Protein AF-0000000072552959 (afdb_homodimer)

InterPro domains:
  IPR057684 Domain of unknown function DUF7924 [PF25545] (68-286)

pLDDT: mean 89.74, std 16.27, range [22.61, 98.94]

Solvent-accessible surface area (backbone atoms only — not comparable to full-atom values): 33013 Å² total; per-residue (Å²): 124,70,84,84,68,53,79,70,56,70,84,54,56,69,65,72,44,71,68,45,56,56,56,35,44,77,65,32,38,43,83,49,60,53,93,81,50,62,38,70,67,41,52,52,47,54,53,47,35,58,66,46,85,59,92,72,83,74,94,44,64,76,35,85,91,37,23,59,60,48,32,61,70,40,56,86,52,56,61,66,50,42,52,61,71,45,39,51,59,34,50,56,56,60,68,64,49,21,75,83,36,61,88,44,59,41,48,26,68,46,52,58,44,62,31,76,29,33,46,68,86,55,98,62,72,50,50,46,49,30,33,35,23,29,25,68,80,57,44,51,73,66,45,48,51,41,46,50,52,53,47,48,70,72,35,89,55,96,40,29,50,43,35,28,38,100,56,29,29,49,40,36,35,33,31,25,68,40,62,47,73,55,16,46,53,54,36,48,53,49,38,46,44,18,38,49,26,52,47,51,51,25,47,74,58,73,46,41,72,78,44,46,29,28,74,56,22,38,34,37,18,23,51,58,46,37,42,33,37,33,40,27,28,38,44,64,59,88,93,44,63,32,34,26,24,42,81,77,47,74,50,43,50,60,40,86,88,42,73,51,51,46,49,26,27,26,43,51,35,37,63,72,50,49,48,56,53,52,50,51,52,52,49,54,44,38,69,60,46,66,90,72,67,80,69,76,67,75,74,70,72,72,72,83,116,124,70,83,82,66,53,79,68,58,72,82,53,57,71,65,70,44,70,67,45,56,56,58,36,44,76,64,31,38,42,85,47,61,53,94,81,52,62,38,71,68,43,53,52,46,54,53,48,34,58,65,46,86,61,91,71,84,74,93,44,64,75,35,85,91,39,23,60,59,48,32,61,70,42,58,85,52,56,61,64,48,42,51,61,71,45,39,51,60,34,50,57,56,59,68,65,50,21,74,82,35,61,87,44,59,44,49,26,70,44,54,59,44,63,33,78,29,33,48,69,85,55,97,63,72,50,50,45,50,30,32,36,22,29,24,67,81,56,44,52,70,67,46,46,50,41,47,50,52,54,47,48,70,72,35,88,56,95,43,28,53,44,35,27,39,100,54,28,29,48,40,36,36,32,30,28,66,40,62,46,73,54,17,46,54,54,36,48,53,49,37,46,45,17,39,49,26,52,48,53,49,24,46,73,59,72,46,42,73,76,43,47,30,28,75,57,23,38,33,38,19,24,50,60,46,37,42,35,37,32,42,26,28,36,43,64,58,89,93,44,62,33,36,26,24,42,80,77,46,73,50,44,50,61,38,86,87,42,72,50,51,44,48,26,29,26,42,49,36,37,62,72,51,50,48,56,54,50,50,52,53,53,48,55,44,41,69,63,44,66,91,73,67,79,70,76,68,74,73,71,71,75,73,83,118

Sequence (610 aa):
MPRSMCPKEHKSVPFRDPSWLYEFNRCGTYVSEHPRGLRSEATALYKELLGKEQPLPQKSLFDDDVIGETCERVRFKNETTLFRDITPLLAPSVALLATDHPHLGFLCESTDEVWSTAHPVVHIQPQPTYAVGFSSEAFSEEQFGKATDFFDDLYAAETSPMKVTPDMFFPCFSLEIGPISLGECQNVHSMTIGMRGVVELFRGVKREAELHRQILGWSIAHNHRRAEISVHYPVIYGDVTNFHRKKIHSFDFSDPECDRWAAYRFTRNLYDTWMPAHFANICSAIEQLPNEWPRYVDSVVEFQGMPRSMCPKEHKSVPFRDPSWLYEFNRCGTYVSEHPRGLRSEATALYKELLGKEQPLPQKSLFDDDVIGETCERVRFKNETTLFRDITPLLAPSVALLATDHPHLGFLCESTDEVWSTAHPVVHIQPQPTYAVGFSSEAFSEEQFGKATDFFDDLYAAETSPMKVTPDMFFPCFSLEIGPISLGECQNVHSMTIGMRGVVELFRGVKREAELHRQILGWSIAHNHRRAEISVHYPVIYGDVTNFHRKKIHSFDFSDPECDRWAAYRFTRNLYDTWMPAHFANICSAIEQLPNEWPRYVDSVVEFQG

Organism: Hypocrea jecorina (strain QM6a) (NCBI:txid431241)

Secondary structure (DSSP, 8-state):
--GGGS---TTTGGGTSTHHHHHHHHTTB-SSPPTT-S-HHHHHHHHHHHH---PPPSS-TTSTTTHHHHHHHHTT--HHHHHHHTGGGTS--HHHHHHH-GGGTTEEEEES---TTBPPSSSSPP--SEEEEEEGGGS-HHHHHHHHHHHHHH--SS-BSSBSSSSEEEEEEEEEESSHHHHHHHHHHHHHHHHHHHHHHHHHTT-GGGGTT---EEEEEE-SSEEEEEEEEEEEETTEEEEEEEEEEEEETT-TTS-TTHHHHHHHHIIIIIHHHHHHHHHHHHHHS-SS-------------/--TTSS---TTTGGGTSTHHHHHHHHTTB-SS--TT---HHHHHHHHHHHH---PPPSS-TTSTTTHHHHHHHHTT--HHHHHHHTGGGTS--HHHHHHH-GGGTTEEEEES---TTBPPSSSSPP--SEEEEEEGGGS-HHHHHHHHHHHHHH--SS-BSSBSSSSEEEEEEEEEESSHHHHHHHHHHHHHHHHHHHHHHHHHTT-GGGGTT---EEEEEE-SSEEEEEEEEEEEETTEEEEEEEEEEEEETT-TTS-TTHHHHHHHHIIIIIHHHHHHHHHHHHHTS-SS-------------

Structure (mmCIF, N/CA/C/O backbone):
data_AF-0000000072552959-model_v1
#
loop_
_entity.id
_entity.type
_entity.pdbx_description
1 polymer 'Predicted protein'
#
loop_
_atom_site.group_PDB
_atom_site.id
_atom_site.type_symbol
_atom_site.label_atom_id
_atom_site.label_alt_id
_atom_site.label_comp_id
_atom_site.label_asym_id
_atom_site.label_entity_id
_atom_site.label_seq_id
_atom_site.pdbx_PDB_ins_code
_atom_site.Cartn_x
_atom_site.Cartn_y
_atom_site.Cartn_z
_atom_site.occupancy
_atom_site.B_iso_or_equiv
_atom_site.auth_seq_id
_atom_site.auth_comp_id
_atom_site.auth_asym_id
_atom_site.auth_atom_id
_atom_site.pdbx_PDB_model_num
ATOM 1 N N . MET A 1 1 ? -24.172 6.996 -2.908 1 22.61 1 MET A N 1
ATOM 2 C CA . MET A 1 1 ? -22.875 7.668 -3.021 1 22.61 1 MET A CA 1
ATOM 3 C C . MET A 1 1 ? -22.516 7.906 -4.484 1 22.61 1 MET A C 1
ATOM 5 O O . MET A 1 1 ? -22.734 7.035 -5.332 1 22.61 1 MET A O 1
ATOM 9 N N . PRO A 1 2 ? -22.375 9.125 -4.824 1 27.39 2 PRO A N 1
ATOM 10 C CA . PRO A 1 2 ? -22.203 9.266 -6.273 1 27.39 2 PRO A CA 1
ATOM 11 C C . PRO A 1 2 ? -21.016 8.445 -6.797 1 27.39 2 PRO A C 1
ATOM 13 O O . PRO A 1 2 ? -20.062 8.195 -6.062 1 27.39 2 PRO A O 1
ATOM 16 N N . ARG A 1 3 ? -21.219 7.789 -7.918 1 33.09 3 ARG A N 1
ATOM 17 C CA . ARG A 1 3 ? -20.375 6.902 -8.719 1 33.09 3 ARG A CA 1
ATOM 18 C C . ARG A 1 3 ? -18.938 7.395 -8.758 1 33.09 3 ARG A C 1
ATOM 20 O O . ARG A 1 3 ? -18.016 6.625 -9.055 1 33.09 3 ARG A O 1
ATOM 27 N N . SER A 1 4 ? -18.719 8.672 -8.734 1 31.47 4 SER A N 1
ATOM 28 C CA . SER A 1 4 ? -17.438 9.359 -8.922 1 31.47 4 SER A CA 1
ATOM 29 C C . SER A 1 4 ? -16.516 9.133 -7.734 1 31.47 4 SER A C 1
ATOM 31 O O . SER A 1 4 ? -15.336 9.484 -7.785 1 31.47 4 SER A O 1
ATOM 33 N N . MET A 1 5 ? -17.016 8.82 -6.551 1 32.31 5 MET A N 1
ATOM 34 C CA . MET A 1 5 ? -16.281 8.883 -5.285 1 32.31 5 MET A CA 1
ATOM 35 C C . MET A 1 5 ? -15.445 7.625 -5.078 1 32.31 5 MET A C 1
ATOM 37 O O . MET A 1 5 ? -14.766 7.488 -4.062 1 32.31 5 MET A O 1
ATOM 41 N N . CYS A 1 6 ? -15.734 6.555 -5.672 1 35.22 6 CYS A N 1
ATOM 42 C CA . CYS A 1 6 ? -14.945 5.375 -5.328 1 35.22 6 CYS A CA 1
ATOM 43 C C . CYS A 1 6 ? -13.609 5.379 -6.066 1 35.22 6 CYS A C 1
ATOM 45 O O . CYS A 1 6 ? -13.578 5.473 -7.293 1 35.22 6 CYS A O 1
ATOM 47 N N . PRO A 1 7 ? -12.586 5.852 -5.352 1 43.38 7 PRO A N 1
ATOM 48 C CA . PRO A 1 7 ? -11.305 5.66 -6.047 1 43.38 7 PRO A CA 1
ATOM 49 C C . PRO A 1 7 ? -11.312 4.438 -6.961 1 43.38 7 PRO A C 1
ATOM 51 O O . PRO A 1 7 ? -11.586 3.322 -6.508 1 43.38 7 PRO A O 1
ATOM 54 N N . LYS A 1 8 ? -11.859 4.633 -8.102 1 44.75 8 LYS A N 1
ATOM 55 C CA . LYS A 1 8 ? -11.938 3.521 -9.047 1 44.75 8 LYS A CA 1
ATOM 56 C C . LYS A 1 8 ? -10.602 2.791 -9.156 1 44.75 8 LYS A C 1
ATOM 58 O O . LYS A 1 8 ? -9.602 3.379 -9.562 1 44.75 8 LYS A O 1
ATOM 63 N N . GLU A 1 9 ? -10.391 1.851 -8.203 1 59.22 9 GLU A N 1
ATOM 64 C CA . GLU A 1 9 ? -9.258 0.98 -8.477 1 59.22 9 GLU A CA 1
ATOM 65 C C . GLU A 1 9 ? -9.266 0.501 -9.93 1 59.22 9 GLU A C 1
ATOM 67 O O . GLU A 1 9 ? -10.031 -0.394 -10.289 1 59.22 9 GLU A O 1
ATOM 72 N N . HIS A 1 10 ? -8.656 1.295 -10.703 1 67.75 10 HIS A N 1
ATOM 73 C CA . HIS A 1 10 ? -8.625 1.146 -12.156 1 67.75 10 HIS A CA 1
ATOM 74 C C . HIS A 1 10 ? -8.414 -0.309 -12.555 1 67.75 10 HIS A C 1
ATOM 76 O O . HIS A 1 10 ? -8.953 -0.761 -13.57 1 67.75 10 HIS A O 1
ATOM 82 N N . LYS A 1 11 ? -7.945 -1.087 -11.633 1 73.31 11 LYS A N 1
ATOM 83 C CA . LYS A 1 11 ? -7.555 -2.424 -12.07 1 73.31 11 LYS A CA 1
ATOM 84 C C . LYS A 1 11 ? -8.727 -3.398 -11.977 1 73.31 11 LYS A C 1
ATOM 86 O O . LYS A 1 11 ? -8.688 -4.484 -12.562 1 73.31 11 LYS A O 1
ATOM 91 N N . SER A 1 12 ? -9.773 -2.988 -11.242 1 75.5 12 SER A N 1
ATOM 92 C CA . SER A 1 12 ? -10.891 -3.904 -11.078 1 75.5 12 SER A CA 1
ATOM 93 C C . SER A 1 12 ? -12.016 -3.594 -12.07 1 75.5 12 SER A C 1
ATOM 95 O O . SER A 1 12 ? -12.914 -4.406 -12.266 1 75.5 12 SER A O 1
ATOM 97 N N . VAL A 1 13 ? -11.93 -2.496 -12.734 1 70.75 13 VAL A N 1
ATOM 98 C CA . VAL A 1 13 ? -13.023 -1.965 -13.547 1 70.75 13 VAL A CA 1
ATOM 99 C C . VAL A 1 13 ? -13.367 -2.953 -14.656 1 70.75 13 VAL A C 1
ATOM 101 O O . VAL A 1 13 ? -14.539 -3.27 -14.875 1 70.75 13 VAL A O 1
ATOM 104 N N . PRO A 1 14 ? -12.422 -3.533 -15.273 1 72 14 PRO A N 1
ATOM 105 C CA . PRO A 1 14 ? -12.742 -4.438 -16.375 1 72 14 PRO A CA 1
ATOM 106 C C . PRO A 1 14 ? -13.516 -5.672 -15.914 1 72 14 PRO A C 1
ATOM 108 O O . PRO A 1 14 ? -14.234 -6.293 -16.719 1 72 14 PRO A O 1
ATOM 111 N N . PHE A 1 15 ? -13.461 -6.023 -14.703 1 80.31 15 PHE A N 1
ATOM 112 C CA . PHE A 1 15 ? -14.008 -7.281 -14.211 1 80.31 15 PHE A CA 1
ATOM 113 C C . PHE A 1 15 ? -15.398 -7.078 -13.625 1 80.31 15 PHE A C 1
ATOM 115 O O . PHE A 1 15 ? -16.047 -8.031 -13.18 1 80.31 15 PHE A O 1
ATOM 122 N N . ARG A 1 16 ? -15.828 -5.887 -13.641 1 75.19 16 ARG A N 1
ATOM 123 C CA . ARG A 1 16 ? -17.141 -5.59 -13.086 1 75.19 16 ARG A CA 1
ATOM 124 C C . ARG A 1 16 ? -18.25 -5.949 -14.078 1 75.19 16 ARG A C 1
ATOM 126 O O . ARG A 1 16 ? -19.391 -6.219 -13.68 1 75.19 16 ARG A O 1
ATOM 133 N N . ASP A 1 17 ? -17.828 -5.953 -15.328 1 76.69 17 ASP A N 1
ATOM 134 C CA . ASP A 1 17 ? -18.75 -6.363 -16.391 1 76.69 17 ASP A CA 1
ATOM 135 C C . ASP A 1 17 ? -18.719 -7.875 -16.578 1 76.69 17 ASP A C 1
ATOM 137 O O . ASP A 1 17 ? -17.656 -8.445 -16.875 1 76.69 17 ASP A O 1
ATOM 141 N N . PRO A 1 18 ? -19.828 -8.516 -16.484 1 78.12 18 PRO A N 1
ATOM 142 C CA . PRO A 1 18 ? -19.844 -9.977 -16.609 1 78.12 18 PRO A CA 1
ATOM 143 C C . PRO A 1 18 ? -19.422 -10.453 -18 1 78.12 18 PRO A C 1
ATOM 145 O O . PRO A 1 18 ? -19.109 -11.641 -18.188 1 78.12 18 PRO A O 1
ATOM 148 N N . SER A 1 19 ? -19.438 -9.586 -18.969 1 80.75 19 SER A N 1
ATOM 149 C CA . SER A 1 19 ? -19.016 -9.969 -20.297 1 80.75 19 SER A CA 1
ATOM 150 C C . SER A 1 19 ? -17.578 -10.5 -20.297 1 80.75 19 SER A C 1
ATOM 152 O O . SER A 1 19 ? -17.188 -11.242 -21.203 1 80.75 19 SER A O 1
ATOM 154 N N . TRP A 1 20 ? -16.938 -10.164 -19.234 1 79.31 20 TRP A N 1
ATOM 155 C CA . TRP A 1 20 ? -15.555 -10.625 -19.125 1 79.31 20 TRP A CA 1
ATOM 156 C C . TRP A 1 20 ? -15.5 -12.148 -19.047 1 79.31 20 TRP A C 1
ATOM 158 O O . TRP A 1 20 ? -14.578 -12.773 -19.578 1 79.31 20 TRP A O 1
ATOM 168 N N . LEU A 1 21 ? -16.422 -12.688 -18.469 1 81.31 21 LEU A N 1
ATOM 169 C CA . LEU A 1 21 ? -16.453 -14.133 -18.297 1 81.31 21 LEU A CA 1
ATOM 170 C C . LEU A 1 21 ? -16.531 -14.844 -19.641 1 81.31 21 LEU A C 1
ATOM 172 O O . LEU A 1 21 ? -15.891 -15.875 -19.844 1 81.31 21 LEU A O 1
ATOM 176 N N . TYR A 1 22 ? -17.25 -14.227 -20.484 1 84.25 22 TYR A N 1
ATOM 177 C CA . TYR A 1 22 ? -17.375 -14.805 -21.828 1 84.25 22 TYR A CA 1
ATOM 178 C C . TYR A 1 22 ? -16.047 -14.742 -22.578 1 84.25 22 TYR A C 1
ATOM 180 O O . TYR A 1 22 ? -15.656 -15.703 -23.234 1 84.25 22 TYR A O 1
ATOM 188 N N . GLU A 1 23 ? -15.43 -13.672 -22.422 1 86.06 23 GLU A N 1
ATOM 189 C CA . GLU A 1 23 ? -14.133 -13.516 -23.078 1 86.06 23 GLU A CA 1
ATOM 190 C C . GLU A 1 23 ? -13.109 -14.508 -22.516 1 86.06 23 GLU A C 1
ATOM 192 O O . GLU A 1 23 ? -12.336 -15.094 -23.281 1 86.06 23 GLU A O 1
ATOM 197 N N . PHE A 1 24 ? -13.156 -14.711 -21.266 1 89.12 24 PHE A N 1
ATOM 198 C CA . PHE A 1 24 ? -12.242 -15.656 -20.625 1 89.12 24 PHE A CA 1
ATOM 199 C C . PHE A 1 24 ? -12.523 -17.078 -21.078 1 89.12 24 PHE A C 1
ATOM 201 O O . PHE A 1 24 ? -11.594 -17.828 -21.391 1 89.12 24 PHE A O 1
ATOM 208 N N . ASN A 1 25 ? -13.734 -17.344 -21.156 1 91.06 25 ASN A N 1
ATOM 209 C CA . ASN A 1 25 ? -14.109 -18.703 -21.562 1 91.06 25 ASN A CA 1
ATOM 210 C C . ASN A 1 25 ? -13.688 -18.984 -23 1 91.06 25 ASN A C 1
ATOM 212 O O . ASN A 1 25 ? -13.273 -20.109 -23.312 1 91.06 25 ASN A O 1
ATOM 216 N N . ARG A 1 26 ? -13.773 -18.031 -23.812 1 91 26 ARG A N 1
ATOM 217 C CA . ARG A 1 26 ? -13.352 -18.188 -25.203 1 91 26 ARG A CA 1
ATOM 218 C C . ARG A 1 26 ? -11.859 -18.484 -25.281 1 91 26 ARG A C 1
ATOM 220 O O . ARG A 1 26 ? -11.414 -19.219 -26.172 1 91 26 ARG A O 1
ATOM 227 N N . CYS A 1 27 ? -11.203 -18.047 -24.234 1 91.69 27 CYS A N 1
ATOM 228 C CA . CYS A 1 27 ? -9.758 -18.25 -24.219 1 91.69 27 CYS A CA 1
ATOM 229 C C . CYS A 1 27 ? -9.391 -19.484 -23.406 1 91.69 27 CYS A C 1
ATOM 231 O O . CYS A 1 27 ? -8.211 -19.719 -23.141 1 91.69 27 CYS A O 1
ATOM 233 N N . GLY A 1 28 ? -10.398 -20.281 -22.969 1 94.69 28 GLY A N 1
ATOM 234 C CA . GLY A 1 28 ? -10.148 -21.531 -22.266 1 94.69 28 GLY A CA 1
ATOM 235 C C . GLY A 1 28 ? -9.883 -21.344 -20.781 1 94.69 28 GLY A C 1
ATOM 236 O O . GLY A 1 28 ? -9.234 -22.188 -20.156 1 94.69 28 GLY A O 1
ATOM 237 N N . THR A 1 29 ? -10.227 -20.281 -20.266 1 95.31 29 THR A N 1
ATOM 238 C CA . THR A 1 29 ? -10.047 -19.969 -18.859 1 95.31 29 THR A CA 1
ATOM 239 C C . THR A 1 29 ? -11.391 -19.922 -18.141 1 95.31 29 THR A C 1
ATOM 241 O O . THR A 1 29 ? -12.312 -19.219 -18.578 1 95.31 29 THR A O 1
ATOM 244 N N . TYR A 1 30 ? -11.516 -20.625 -17.031 1 94.81 30 TYR A N 1
ATOM 245 C CA . TYR A 1 30 ? -12.789 -20.781 -16.328 1 94.81 30 TYR A CA 1
ATOM 246 C C . TYR A 1 30 ? -12.641 -20.5 -14.844 1 94.81 30 TYR A C 1
ATOM 248 O O . TYR A 1 30 ? -11.648 -20.891 -14.234 1 94.81 30 TYR A O 1
ATOM 256 N N . VAL A 1 31 ? -13.617 -19.875 -14.281 1 92.69 31 VAL A N 1
ATOM 257 C CA . VAL A 1 31 ? -13.625 -19.594 -12.844 1 92.69 31 VAL A CA 1
ATOM 258 C C . VAL A 1 31 ? -14.156 -20.812 -12.086 1 92.69 31 VAL A C 1
ATOM 260 O O . VAL A 1 31 ? -13.977 -20.922 -10.875 1 92.69 31 VAL A O 1
ATOM 263 N N . SER A 1 32 ? -14.633 -21.75 -12.789 1 93 32 SER A N 1
ATOM 264 C CA . SER A 1 32 ? -15.258 -22.938 -12.195 1 93 32 SER A CA 1
ATOM 265 C C . SER A 1 32 ? -14.32 -24.141 -12.258 1 93 32 SER A C 1
ATOM 267 O O . SER A 1 32 ? -13.375 -24.156 -13.039 1 93 32 SER A O 1
ATOM 269 N N . GLU A 1 33 ? -14.695 -25.078 -11.492 1 96.25 33 GLU A N 1
ATOM 270 C CA . GLU A 1 33 ? -13.969 -26.344 -11.484 1 96.25 33 GLU A CA 1
ATOM 271 C C . GLU A 1 33 ? -14.344 -27.203 -12.68 1 96.25 33 GLU A C 1
ATOM 273 O O . GLU A 1 33 ? -15.492 -27.188 -13.125 1 96.25 33 GLU A O 1
ATOM 278 N N . HIS A 1 34 ? -13.367 -27.891 -13.141 1 96.81 34 HIS A N 1
ATOM 279 C CA . HIS A 1 34 ? -13.656 -28.891 -14.156 1 96.81 34 HIS A CA 1
ATOM 280 C C . HIS A 1 34 ? -14.445 -30.047 -13.57 1 96.81 34 HIS A C 1
ATOM 282 O O . HIS A 1 34 ? -14.234 -30.438 -12.422 1 96.81 34 HIS A O 1
ATOM 288 N N . PRO A 1 35 ? -15.289 -30.641 -14.375 1 95.94 35 PRO A N 1
ATOM 289 C CA . PRO A 1 35 ? -16.109 -31.734 -13.859 1 95.94 35 PRO A CA 1
ATOM 290 C C . PRO A 1 35 ? -15.281 -32.875 -13.305 1 95.94 35 PRO A C 1
ATOM 292 O O . PRO A 1 35 ? -15.688 -33.531 -12.336 1 95.94 35 PRO A O 1
ATOM 295 N N . ARG A 1 36 ? -14.156 -33.219 -13.875 1 95.94 36 ARG A N 1
ATOM 296 C CA . ARG A 1 36 ? -13.305 -34.312 -13.406 1 95.94 36 ARG A CA 1
ATOM 297 C C . ARG A 1 36 ? -12.461 -33.875 -12.219 1 95.94 36 ARG A C 1
ATOM 299 O O . ARG A 1 36 ? -11.844 -34.688 -11.555 1 95.94 36 ARG A O 1
ATOM 306 N N . GLY A 1 37 ? -12.344 -32.625 -11.961 1 95.81 37 GLY A N 1
ATOM 307 C CA . GLY A 1 37 ? -11.633 -32.094 -10.82 1 95.81 37 GLY A CA 1
ATOM 308 C C . GLY A 1 37 ? -10.133 -32.344 -10.867 1 95.81 37 GLY A C 1
ATOM 309 O O . GLY A 1 37 ? -9.586 -32.625 -11.93 1 95.81 37 GLY A O 1
ATOM 310 N N . LEU A 1 38 ? -9.492 -32.156 -9.75 1 97.31 38 LEU A N 1
ATOM 311 C CA . LEU A 1 38 ? -8.062 -32.375 -9.57 1 97.31 38 LEU A CA 1
ATOM 312 C C . LEU A 1 38 ? -7.738 -33.844 -9.469 1 97.31 38 LEU A C 1
ATOM 314 O O . LEU A 1 38 ? -8.602 -34.656 -9.102 1 97.31 38 LEU A O 1
ATOM 318 N N . ARG A 1 39 ? -6.531 -34.156 -9.828 1 96.38 39 ARG A N 1
ATOM 319 C CA . ARG A 1 39 ? -6.047 -35.5 -9.539 1 96.38 39 ARG A CA 1
ATOM 320 C C . ARG A 1 39 ? -5.91 -35.719 -8.031 1 96.38 39 ARG A C 1
ATOM 322 O O . ARG A 1 39 ? -5.797 -34.75 -7.27 1 96.38 39 ARG A O 1
ATOM 329 N N . SER A 1 40 ? -5.906 -36.969 -7.641 1 95.5 40 SER A N 1
ATOM 330 C CA . SER A 1 40 ? -5.859 -37.344 -6.23 1 95.5 40 SER A CA 1
ATOM 331 C C . SER A 1 40 ? -4.594 -36.812 -5.562 1 95.5 40 SER A C 1
ATOM 333 O O . SER A 1 40 ? -4.633 -36.344 -4.414 1 95.5 40 SER A O 1
ATOM 335 N N . GLU A 1 41 ? -3.523 -36.875 -6.23 1 95.88 41 GLU A N 1
ATOM 336 C CA . GLU A 1 41 ? -2.258 -36.406 -5.684 1 95.88 41 GLU A CA 1
ATOM 337 C C . GLU A 1 41 ? -2.303 -34.906 -5.426 1 95.88 41 GLU A C 1
ATOM 339 O O . GLU A 1 41 ? -1.746 -34.406 -4.438 1 95.88 41 GLU A O 1
ATOM 344 N N . ALA A 1 42 ? -2.93 -34.219 -6.316 1 96.25 42 ALA A N 1
ATOM 345 C CA . ALA A 1 42 ? -3.076 -32.75 -6.164 1 96.25 42 ALA A CA 1
ATOM 346 C C . ALA A 1 42 ? -3.971 -32.438 -4.977 1 96.25 42 ALA A C 1
ATOM 348 O O . ALA A 1 42 ? -3.703 -31.469 -4.242 1 96.25 42 ALA A O 1
ATOM 349 N N . THR A 1 43 ? -4.996 -33.188 -4.836 1 96.5 43 THR A N 1
ATOM 350 C CA . THR A 1 43 ? -5.891 -33 -3.699 1 96.5 43 THR A CA 1
ATOM 351 C C . THR A 1 43 ? -5.152 -33.219 -2.385 1 96.5 43 THR A C 1
ATOM 353 O O . THR A 1 43 ? -5.312 -32.469 -1.434 1 96.5 43 THR A O 1
ATOM 356 N N . ALA A 1 44 ? -4.418 -34.25 -2.332 1 97.25 44 ALA A N 1
ATOM 357 C CA . ALA A 1 44 ? -3.627 -34.531 -1.141 1 97.25 44 ALA A CA 1
ATOM 358 C C . ALA A 1 44 ? -2.639 -33.406 -0.846 1 97.25 44 ALA A C 1
ATOM 360 O O . ALA A 1 44 ? -2.412 -33.062 0.316 1 97.25 44 ALA A O 1
ATOM 361 N N . LEU A 1 45 ? -2.127 -32.906 -1.846 1 97.56 45 LEU A N 1
ATOM 362 C CA . LEU A 1 45 ? -1.125 -31.859 -1.728 1 97.56 45 LEU A CA 1
ATOM 363 C C . LEU A 1 45 ? -1.706 -30.625 -1.035 1 97.56 45 LEU A C 1
ATOM 365 O O . LEU A 1 45 ? -1.12 -30.109 -0.081 1 97.56 45 LEU A O 1
ATOM 369 N N . TYR A 1 46 ? -2.846 -30.125 -1.554 1 97.06 46 TYR A N 1
ATOM 370 C CA . TYR A 1 46 ? -3.311 -28.875 -0.95 1 97.06 46 TYR A CA 1
ATOM 371 C C . TYR A 1 46 ? -3.826 -29.109 0.464 1 97.06 46 TYR A C 1
ATOM 373 O O . TYR A 1 46 ? -3.775 -28.219 1.31 1 97.06 46 TYR A O 1
ATOM 381 N N . LYS A 1 47 ? -4.309 -30.297 0.718 1 97.5 47 LYS A N 1
ATOM 382 C CA . LYS A 1 47 ? -4.719 -30.609 2.084 1 97.5 47 LYS A CA 1
ATOM 383 C C . LYS A 1 47 ? -3.52 -30.594 3.031 1 97.5 47 LYS A C 1
ATOM 385 O O . LYS A 1 47 ? -3.619 -30.125 4.164 1 97.5 47 LYS A O 1
ATOM 390 N N . GLU A 1 48 ? -2.471 -31.125 2.562 1 97.69 48 GLU A N 1
ATOM 391 C CA . GLU A 1 48 ? -1.24 -31.109 3.35 1 97.69 48 GLU A CA 1
ATOM 392 C C . GLU A 1 48 ? -0.768 -29.688 3.605 1 97.69 48 GLU A C 1
ATOM 394 O O . GLU A 1 48 ? -0.402 -29.344 4.73 1 97.69 48 GLU A O 1
ATOM 399 N N . LEU A 1 49 ? -0.772 -28.891 2.582 1 98.19 49 LEU A N 1
ATOM 400 C CA . LEU A 1 49 ? -0.32 -27.516 2.695 1 98.19 49 LEU A CA 1
ATOM 401 C C . LEU A 1 49 ? -1.222 -26.719 3.637 1 98.19 49 LEU A C 1
ATOM 403 O O . LEU A 1 49 ? -0.747 -25.859 4.375 1 98.19 49 LEU A O 1
ATOM 407 N N . LEU A 1 50 ? -2.504 -27.016 3.648 1 97.38 50 LEU A N 1
ATOM 408 C CA . LEU A 1 50 ? -3.465 -26.344 4.516 1 97.38 50 LEU A CA 1
ATOM 409 C C . LEU A 1 50 ? -3.273 -26.766 5.969 1 97.38 50 LEU A C 1
ATOM 411 O O . LEU A 1 50 ? -3.553 -25.984 6.887 1 97.38 50 LEU A O 1
ATOM 415 N N . GLY A 1 51 ? -2.762 -27.922 6.215 1 95.06 51 GLY A N 1
ATOM 416 C CA . GLY A 1 51 ? -2.736 -28.484 7.555 1 95.06 51 GLY A CA 1
ATOM 417 C C . GLY A 1 51 ? -1.389 -28.344 8.234 1 95.06 51 GLY A C 1
ATOM 418 O O . GLY A 1 51 ? -1.302 -28.391 9.469 1 95.06 51 GLY A O 1
ATOM 419 N N . LYS A 1 52 ? -0.354 -28.125 7.504 1 97.06 52 LYS A N 1
ATOM 420 C CA . LYS A 1 52 ? 0.996 -28.078 8.062 1 97.06 52 LYS A CA 1
ATOM 421 C C . LYS A 1 52 ? 1.204 -26.812 8.891 1 97.06 52 LYS A C 1
ATOM 423 O O . LYS A 1 52 ? 0.849 -25.719 8.461 1 97.06 52 LYS A O 1
ATOM 428 N N . GLU A 1 53 ? 1.867 -26.953 10.016 1 97.31 53 GLU A N 1
ATOM 429 C CA . GLU A 1 53 ? 2.029 -25.844 10.953 1 97.31 53 GLU A CA 1
ATOM 430 C C . GLU A 1 53 ? 3.207 -24.953 10.562 1 97.31 53 GLU A C 1
ATOM 432 O O . GLU A 1 53 ? 4.16 -25.422 9.938 1 97.31 53 GLU A O 1
ATOM 437 N N . GLN A 1 54 ? 3.141 -23.672 10.875 1 97.31 54 GLN A N 1
ATOM 438 C CA . GLN A 1 54 ? 4.168 -22.641 10.703 1 97.31 54 GLN A CA 1
ATOM 439 C C . GLN A 1 54 ? 4.223 -21.719 11.914 1 97.31 54 GLN A C 1
ATOM 441 O O . GLN A 1 54 ? 3.213 -21.5 12.586 1 97.31 54 GLN A O 1
ATOM 446 N N . PRO A 1 55 ? 5.453 -21.234 12.219 1 95.5 55 PRO A N 1
ATOM 447 C CA . PRO A 1 55 ? 5.488 -20.188 13.234 1 95.5 55 PRO A CA 1
ATOM 448 C C . PRO A 1 55 ? 4.641 -18.969 12.867 1 95.5 55 PRO A C 1
ATOM 450 O O . PRO A 1 55 ? 4.613 -18.578 11.703 1 95.5 55 PRO A O 1
ATOM 453 N N . LEU A 1 56 ? 3.99 -18.469 13.82 1 96.06 56 LEU A N 1
ATOM 454 C CA . LEU A 1 56 ? 3.084 -17.344 13.602 1 96.06 56 LEU A CA 1
ATOM 455 C C . LEU A 1 56 ? 3.738 -16.031 14.008 1 96.06 56 LEU A C 1
ATOM 457 O O . LEU A 1 56 ? 4.656 -16.016 14.828 1 96.06 56 LEU A O 1
ATOM 461 N N . PRO A 1 57 ? 3.258 -14.922 13.375 1 92.31 57 PRO A N 1
ATOM 462 C CA . PRO A 1 57 ? 3.77 -13.617 13.805 1 92.31 57 PRO A CA 1
ATOM 463 C C . PRO A 1 57 ? 3.438 -13.305 15.258 1 92.31 57 PRO A C 1
ATOM 465 O O . PRO A 1 57 ? 2.354 -13.648 15.734 1 92.31 57 PRO A O 1
ATOM 468 N N . GLN A 1 58 ? 4.422 -12.555 15.789 1 88.31 58 GLN A N 1
ATOM 469 C CA . GLN A 1 58 ? 4.199 -12.117 17.156 1 88.31 58 GLN A CA 1
ATOM 470 C C . GLN A 1 58 ? 3.643 -10.695 17.203 1 88.31 58 GLN A C 1
ATOM 472 O O . GLN A 1 58 ? 4.008 -9.859 16.375 1 88.31 58 GLN A O 1
ATOM 477 N N . LYS A 1 59 ? 2.783 -10.422 18.219 1 86.94 59 LYS A N 1
ATOM 478 C CA . LYS A 1 59 ? 2.195 -9.094 18.406 1 86.94 59 LYS A CA 1
ATOM 479 C C . LYS A 1 59 ? 1.642 -8.547 17.094 1 86.94 59 LYS A C 1
ATOM 481 O O . LYS A 1 59 ? 2.062 -7.484 16.625 1 86.94 59 LYS A O 1
ATOM 486 N N . SER A 1 60 ? 0.67 -9.219 16.672 1 92.62 60 SER A N 1
ATOM 487 C CA . SER A 1 60 ? 0.126 -8.867 15.359 1 92.62 60 SER A CA 1
ATOM 488 C C . SER A 1 60 ? -1.302 -8.352 15.477 1 92.62 60 SER A C 1
ATOM 490 O O . SER A 1 60 ? -1.937 -8.492 16.531 1 92.62 60 SER A O 1
ATOM 492 N N . LEU A 1 61 ? -1.756 -7.785 14.43 1 95.44 61 LEU A N 1
ATOM 493 C CA . LEU A 1 61 ? -3.115 -7.262 14.352 1 95.44 61 LEU A CA 1
ATOM 494 C C . LEU A 1 61 ? -4.133 -8.398 14.344 1 95.44 61 LEU A C 1
ATOM 496 O O . LEU A 1 61 ? -5.34 -8.156 14.453 1 95.44 61 LEU A O 1
ATOM 500 N N . PHE A 1 62 ? -3.693 -9.656 14.242 1 95.94 62 PHE A N 1
ATOM 501 C CA . PHE A 1 62 ? -4.566 -10.828 14.242 1 95.94 62 PHE A CA 1
ATOM 502 C C . PHE A 1 62 ? -4.652 -11.438 15.633 1 95.94 62 PHE A C 1
ATOM 504 O O . PHE A 1 62 ? -5.309 -12.469 15.82 1 95.94 62 PHE A O 1
ATOM 511 N N . ASP A 1 63 ? -3.994 -10.789 16.625 1 94.38 63 ASP A N 1
ATOM 512 C CA . ASP A 1 63 ? -4.102 -11.297 17.984 1 94.38 63 ASP A CA 1
ATOM 513 C C . ASP A 1 63 ? -5.547 -11.242 18.484 1 94.38 63 ASP A C 1
ATOM 515 O O . ASP A 1 63 ? -6.312 -10.367 18.062 1 94.38 63 ASP A O 1
ATOM 519 N N . ASP A 1 64 ? -5.887 -12.086 19.359 1 91.38 64 ASP A N 1
ATOM 520 C CA . ASP A 1 64 ? -7.258 -12.297 19.828 1 91.38 64 ASP A CA 1
ATOM 521 C C . ASP A 1 64 ? -7.863 -11 20.344 1 91.38 64 ASP A C 1
ATOM 523 O O . ASP A 1 64 ? -9.047 -10.727 20.141 1 91.38 64 ASP A O 1
ATOM 527 N N . ASP A 1 65 ? -7.109 -10.258 20.984 1 90.56 65 ASP A N 1
ATOM 528 C CA . ASP A 1 65 ? -7.652 -9.094 21.672 1 90.56 65 ASP A CA 1
ATOM 529 C C . ASP A 1 65 ? -7.746 -7.895 20.734 1 90.56 65 ASP A C 1
ATOM 531 O O . ASP A 1 65 ? -8.383 -6.891 21.062 1 90.56 65 ASP A O 1
ATOM 535 N N . VAL A 1 66 ? -7.188 -8.039 19.531 1 93.62 66 VAL A N 1
ATOM 536 C CA . VAL A 1 66 ? -7.098 -6.84 18.703 1 93.62 66 VAL A CA 1
ATOM 537 C C . VAL A 1 66 ? -7.797 -7.082 17.359 1 93.62 66 VAL A C 1
ATOM 539 O O . VAL A 1 66 ? -8.219 -6.133 16.703 1 93.62 66 VAL A O 1
ATOM 542 N N . ILE A 1 67 ? -8.008 -8.266 16.922 1 95.38 67 ILE A N 1
ATOM 543 C CA . ILE A 1 67 ? -8.445 -8.609 15.57 1 95.38 67 ILE A CA 1
ATOM 544 C C . ILE A 1 67 ? -9.828 -8.031 15.312 1 95.38 67 ILE A C 1
ATOM 546 O O . ILE A 1 67 ? -10.117 -7.562 14.203 1 95.38 67 ILE A O 1
ATOM 550 N N . GLY A 1 68 ? -10.719 -8.109 16.266 1 93.75 68 GLY A N 1
ATOM 551 C CA . GLY A 1 68 ? -12.039 -7.535 16.094 1 93.75 68 GLY A CA 1
ATOM 552 C C . GLY A 1 68 ? -12.008 -6.055 15.773 1 93.75 68 GLY A C 1
ATOM 553 O O . GLY A 1 68 ? -12.648 -5.605 14.828 1 93.75 68 GLY A O 1
ATOM 554 N N . GLU A 1 69 ? -11.266 -5.348 16.516 1 92.44 69 GLU A N 1
ATOM 555 C CA . GLU A 1 69 ? -11.125 -3.91 16.312 1 92.44 69 GLU A CA 1
ATOM 556 C C . GLU A 1 69 ? -10.422 -3.605 14.992 1 92.44 69 GLU A C 1
ATOM 558 O O . GLU A 1 69 ? -10.758 -2.633 14.312 1 92.44 69 GLU A O 1
ATOM 563 N N . THR A 1 70 ? -9.469 -4.395 14.695 1 95.19 70 THR A N 1
ATOM 564 C CA . THR A 1 70 ? -8.75 -4.227 13.438 1 95.19 70 THR A CA 1
ATOM 565 C C . THR A 1 70 ? -9.703 -4.34 12.25 1 95.19 70 THR A C 1
ATOM 567 O O . THR A 1 70 ? -9.711 -3.477 11.367 1 95.19 70 THR A O 1
ATOM 570 N N . CYS A 1 71 ? -10.508 -5.34 12.234 1 96.12 71 CYS A N 1
ATOM 571 C CA . CYS A 1 71 ? -11.43 -5.578 11.133 1 96.12 71 CYS A CA 1
ATOM 572 C C . CYS A 1 71 ? -12.453 -4.457 11.023 1 96.12 71 CYS A C 1
ATOM 574 O O . CYS A 1 71 ? -12.812 -4.047 9.914 1 96.12 71 CYS A O 1
ATOM 576 N N . GLU A 1 72 ? -12.859 -3.967 12.133 1 93.88 72 GLU A N 1
ATOM 577 C CA . GLU A 1 72 ? -13.812 -2.859 12.133 1 93.88 72 GLU A CA 1
ATOM 578 C C . GLU A 1 72 ? -13.172 -1.582 11.594 1 93.88 72 GLU A C 1
ATOM 580 O O . GLU A 1 72 ? -13.797 -0.839 10.836 1 93.88 72 GLU A O 1
ATOM 585 N N . ARG A 1 73 ? -12.016 -1.369 11.961 1 92.62 73 ARG A N 1
ATOM 586 C CA . ARG A 1 73 ? -11.297 -0.159 11.57 1 92.62 73 ARG A CA 1
ATOM 587 C C . ARG A 1 73 ? -11.094 -0.101 10.062 1 92.62 73 ARG A C 1
ATOM 589 O O . ARG A 1 73 ? -11.188 0.971 9.461 1 92.62 73 ARG A O 1
ATOM 596 N N . VAL A 1 74 ? -10.875 -1.247 9.422 1 94.88 74 VAL A N 1
ATOM 597 C CA . VAL A 1 74 ? -10.508 -1.231 8.016 1 94.88 74 VAL A CA 1
ATOM 598 C C . VAL A 1 74 ? -11.727 -1.562 7.152 1 94.88 74 VAL A C 1
ATOM 600 O O . VAL A 1 74 ? -11.617 -1.657 5.926 1 94.88 74 VAL A O 1
ATOM 603 N N . ARG A 1 75 ? -12.852 -1.735 7.691 1 93.19 75 ARG A N 1
ATOM 604 C CA . ARG A 1 75 ? -14.055 -2.207 7.023 1 93.19 75 ARG A CA 1
ATOM 605 C C . ARG A 1 75 ? -14.383 -1.347 5.809 1 93.19 75 ARG A C 1
ATOM 607 O O . ARG A 1 75 ? -14.781 -1.865 4.762 1 93.19 75 ARG A O 1
ATOM 614 N N . PHE A 1 76 ? -14.172 -0.082 5.898 1 90.12 76 PHE A N 1
ATOM 615 C CA . PHE A 1 76 ? -14.555 0.808 4.809 1 90.12 76 PHE A CA 1
ATOM 616 C C . PHE A 1 76 ? -13.328 1.459 4.188 1 90.12 76 PHE A C 1
ATOM 618 O O . PHE A 1 76 ? -13.445 2.475 3.496 1 90.12 76 PHE A O 1
ATOM 625 N N . LYS A 1 77 ? -12.227 0.92 4.465 1 93.06 77 LYS A N 1
ATOM 626 C CA . LYS A 1 77 ? -10.992 1.483 3.934 1 93.06 77 LYS A CA 1
ATOM 627 C C . LYS A 1 77 ? -10.648 0.864 2.582 1 93.06 77 LYS A C 1
ATOM 629 O O . LYS A 1 77 ? -11.227 -0.148 2.189 1 93.06 77 LYS A O 1
ATOM 634 N N . ASN A 1 78 ? -9.797 1.488 1.903 1 91.94 78 ASN A N 1
ATOM 635 C CA . ASN A 1 78 ? -9.477 1.089 0.538 1 91.94 78 ASN A CA 1
ATOM 636 C C . ASN A 1 78 ? -8.43 -0.022 0.512 1 91.94 78 ASN A C 1
ATOM 638 O O . ASN A 1 78 ? -8 -0.499 1.563 1 91.94 78 ASN A O 1
ATOM 642 N N . GLU A 1 79 ? -8.008 -0.421 -0.68 1 94.25 79 GLU A N 1
ATOM 643 C CA . GLU A 1 79 ? -7.098 -1.537 -0.912 1 94.25 79 GLU A CA 1
ATOM 644 C C . GLU A 1 79 ? -5.73 -1.271 -0.286 1 94.25 79 GLU A C 1
ATOM 646 O O . GLU A 1 79 ? -5.117 -2.178 0.28 1 94.25 79 GLU A O 1
ATOM 651 N N . THR A 1 80 ? -5.285 -0.086 -0.398 1 93.69 80 THR A N 1
ATOM 652 C CA . THR A 1 80 ? -3.963 0.264 0.111 1 93.69 80 THR A CA 1
ATOM 653 C C . THR A 1 80 ? -3.883 0.028 1.616 1 93.69 80 THR A C 1
ATOM 655 O O . THR A 1 80 ? -2.896 -0.519 2.113 1 93.69 80 THR A O 1
ATOM 658 N N . THR A 1 81 ? -4.887 0.441 2.338 1 95.06 81 THR A N 1
ATOM 659 C CA . THR A 1 81 ? -4.938 0.241 3.783 1 95.06 81 THR A CA 1
ATOM 660 C C . THR A 1 81 ? -4.973 -1.246 4.121 1 95.06 81 THR A C 1
ATOM 662 O O . THR A 1 81 ? -4.254 -1.702 5.012 1 95.06 81 THR A O 1
ATOM 665 N N . LEU A 1 82 ? -5.797 -1.972 3.42 1 97 82 LEU A N 1
ATOM 666 C CA . LEU A 1 82 ? -5.91 -3.408 3.654 1 97 82 LEU A CA 1
ATOM 667 C C . LEU A 1 82 ? -4.598 -4.113 3.336 1 97 82 LEU A C 1
ATOM 669 O O . LEU A 1 82 ? -4.207 -5.051 4.031 1 97 82 LEU A O 1
ATOM 673 N N . PHE A 1 83 ? -3.973 -3.672 2.279 1 97.69 83 PHE A N 1
ATOM 674 C CA . PHE A 1 83 ? -2.695 -4.258 1.892 1 97.69 83 PHE A CA 1
ATOM 675 C C . PHE A 1 83 ? -1.66 -4.074 2.994 1 97.69 83 PHE A C 1
ATOM 677 O O . PHE A 1 83 ? -0.85 -4.969 3.246 1 97.69 83 PHE A O 1
ATOM 684 N N . ARG A 1 84 ? -1.711 -2.992 3.635 1 95.12 84 ARG A N 1
ATOM 685 C CA . ARG A 1 84 ? -0.767 -2.723 4.715 1 95.12 84 ARG A CA 1
ATOM 686 C C . ARG A 1 84 ? -1.136 -3.5 5.973 1 95.12 84 ARG A C 1
ATOM 688 O O . ARG A 1 84 ? -0.269 -4.086 6.625 1 95.12 84 ARG A O 1
ATOM 695 N N . ASP A 1 85 ? -2.402 -3.523 6.34 1 96.19 85 ASP A N 1
ATOM 696 C CA . ASP A 1 85 ? -2.803 -3.922 7.688 1 96.19 85 ASP A CA 1
ATOM 697 C C . ASP A 1 85 ? -3.17 -5.402 7.734 1 96.19 85 ASP A C 1
ATOM 699 O O . ASP A 1 85 ? -3.008 -6.055 8.766 1 96.19 85 ASP A O 1
ATOM 703 N N . ILE A 1 86 ? -3.695 -5.961 6.609 1 97.88 86 ILE A N 1
ATOM 704 C CA . ILE A 1 86 ? -4.305 -7.285 6.66 1 97.88 86 ILE A CA 1
ATOM 705 C C . ILE A 1 86 ? -3.477 -8.266 5.832 1 97.88 86 ILE A C 1
ATOM 707 O O . ILE A 1 86 ? -3.127 -9.352 6.309 1 97.88 86 ILE A O 1
ATOM 711 N N . THR A 1 87 ? -3.096 -7.922 4.656 1 98.44 87 THR A N 1
ATOM 712 C CA . THR A 1 87 ? -2.537 -8.82 3.652 1 98.44 87 THR A CA 1
ATOM 713 C C . THR A 1 87 ? -1.309 -9.547 4.199 1 98.44 87 THR A C 1
ATOM 715 O O . THR A 1 87 ? -1.169 -10.758 4.027 1 98.44 87 THR A O 1
ATOM 718 N N . PRO A 1 88 ? -0.416 -8.844 4.957 1 97.69 88 PRO A N 1
ATOM 719 C CA . PRO A 1 88 ? 0.782 -9.539 5.426 1 97.69 88 PRO A CA 1
ATOM 720 C C . PRO A 1 88 ? 0.461 -10.672 6.398 1 97.69 88 PRO A C 1
ATOM 722 O O . PRO A 1 88 ? 1.299 -11.547 6.629 1 97.69 88 PRO A O 1
ATOM 725 N N . LEU A 1 89 ? -0.708 -10.625 6.961 1 98.06 89 LEU A N 1
ATOM 726 C CA . LEU A 1 89 ? -1.098 -11.625 7.945 1 98.06 89 LEU A CA 1
ATOM 727 C C . LEU A 1 89 ? -1.841 -12.781 7.277 1 98.06 89 LEU A C 1
ATOM 729 O O . LEU A 1 89 ? -2.197 -13.758 7.934 1 98.06 89 LEU A O 1
ATOM 733 N N . LEU A 1 90 ? -2.092 -12.664 5.996 1 98.62 90 LEU A N 1
ATOM 734 C CA . LEU A 1 90 ? -2.643 -13.734 5.168 1 98.62 90 LEU A CA 1
ATOM 735 C C . LEU A 1 90 ? -1.577 -14.305 4.234 1 98.62 90 LEU A C 1
ATOM 737 O O . LEU A 1 90 ? -1.452 -15.523 4.102 1 98.62 90 LEU A O 1
ATOM 741 N N . ALA A 1 91 ? -0.915 -13.422 3.637 1 98.75 91 ALA A N 1
ATOM 742 C CA . ALA A 1 91 ? 0.183 -13.734 2.727 1 98.75 91 ALA A CA 1
ATOM 743 C C . ALA A 1 91 ? 1.412 -12.883 3.035 1 98.75 91 ALA A C 1
ATOM 745 O O . ALA A 1 91 ? 1.588 -11.805 2.463 1 98.75 91 ALA A O 1
ATOM 746 N N . PRO A 1 92 ? 2.277 -13.453 3.852 1 98.12 92 PRO A N 1
ATOM 747 C CA . PRO A 1 92 ? 3.477 -12.688 4.195 1 98.12 92 PRO A CA 1
ATOM 748 C C . PRO A 1 92 ? 4.375 -12.43 2.986 1 98.12 92 PRO A C 1
ATOM 750 O O . PRO A 1 92 ? 4.457 -13.266 2.082 1 98.12 92 PRO A O 1
ATOM 753 N N . SER A 1 93 ? 5.027 -11.273 2.973 1 97.81 93 SER A N 1
ATOM 754 C CA . SER A 1 93 ? 5.957 -10.906 1.907 1 97.81 93 SER A CA 1
ATOM 755 C C . SER A 1 93 ? 7.125 -11.883 1.829 1 97.81 93 SER A C 1
ATOM 757 O O . SER A 1 93 ? 7.859 -12.062 2.805 1 97.81 93 SER A O 1
ATOM 759 N N . VAL A 1 94 ? 7.258 -12.422 0.695 1 98.06 94 VAL A N 1
ATOM 760 C CA . VAL A 1 94 ? 8.352 -13.375 0.555 1 98.06 94 VAL A CA 1
ATOM 761 C C . VAL A 1 94 ? 9.688 -12.641 0.585 1 98.06 94 VAL A C 1
ATOM 763 O O . VAL A 1 94 ? 10.68 -13.164 1.097 1 98.06 94 VAL A O 1
ATOM 766 N N . ALA A 1 95 ? 9.695 -11.43 0.069 1 95.75 95 ALA A N 1
ATOM 767 C CA . ALA A 1 95 ? 10.914 -10.625 0.072 1 95.75 95 ALA A CA 1
ATOM 768 C C . ALA A 1 95 ? 11.367 -10.32 1.498 1 95.75 95 ALA A C 1
ATOM 770 O O . ALA A 1 95 ? 12.562 -10.359 1.801 1 95.75 95 ALA A O 1
ATOM 771 N N . LEU A 1 96 ? 10.445 -10 2.334 1 95.44 96 LEU A N 1
ATOM 772 C CA . LEU A 1 96 ? 10.781 -9.703 3.723 1 95.44 96 LEU A CA 1
ATOM 773 C C . LEU A 1 96 ? 11.195 -10.969 4.465 1 95.44 96 LEU A C 1
ATOM 775 O O . LEU A 1 96 ? 12.133 -10.945 5.266 1 95.44 96 LEU A O 1
ATOM 779 N N . LEU A 1 97 ? 10.523 -12.047 4.219 1 96.12 97 LEU A N 1
ATOM 780 C CA . LEU A 1 97 ? 10.867 -13.32 4.852 1 96.12 97 LEU A CA 1
ATOM 781 C C . LEU A 1 97 ? 12.273 -13.758 4.453 1 96.12 97 LEU A C 1
ATOM 783 O O . LEU A 1 97 ? 12.992 -14.359 5.254 1 96.12 97 LEU A O 1
ATOM 787 N N . ALA A 1 98 ? 12.656 -13.469 3.244 1 94.69 98 ALA A N 1
ATOM 788 C CA . ALA A 1 98 ? 13.938 -13.914 2.705 1 94.69 98 ALA A CA 1
ATOM 789 C C . ALA A 1 98 ? 15.102 -13.273 3.459 1 94.69 98 ALA A C 1
ATOM 791 O O . ALA A 1 98 ? 16.219 -13.773 3.414 1 94.69 98 ALA A O 1
ATOM 792 N N . THR A 1 99 ? 14.844 -12.164 4.109 1 89.62 99 THR A N 1
ATOM 793 C CA . THR A 1 99 ? 15.891 -11.523 4.906 1 89.62 99 THR A CA 1
ATOM 794 C C . THR A 1 99 ? 16.375 -12.461 6.016 1 89.62 99 THR A C 1
ATOM 796 O O . THR A 1 99 ? 17.562 -12.562 6.27 1 89.62 99 THR A O 1
ATOM 799 N N . ASP A 1 100 ? 15.484 -13.188 6.602 1 89.62 100 ASP A N 1
ATOM 800 C CA . ASP A 1 100 ? 15.812 -14.117 7.676 1 89.62 100 ASP A CA 1
ATOM 801 C C . ASP A 1 100 ? 15.906 -15.555 7.152 1 89.62 100 ASP A C 1
ATOM 803 O O . ASP A 1 100 ? 16.469 -16.422 7.82 1 89.62 100 ASP A O 1
ATOM 807 N N . HIS A 1 101 ? 15.375 -15.773 5.996 1 94.38 101 HIS A N 1
ATOM 808 C CA . HIS A 1 101 ? 15.344 -17.094 5.383 1 94.38 101 HIS A CA 1
ATOM 809 C C . HIS A 1 101 ? 15.914 -17.062 3.967 1 94.38 101 HIS A C 1
ATOM 811 O O . HIS A 1 101 ? 15.164 -17.141 2.99 1 94.38 101 HIS A O 1
ATOM 817 N N . PRO A 1 102 ? 17.188 -17.094 3.889 1 92.69 102 PRO A N 1
ATOM 818 C CA . PRO A 1 102 ? 17.828 -16.891 2.592 1 92.69 102 PRO A CA 1
ATOM 819 C C . PRO A 1 102 ? 17.453 -17.953 1.568 1 92.69 102 PRO A C 1
ATOM 821 O O . PRO A 1 102 ? 17.578 -17.734 0.362 1 92.69 102 PRO A O 1
ATOM 824 N N . HIS A 1 103 ? 16.984 -19.109 2.025 1 95.19 103 HIS A N 1
ATOM 825 C CA . HIS A 1 103 ? 16.609 -20.172 1.098 1 95.19 103 HIS A CA 1
ATOM 826 C C . HIS A 1 103 ? 15.406 -19.766 0.248 1 95.19 103 HIS A C 1
ATOM 828 O O . HIS A 1 103 ? 15.109 -20.406 -0.762 1 95.19 103 HIS A O 1
ATOM 834 N N . LEU A 1 104 ? 14.734 -18.688 0.567 1 97.31 104 LEU A N 1
ATOM 835 C CA . LEU A 1 104 ? 13.594 -18.172 -0.187 1 97.31 104 LEU A CA 1
ATOM 836 C C . LEU A 1 104 ? 14.047 -17.172 -1.247 1 97.31 104 LEU A C 1
ATOM 838 O O . LEU A 1 104 ? 13.219 -16.625 -1.974 1 97.31 104 LEU A O 1
ATOM 842 N N . GLY A 1 105 ? 15.305 -16.984 -1.401 1 95.56 105 GLY A N 1
ATOM 843 C CA . GLY A 1 105 ? 15.867 -15.938 -2.234 1 95.56 105 GLY A CA 1
ATOM 844 C C . GLY A 1 105 ? 15.617 -16.156 -3.715 1 95.56 105 GLY A C 1
ATOM 845 O O . GLY A 1 105 ? 15.75 -15.227 -4.512 1 95.56 105 GLY A O 1
ATOM 846 N N . PHE A 1 106 ? 15.219 -17.375 -4.102 1 97.25 106 PHE A N 1
ATOM 847 C CA . PHE A 1 106 ? 14.961 -17.656 -5.508 1 97.25 106 PHE A CA 1
ATOM 848 C C . PHE A 1 106 ? 13.586 -17.141 -5.918 1 97.25 106 PHE A C 1
ATOM 850 O O . PHE A 1 106 ? 13.273 -17.078 -7.109 1 97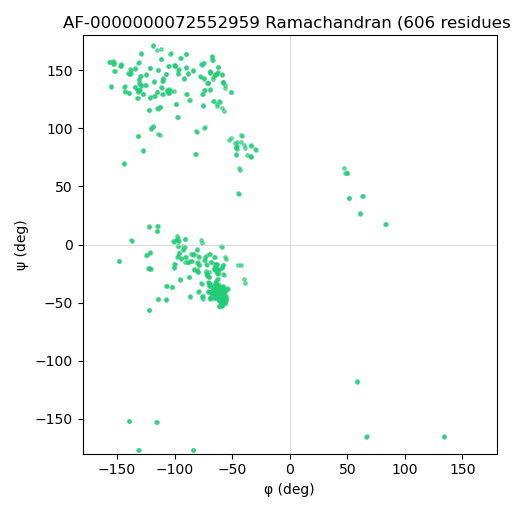.25 106 PHE A O 1
ATOM 857 N N . LEU A 1 107 ? 12.781 -16.734 -4.973 1 98.38 107 LEU A N 1
ATOM 858 C CA . LEU A 1 107 ? 11.445 -16.203 -5.23 1 98.38 107 LEU A CA 1
ATOM 859 C C . LEU A 1 107 ? 11.484 -14.688 -5.422 1 98.38 107 LEU A C 1
ATOM 861 O O . LEU A 1 107 ? 12.391 -14.016 -4.918 1 98.38 107 LEU A O 1
ATOM 865 N N . CYS A 1 108 ? 10.539 -14.227 -6.168 1 97.31 108 CYS A N 1
ATOM 866 C CA . CYS A 1 108 ? 10.352 -12.812 -6.445 1 97.31 108 CYS A CA 1
ATOM 867 C C . CYS A 1 108 ? 8.898 -12.406 -6.234 1 97.31 108 CYS A C 1
ATOM 869 O O . CYS A 1 108 ? 7.98 -13.086 -6.703 1 97.31 108 CYS A O 1
ATOM 871 N N . GLU A 1 109 ? 8.703 -11.312 -5.488 1 97.75 109 GLU A N 1
ATOM 872 C CA . GLU A 1 109 ? 7.34 -10.812 -5.328 1 97.75 109 GLU A CA 1
ATOM 873 C C . GLU A 1 109 ? 7.109 -9.555 -6.172 1 97.75 109 GLU A C 1
ATOM 875 O O . GLU A 1 109 ? 8.062 -8.875 -6.551 1 97.75 109 GLU A O 1
ATOM 880 N N . SER A 1 110 ? 5.934 -9.344 -6.523 1 96.25 110 SER A N 1
ATOM 881 C CA . SER A 1 110 ? 5.449 -8.102 -7.113 1 96.25 110 SER A CA 1
ATOM 882 C C . SER A 1 110 ? 4.207 -7.59 -6.391 1 96.25 110 SER A C 1
ATOM 884 O O . SER A 1 110 ? 3.348 -8.383 -5.992 1 96.25 110 SER A O 1
ATOM 886 N N . THR A 1 111 ? 4.172 -6.289 -6.164 1 96.19 111 THR A N 1
ATOM 887 C CA . THR A 1 111 ? 3.053 -5.668 -5.465 1 96.19 111 THR A CA 1
ATOM 888 C C . THR A 1 111 ? 2.414 -4.582 -6.324 1 96.19 111 THR A C 1
ATOM 890 O O . THR A 1 111 ? 3.043 -3.559 -6.605 1 96.19 111 THR A O 1
ATOM 893 N N . ASP A 1 112 ? 1.203 -4.836 -6.664 1 95.12 112 ASP A N 1
ATOM 894 C CA . ASP A 1 112 ? 0.423 -3.869 -7.434 1 95.12 112 ASP A CA 1
ATOM 895 C C . ASP A 1 112 ? 1.184 -3.414 -8.68 1 95.12 112 ASP A C 1
ATOM 897 O O . ASP A 1 112 ? 1.191 -2.227 -9.008 1 95.12 112 ASP A O 1
ATOM 901 N N . GLU A 1 113 ? 1.824 -4.285 -9.297 1 94.25 113 GLU A N 1
ATOM 902 C CA . GLU A 1 113 ? 2.596 -4.023 -10.508 1 94.25 113 GLU A CA 1
ATOM 903 C C . GLU A 1 113 ? 1.878 -4.555 -11.742 1 94.25 113 GLU A C 1
ATOM 905 O O . GLU A 1 113 ? 1.387 -5.688 -11.75 1 94.25 113 GLU A O 1
ATOM 910 N N . VAL A 1 114 ? 1.838 -3.746 -12.688 1 93.12 114 VAL A N 1
ATOM 911 C CA . VAL A 1 114 ? 1.229 -4.184 -13.945 1 93.12 114 VAL A CA 1
ATOM 912 C C . VAL A 1 114 ? 2.109 -5.238 -14.609 1 93.12 114 VAL A C 1
ATOM 914 O O . VAL A 1 114 ? 3.33 -5.082 -14.68 1 93.12 114 VAL A O 1
ATOM 917 N N . TRP A 1 115 ? 1.466 -6.262 -15.023 1 94.81 115 TRP A N 1
ATOM 918 C CA . TRP A 1 115 ? 2.176 -7.293 -15.773 1 94.81 115 TRP A CA 1
ATOM 919 C C . TRP A 1 115 ? 2.314 -6.898 -17.234 1 94.81 115 TRP A C 1
ATOM 921 O O . TRP A 1 115 ? 1.735 -7.539 -18.125 1 94.81 115 TRP A O 1
ATOM 931 N N . SER A 1 116 ? 3.248 -6.02 -17.531 1 89.25 116 SER A N 1
ATOM 932 C CA . SER A 1 116 ? 3.365 -5.359 -18.828 1 89.25 116 SER A CA 1
ATOM 933 C C . SER A 1 116 ? 4.059 -6.258 -19.844 1 89.25 116 SER A C 1
ATOM 935 O O . SER A 1 116 ? 3.889 -6.082 -21.062 1 89.25 116 SER A O 1
ATOM 937 N N . THR A 1 117 ? 4.789 -7.195 -19.391 1 90.81 117 THR A N 1
ATOM 938 C CA . THR A 1 117 ? 5.555 -8.047 -20.297 1 90.81 117 THR A CA 1
ATOM 939 C C . THR A 1 117 ? 4.805 -9.336 -20.594 1 90.81 117 THR A C 1
ATOM 941 O O . THR A 1 117 ? 5.215 -10.117 -21.453 1 90.81 117 THR A O 1
ATOM 944 N N . ALA A 1 118 ? 3.729 -9.539 -19.922 1 92.56 118 ALA A N 1
ATOM 945 C CA . ALA A 1 118 ? 2.994 -10.797 -20.031 1 92.56 118 ALA A CA 1
ATOM 946 C C . ALA A 1 118 ? 2.303 -10.898 -21.391 1 92.56 118 ALA A C 1
ATOM 948 O O . ALA A 1 118 ? 1.763 -9.914 -21.891 1 92.56 118 ALA A O 1
ATOM 949 N N . HIS A 1 119 ? 2.34 -12.062 -21.969 1 91.44 119 HIS A N 1
ATOM 950 C CA . HIS A 1 119 ? 1.496 -12.32 -23.125 1 91.44 119 HIS A CA 1
ATOM 951 C C . HIS A 1 119 ? 0.02 -12.32 -22.75 1 91.44 119 HIS A C 1
ATOM 953 O O . HIS A 1 119 ? -0.406 -13.086 -21.891 1 91.44 119 HIS A O 1
ATOM 959 N N . PRO A 1 120 ? -0.7 -11.555 -23.344 1 89.12 120 PRO A N 1
ATOM 960 C CA . PRO A 1 120 ? -2.072 -11.336 -22.875 1 89.12 120 PRO A CA 1
ATOM 961 C C . PRO A 1 120 ? -2.994 -12.516 -23.203 1 89.12 120 PRO A C 1
ATOM 963 O O . PRO A 1 120 ? -2.846 -13.156 -24.234 1 89.12 120 PRO A O 1
ATOM 966 N N . VAL A 1 121 ? -3.857 -12.766 -22.297 1 88.06 121 VAL A N 1
ATOM 967 C CA . VAL A 1 121 ? -4.977 -13.672 -22.531 1 88.06 121 VAL A CA 1
ATOM 968 C C . VAL A 1 121 ? -6.148 -12.906 -23.141 1 88.06 121 VAL A C 1
ATOM 970 O O . VAL A 1 121 ? -6.789 -13.367 -24.078 1 88.06 121 VAL A O 1
ATOM 973 N N . VAL A 1 122 ? -6.379 -11.805 -22.562 1 86.31 122 VAL A N 1
ATOM 974 C CA . VAL A 1 122 ? -7.383 -10.859 -23.031 1 86.31 122 VAL A CA 1
ATOM 975 C C . VAL A 1 122 ? -6.777 -9.453 -23.109 1 86.31 122 VAL A C 1
ATOM 977 O O . VAL A 1 122 ? -5.59 -9.273 -22.812 1 86.31 122 VAL A O 1
ATOM 980 N N . HIS A 1 123 ? -7.539 -8.484 -23.453 1 82.31 123 HIS A N 1
ATOM 981 C CA . HIS A 1 123 ? -7.051 -7.137 -23.703 1 82.31 123 HIS A CA 1
ATOM 982 C C . HIS A 1 123 ? -6.762 -6.41 -22.391 1 82.31 123 HIS A C 1
ATOM 984 O O . HIS A 1 123 ? -6.32 -5.258 -22.391 1 82.31 123 HIS A O 1
ATOM 990 N N . ILE A 1 124 ? -6.895 -7.047 -21.328 1 83.38 124 ILE A N 1
ATOM 991 C CA . ILE A 1 124 ? -6.652 -6.457 -20.016 1 83.38 124 ILE A CA 1
ATOM 992 C C . ILE A 1 124 ? -5.309 -6.941 -19.484 1 83.38 124 ILE A C 1
ATOM 994 O O . ILE A 1 124 ? -5.008 -8.133 -19.516 1 83.38 124 ILE A O 1
ATOM 998 N N . GLN A 1 125 ? -4.512 -6.016 -19 1 87.56 125 GLN A N 1
ATOM 999 C CA . GLN A 1 125 ? -3.285 -6.41 -18.312 1 87.56 125 GLN A CA 1
ATOM 1000 C C . GLN A 1 125 ? -3.529 -6.625 -16.812 1 87.56 125 GLN A C 1
ATOM 1002 O O . GLN A 1 125 ? -4.121 -5.773 -16.156 1 87.56 125 GLN A O 1
ATOM 1007 N N . PRO A 1 126 ? -3.074 -7.734 -16.406 1 92.62 126 PRO A N 1
ATOM 1008 C CA . PRO A 1 126 ? -3.256 -7.98 -14.977 1 92.62 126 PRO A CA 1
ATOM 1009 C C . PRO A 1 126 ? -2.391 -7.074 -14.102 1 92.62 126 PRO A C 1
ATOM 1011 O O . PRO A 1 126 ? -1.306 -6.66 -14.523 1 92.62 126 PRO A O 1
ATOM 1014 N N . GLN A 1 127 ? -2.871 -6.77 -12.961 1 95.19 127 GLN A N 1
ATOM 1015 C CA . GLN A 1 127 ? -2.143 -6.031 -11.938 1 95.19 127 GLN A CA 1
ATOM 1016 C C . GLN A 1 127 ? -2.494 -6.539 -10.539 1 95.19 127 GLN A C 1
ATOM 1018 O O . GLN A 1 127 ? -3.105 -5.82 -9.75 1 95.19 127 GLN A O 1
ATOM 1023 N N . PRO A 1 128 ? -2.043 -7.742 -10.273 1 96.94 128 PRO A N 1
ATOM 1024 C CA . PRO A 1 128 ? -2.375 -8.289 -8.953 1 96.94 128 PRO A CA 1
ATOM 1025 C C . PRO A 1 128 ? -1.858 -7.426 -7.809 1 96.94 128 PRO A C 1
ATOM 1027 O O . PRO A 1 128 ? -0.778 -6.84 -7.91 1 96.94 128 PRO A O 1
ATOM 1030 N N . THR A 1 129 ? -2.629 -7.402 -6.723 1 97.44 129 THR A N 1
ATOM 1031 C CA . THR A 1 129 ? -2.182 -6.688 -5.535 1 97.44 129 THR A CA 1
ATOM 1032 C C . THR A 1 129 ? -0.854 -7.25 -5.031 1 97.44 129 THR A C 1
ATOM 1034 O O . THR A 1 129 ? 0.043 -6.496 -4.656 1 97.44 129 THR A O 1
ATOM 1037 N N . TYR A 1 130 ? -0.779 -8.492 -5.016 1 98.5 130 TYR A N 1
ATOM 1038 C CA . TYR A 1 130 ? 0.415 -9.227 -4.613 1 98.5 130 TYR A CA 1
ATOM 1039 C C . TYR A 1 130 ? 0.6 -10.477 -5.465 1 98.5 130 TYR A C 1
ATOM 1041 O O . TYR A 1 130 ? -0.37 -11.172 -5.781 1 98.5 130 TYR A O 1
ATOM 1049 N N . ALA A 1 131 ? 1.803 -10.711 -5.883 1 98.75 131 ALA A N 1
ATOM 1050 C CA . ALA A 1 131 ? 2.086 -11.922 -6.652 1 98.75 131 ALA A CA 1
ATOM 1051 C C . ALA A 1 131 ? 3.496 -12.43 -6.371 1 98.75 131 ALA A C 1
ATOM 1053 O O . ALA A 1 131 ? 4.363 -11.672 -5.934 1 98.75 131 ALA A O 1
ATOM 1054 N N . VAL A 1 132 ? 3.666 -13.719 -6.547 1 98.88 132 VAL A N 1
ATOM 1055 C CA . VAL A 1 132 ? 4.973 -14.336 -6.355 1 98.88 132 VAL A CA 1
ATOM 1056 C C . VAL A 1 132 ? 5.285 -15.25 -7.543 1 98.88 132 VAL A C 1
ATOM 1058 O O . VAL A 1 132 ? 4.406 -15.953 -8.039 1 98.88 132 VAL A O 1
ATOM 1061 N N . GLY A 1 133 ? 6.422 -15.148 -8.062 1 98.75 133 GLY A N 1
ATOM 1062 C CA . GLY A 1 133 ? 7.047 -16.031 -9.039 1 98.75 133 GLY A CA 1
ATOM 1063 C C . GLY A 1 133 ? 8.516 -16.266 -8.773 1 98.75 133 GLY A C 1
ATOM 1064 O O . GLY A 1 133 ? 8.938 -16.375 -7.617 1 98.75 133 GLY A O 1
ATOM 1065 N N . PHE A 1 134 ? 9.188 -16.516 -9.805 1 98.56 134 PHE A N 1
ATOM 1066 C CA . PHE A 1 134 ? 10.609 -16.812 -9.648 1 98.56 134 PHE A CA 1
ATOM 1067 C C . PHE A 1 134 ? 11.469 -15.688 -10.195 1 98.56 134 PHE A C 1
ATOM 1069 O O . PHE A 1 134 ? 11.133 -15.094 -11.219 1 98.56 134 PHE A O 1
ATOM 1076 N N . SER A 1 135 ? 12.531 -15.453 -9.516 1 96.06 135 SER A N 1
ATOM 1077 C CA . SER A 1 135 ? 13.477 -14.43 -9.945 1 96.06 135 SER A CA 1
ATOM 1078 C C . SER A 1 135 ? 14.305 -14.906 -11.133 1 96.06 135 SER A C 1
ATOM 1080 O O . SER A 1 135 ? 14.508 -16.109 -11.312 1 96.06 135 SER A O 1
ATOM 1082 N N . SER A 1 136 ? 14.805 -13.922 -11.875 1 91.25 136 SER A N 1
ATOM 1083 C CA . SER A 1 136 ? 15.695 -14.273 -12.969 1 91.25 136 SER A CA 1
ATOM 1084 C C . SER A 1 136 ? 16.969 -14.93 -12.453 1 91.25 136 SER A C 1
ATOM 1086 O O . SER A 1 136 ? 17.516 -15.82 -13.102 1 91.25 136 SER A O 1
ATOM 1088 N N . GLU A 1 137 ? 17.344 -14.508 -11.305 1 92.06 137 GLU A N 1
ATOM 1089 C CA . GLU A 1 137 ? 18.609 -14.977 -10.727 1 92.06 137 GLU A CA 1
ATOM 1090 C C . GLU A 1 137 ? 18.484 -16.422 -10.234 1 92.06 137 GLU A C 1
ATOM 1092 O O . GLU A 1 137 ? 19.484 -17.078 -9.969 1 92.06 137 GLU A O 1
ATOM 1097 N N . ALA A 1 138 ? 17.297 -16.844 -10.172 1 96.06 138 ALA A N 1
ATOM 1098 C CA . ALA A 1 138 ? 17.094 -18.219 -9.727 1 96.06 138 ALA A CA 1
ATOM 1099 C C . ALA A 1 138 ? 17.516 -19.219 -10.797 1 96.06 138 ALA A C 1
ATOM 1101 O O . ALA A 1 138 ? 17.844 -20.375 -10.492 1 96.06 138 ALA A O 1
ATOM 1102 N N . PHE A 1 139 ? 17.5 -18.781 -12.016 1 96.25 139 PHE A N 1
ATOM 1103 C CA . PHE A 1 139 ? 17.875 -19.625 -13.141 1 96.25 139 PHE A CA 1
ATOM 1104 C C . PHE A 1 139 ? 19.359 -19.484 -13.445 1 96.25 139 PHE A C 1
ATOM 1106 O O . PHE A 1 139 ? 19.922 -18.391 -13.344 1 96.25 139 PHE A O 1
ATOM 1113 N N . SER A 1 140 ? 19.938 -20.609 -13.82 1 95.19 140 SER A N 1
ATOM 1114 C CA . SER A 1 140 ? 21.297 -20.5 -14.352 1 95.19 140 SER A CA 1
ATOM 1115 C C . SER A 1 140 ? 21.312 -19.766 -15.688 1 95.19 140 SER A C 1
ATOM 1117 O O . SER A 1 140 ? 20.281 -19.641 -16.344 1 95.19 140 SER A O 1
ATOM 1119 N N . GLU A 1 141 ? 22.469 -19.328 -16.016 1 93 141 GLU A N 1
ATOM 1120 C CA . GLU A 1 141 ? 22.609 -18.641 -17.297 1 93 141 GLU A CA 1
ATOM 1121 C C . GLU A 1 141 ? 22.156 -19.531 -18.453 1 93 141 GLU A C 1
ATOM 1123 O O . GLU A 1 141 ? 21.516 -19.062 -19.391 1 93 141 GLU A O 1
ATOM 1128 N N . GLU A 1 142 ? 22.531 -20.75 -18.391 1 92.56 142 GLU A N 1
ATOM 1129 C CA . GLU A 1 142 ? 22.156 -21.703 -19.422 1 92.56 142 GLU A CA 1
ATOM 1130 C C . GLU A 1 142 ? 20.641 -21.922 -19.453 1 92.56 142 GLU A C 1
ATOM 1132 O O . GLU A 1 142 ? 20.031 -21.922 -20.531 1 92.56 142 GLU A O 1
ATOM 1137 N N . GLN A 1 143 ? 20.094 -22.078 -18.359 1 94.56 143 GLN A N 1
ATOM 1138 C CA . GLN A 1 143 ? 18.641 -22.25 -18.266 1 94.56 143 GLN A CA 1
ATOM 1139 C C . GLN A 1 143 ? 17.906 -21.047 -18.812 1 94.56 143 GLN A C 1
ATOM 1141 O O . GLN A 1 143 ? 16.969 -21.188 -19.594 1 94.56 143 GLN A O 1
ATOM 1146 N N . PHE A 1 144 ? 18.344 -19.938 -18.344 1 91.88 144 PHE A N 1
ATOM 1147 C CA . PHE A 1 144 ? 17.734 -18.688 -18.766 1 91.88 144 PHE A CA 1
ATOM 1148 C C . PHE A 1 144 ? 17.828 -18.531 -20.281 1 91.88 144 PHE A C 1
ATOM 1150 O O . PHE A 1 144 ? 16.859 -18.141 -20.938 1 91.88 144 PHE A O 1
ATOM 1157 N N . GLY A 1 145 ? 18.938 -18.781 -20.844 1 89.38 145 GLY A N 1
ATOM 1158 C CA . GLY A 1 145 ? 19.125 -18.719 -22.281 1 89.38 145 GLY A CA 1
ATOM 1159 C C . GLY A 1 145 ? 18.234 -19.656 -23.047 1 89.38 145 GLY A C 1
ATOM 1160 O O . GLY A 1 145 ? 17.594 -19.266 -24.031 1 89.38 145 GLY A O 1
ATOM 1161 N N . LYS A 1 146 ? 18.141 -20.859 -22.625 1 91.75 146 LYS A N 1
ATOM 1162 C CA . LYS A 1 146 ? 17.312 -21.859 -23.266 1 91.75 146 LYS A CA 1
ATOM 1163 C C . LYS A 1 146 ? 15.836 -21.453 -23.266 1 91.75 146 LYS A C 1
ATOM 1165 O O . LYS A 1 146 ? 15.148 -21.562 -24.281 1 91.75 146 LYS A O 1
ATOM 1170 N N . ALA A 1 147 ? 15.398 -21.047 -22.109 1 92.31 147 ALA A N 1
ATOM 1171 C CA . ALA A 1 147 ? 14 -20.656 -21.969 1 92.31 147 ALA A CA 1
ATOM 1172 C C . ALA A 1 147 ? 13.68 -19.453 -22.844 1 92.31 147 ALA A C 1
ATOM 1174 O O . ALA A 1 147 ? 12.633 -19.422 -23.5 1 92.31 147 ALA A O 1
ATOM 1175 N N . THR A 1 148 ? 14.531 -18.484 -22.812 1 88.44 148 THR A N 1
ATOM 1176 C CA . THR A 1 148 ? 14.336 -17.281 -23.609 1 88.44 148 THR A CA 1
ATOM 1177 C C . THR A 1 148 ? 14.289 -17.625 -25.109 1 88.44 148 THR A C 1
ATOM 1179 O O . THR A 1 148 ? 13.414 -17.141 -25.828 1 88.44 148 THR A O 1
ATOM 1182 N N . ASP A 1 149 ? 15.203 -18.438 -25.547 1 88.25 149 ASP A N 1
ATOM 1183 C CA . ASP A 1 149 ? 15.242 -18.844 -26.938 1 88.25 149 ASP A CA 1
ATOM 1184 C C . ASP A 1 149 ? 13.961 -19.578 -27.328 1 88.25 149 ASP A C 1
ATOM 1186 O O . ASP A 1 149 ? 13.414 -19.359 -28.406 1 88.25 149 ASP A O 1
ATOM 1190 N N . PHE A 1 150 ? 13.609 -20.391 -26.547 1 90.75 150 PHE A N 1
ATOM 1191 C CA . PHE A 1 150 ? 12.414 -21.188 -26.797 1 90.75 150 PHE A CA 1
ATOM 1192 C C . PHE A 1 150 ? 11.195 -20.281 -26.984 1 90.75 150 PHE A C 1
ATOM 1194 O O . PHE A 1 150 ? 10.453 -20.438 -27.953 1 90.75 150 PHE A O 1
ATOM 1201 N N . PHE A 1 151 ? 10.992 -19.344 -26.062 1 89.56 151 PHE A N 1
ATOM 1202 C CA . PHE A 1 151 ? 9.797 -18.531 -26.109 1 89.56 151 PHE A CA 1
ATOM 1203 C C . PHE A 1 151 ? 9.906 -17.453 -27.188 1 89.56 151 PHE A C 1
ATOM 1205 O O . PHE A 1 151 ? 8.898 -17.047 -27.766 1 89.56 151 PHE A O 1
ATOM 1212 N N . ASP A 1 152 ? 11.055 -16.953 -27.438 1 83.12 152 ASP A N 1
ATOM 1213 C CA . ASP A 1 152 ? 11.258 -16.016 -28.531 1 83.12 152 ASP A CA 1
ATOM 1214 C C . ASP A 1 152 ? 10.906 -16.656 -29.875 1 83.12 152 ASP A C 1
ATOM 1216 O O . ASP A 1 152 ? 10.43 -15.977 -30.781 1 83.12 152 ASP A O 1
ATOM 1220 N N . ASP A 1 153 ? 11.242 -17.859 -29.953 1 78.44 153 ASP A N 1
ATOM 1221 C CA . ASP A 1 153 ? 10.914 -18.594 -31.172 1 78.44 153 ASP A CA 1
ATOM 1222 C C . ASP A 1 153 ? 9.406 -18.766 -31.312 1 78.44 153 ASP A C 1
ATOM 1224 O O . ASP A 1 153 ? 8.883 -18.75 -32.438 1 78.44 153 ASP A O 1
ATOM 1228 N N . LEU A 1 154 ? 8.875 -18.938 -30.266 1 77.31 154 LEU A N 1
ATOM 1229 C CA . LEU A 1 154 ? 7.438 -19.203 -30.266 1 77.31 154 LEU A CA 1
ATOM 1230 C C . LEU A 1 154 ? 6.652 -17.906 -30.438 1 77.31 154 LEU A C 1
ATOM 1232 O O . LEU A 1 154 ? 5.594 -17.891 -31.062 1 77.31 154 LEU A O 1
ATOM 1236 N N . TYR A 1 155 ? 7.215 -16.938 -29.734 1 73.38 155 TYR A N 1
ATOM 1237 C CA . TYR A 1 155 ? 6.449 -15.703 -29.703 1 73.38 155 TYR A CA 1
ATOM 1238 C C . TYR A 1 155 ? 7.242 -14.555 -30.328 1 73.38 155 TYR A C 1
ATOM 1240 O O . TYR A 1 155 ? 8.43 -14.391 -30.031 1 73.38 155 TYR A O 1
ATOM 1248 N N . ALA A 1 156 ? 7.016 -14.109 -31.578 1 61.47 156 ALA A N 1
ATOM 1249 C CA . ALA A 1 156 ? 7.668 -12.984 -32.25 1 61.47 156 ALA A CA 1
ATOM 1250 C C . ALA A 1 156 ? 7.527 -11.703 -31.422 1 61.47 156 ALA A C 1
ATOM 1252 O O . ALA A 1 156 ? 8.234 -10.727 -31.656 1 61.47 156 ALA A O 1
ATOM 1253 N N . ALA A 1 157 ? 6.754 -11.664 -30.5 1 62.84 157 ALA A N 1
ATOM 1254 C CA . ALA A 1 157 ? 6.184 -10.422 -30 1 62.84 157 ALA A CA 1
ATOM 1255 C C . ALA A 1 157 ? 6.992 -9.883 -28.828 1 62.84 157 ALA A C 1
ATOM 1257 O O . ALA A 1 157 ? 7.887 -10.562 -28.312 1 62.84 157 ALA A O 1
ATOM 1258 N N . GLU A 1 158 ? 6.848 -8.625 -28.531 1 75.75 158 GLU A N 1
ATOM 1259 C CA . GLU A 1 158 ? 7.332 -7.844 -27.406 1 75.75 158 GLU A CA 1
ATOM 1260 C C . GLU A 1 158 ? 6.832 -8.414 -26.078 1 75.75 158 GLU A C 1
ATOM 1262 O O . GLU A 1 158 ? 7.305 -8.023 -25.016 1 75.75 158 GLU A O 1
ATOM 1267 N N . THR A 1 159 ? 6.02 -9.469 -26.109 1 84.12 159 THR A N 1
ATOM 1268 C CA . THR A 1 159 ? 5.484 -10.062 -24.875 1 84.12 159 THR A CA 1
ATOM 1269 C C . THR A 1 159 ? 6.07 -11.445 -24.656 1 84.12 159 THR A C 1
ATOM 1271 O O . THR A 1 159 ? 6.66 -12.039 -25.562 1 84.12 159 THR A O 1
ATOM 1274 N N . SER A 1 160 ? 5.988 -11.883 -23.344 1 87.75 160 SER A N 1
ATOM 1275 C CA . SER A 1 160 ? 6.594 -13.148 -22.953 1 87.75 160 SER A CA 1
ATOM 1276 C C . SER A 1 160 ? 5.613 -14.008 -22.156 1 87.75 160 SER A C 1
ATOM 1278 O O . SER A 1 160 ? 4.891 -13.5 -21.297 1 87.75 160 SER A O 1
ATOM 1280 N N . PRO A 1 161 ? 5.594 -15.273 -22.422 1 89.75 161 PRO A N 1
ATOM 1281 C CA . PRO A 1 161 ? 4.766 -16.172 -21.609 1 89.75 161 PRO A CA 1
ATOM 1282 C C . PRO A 1 161 ? 5.414 -16.516 -20.281 1 89.75 161 PRO A C 1
ATOM 1284 O O . PRO A 1 161 ? 4.75 -17.062 -19.391 1 89.75 161 PRO A O 1
ATOM 1287 N N . MET A 1 162 ? 6.664 -16.297 -20.188 1 93.5 162 MET A N 1
ATOM 1288 C CA . MET A 1 162 ? 7.324 -16.719 -18.953 1 93.5 162 MET A CA 1
ATOM 1289 C C . MET A 1 162 ? 7.578 -15.523 -18.047 1 93.5 162 MET A C 1
ATOM 1291 O O . MET A 1 162 ? 7.52 -15.641 -16.828 1 93.5 162 MET A O 1
ATOM 1295 N N . LYS A 1 163 ? 7.895 -14.461 -18.688 1 94 163 LYS A N 1
ATOM 1296 C CA . LYS A 1 163 ? 8.211 -13.234 -17.953 1 94 163 LYS A CA 1
ATOM 1297 C C . LYS A 1 163 ? 7.008 -12.297 -17.906 1 94 163 LYS A C 1
ATOM 1299 O O . LYS A 1 163 ? 6.516 -11.852 -18.953 1 94 163 LYS A O 1
ATOM 1304 N N . VAL A 1 164 ? 6.551 -11.961 -16.672 1 95.12 164 VAL A N 1
ATOM 1305 C CA . VAL A 1 164 ? 5.344 -11.141 -16.609 1 95.12 164 VAL A CA 1
ATOM 1306 C C . VAL A 1 164 ? 5.707 -9.711 -16.203 1 95.12 164 VAL A C 1
ATOM 1308 O O . VAL A 1 164 ? 4.992 -8.766 -16.547 1 95.12 164 VAL A O 1
ATOM 1311 N N . THR A 1 165 ? 6.645 -9.508 -15.367 1 93.69 165 THR A N 1
ATOM 1312 C CA . THR A 1 165 ? 7.332 -8.25 -15.078 1 93.69 165 THR A CA 1
ATOM 1313 C C . THR A 1 165 ? 8.82 -8.375 -15.398 1 93.69 165 THR A C 1
ATOM 1315 O O . THR A 1 165 ? 9.32 -9.469 -15.68 1 93.69 165 THR A O 1
ATOM 1318 N N . PRO A 1 166 ? 9.523 -7.285 -15.352 1 88.06 166 PRO A N 1
ATOM 1319 C CA . PRO A 1 166 ? 10.953 -7.391 -15.664 1 88.06 166 PRO A CA 1
ATOM 1320 C C . PRO A 1 166 ? 11.688 -8.352 -14.742 1 88.06 166 PRO A C 1
ATOM 1322 O O . PRO A 1 166 ? 12.719 -8.922 -15.125 1 88.06 166 PRO A O 1
ATOM 1325 N N . ASP A 1 167 ? 11.094 -8.617 -13.594 1 91 167 ASP A N 1
ATOM 1326 C CA . ASP A 1 167 ? 11.891 -9.359 -12.617 1 91 167 ASP A CA 1
ATOM 1327 C C . ASP A 1 167 ? 11.211 -10.672 -12.234 1 91 167 ASP A C 1
ATOM 1329 O O . ASP A 1 167 ? 11.789 -11.484 -11.508 1 91 167 ASP A O 1
ATOM 1333 N N . MET A 1 168 ? 10.016 -10.891 -12.688 1 96.31 168 MET A N 1
ATOM 1334 C CA . MET A 1 168 ? 9.281 -12.055 -12.188 1 96.31 168 MET A CA 1
ATOM 1335 C C . MET A 1 168 ? 8.969 -13.031 -13.32 1 96.31 168 MET A C 1
ATOM 1337 O O . MET A 1 168 ? 8.336 -12.656 -14.312 1 96.31 168 MET A O 1
ATOM 1341 N N . PHE A 1 169 ? 9.328 -14.266 -13.117 1 97.56 169 PHE A N 1
ATOM 1342 C CA . PHE A 1 169 ? 9.133 -15.328 -14.094 1 97.56 169 PHE A CA 1
ATOM 1343 C C . PHE A 1 169 ? 8.203 -16.406 -13.547 1 97.56 169 PHE A C 1
ATOM 1345 O O . PHE A 1 169 ? 8.273 -16.75 -12.367 1 97.56 169 PHE A O 1
ATOM 1352 N N . PHE A 1 170 ? 7.375 -16.875 -14.398 1 98.25 170 PHE A N 1
ATOM 1353 C CA . PHE A 1 170 ? 6.465 -17.969 -14.086 1 98.25 170 PHE A CA 1
ATOM 1354 C C . PHE A 1 170 ? 5.727 -17.703 -12.781 1 98.25 170 PHE A C 1
ATOM 1356 O O . PHE A 1 170 ? 5.809 -18.5 -11.836 1 98.25 170 PHE A O 1
ATOM 1363 N N . PRO A 1 171 ? 4.957 -16.625 -12.742 1 98.69 171 PRO A N 1
ATOM 1364 C CA . PRO A 1 171 ? 4.184 -16.375 -11.523 1 98.69 171 PRO A CA 1
ATOM 1365 C C . PRO A 1 171 ? 3.248 -17.531 -11.18 1 98.69 171 PRO A C 1
ATOM 1367 O O . PRO A 1 171 ? 2.635 -18.125 -12.078 1 98.69 171 PRO A O 1
ATOM 1370 N N . CYS A 1 172 ? 3.148 -17.875 -9.883 1 98.88 172 CYS A N 1
ATOM 1371 C CA . CYS A 1 172 ? 2.363 -19.047 -9.5 1 98.88 172 CYS A CA 1
ATOM 1372 C C . CYS A 1 172 ? 1.526 -18.75 -8.266 1 98.88 172 CYS A C 1
ATOM 1374 O O . CYS A 1 172 ? 0.914 -19.656 -7.699 1 98.88 172 CYS A O 1
ATOM 1376 N N . PHE A 1 173 ? 1.533 -17.562 -7.754 1 98.94 173 PHE A N 1
ATOM 1377 C CA . PHE A 1 173 ? 0.703 -17.125 -6.637 1 98.94 173 PHE A CA 1
ATOM 1378 C C . PHE A 1 173 ? 0.25 -15.68 -6.828 1 98.94 173 PHE A C 1
ATOM 1380 O O . PHE A 1 173 ? 1.044 -14.82 -7.219 1 98.94 173 PHE A O 1
ATOM 1387 N N . SER A 1 174 ? -1.008 -15.461 -6.648 1 98.81 174 SER A N 1
ATOM 1388 C CA . SER A 1 174 ? -1.525 -14.102 -6.703 1 98.81 174 SER A CA 1
ATOM 1389 C C . SER A 1 174 ? -2.547 -13.852 -5.598 1 98.81 174 SER A C 1
ATOM 1391 O O . SER A 1 174 ? -3.207 -14.789 -5.137 1 98.81 174 SER A O 1
ATOM 1393 N N . LEU A 1 175 ? -2.613 -12.641 -5.164 1 98.88 175 LEU A N 1
ATOM 1394 C CA . LEU A 1 175 ? -3.566 -12.219 -4.145 1 98.88 175 LEU A CA 1
ATOM 1395 C C . LEU A 1 175 ? -4.246 -10.906 -4.543 1 98.88 175 LEU A C 1
ATOM 1397 O O . LEU A 1 175 ? -3.584 -9.984 -5.02 1 98.88 175 LEU A O 1
ATOM 1401 N N . GLU A 1 176 ? -5.555 -10.883 -4.352 1 98.38 176 GLU A N 1
ATOM 1402 C CA . GLU A 1 176 ? -6.363 -9.703 -4.641 1 98.38 176 GLU A CA 1
ATOM 1403 C C . GLU A 1 176 ? -7.168 -9.266 -3.42 1 98.38 176 GLU A C 1
ATOM 1405 O O . GLU A 1 176 ? -7.625 -10.109 -2.643 1 98.38 176 GLU A O 1
ATOM 1410 N N . ILE A 1 177 ? -7.309 -7.961 -3.346 1 97.69 177 ILE A N 1
ATOM 1411 C CA . ILE A 1 177 ? -8.109 -7.363 -2.281 1 97.69 177 ILE A CA 1
ATOM 1412 C C . ILE A 1 177 ? -9.391 -6.781 -2.865 1 97.69 177 ILE A C 1
ATOM 1414 O O . ILE A 1 177 ? -9.367 -6.125 -3.91 1 97.69 177 ILE A O 1
ATOM 1418 N N . GLY A 1 178 ? -10.547 -6.902 -2.191 1 94.31 178 GLY A N 1
ATOM 1419 C CA . GLY A 1 178 ? -11.844 -6.383 -2.598 1 94.31 178 GLY A CA 1
ATOM 1420 C C . GLY A 1 178 ? -12.969 -7.387 -2.436 1 94.31 178 GLY A C 1
ATOM 1421 O O . GLY A 1 178 ? -12.836 -8.359 -1.696 1 94.31 178 GLY A O 1
ATOM 1422 N N . PRO A 1 179 ? -14.078 -7.039 -3.08 1 93.25 179 PRO A N 1
ATOM 1423 C CA . PRO A 1 179 ? -15.086 -8.102 -3.104 1 93.25 179 PRO A CA 1
ATOM 1424 C C . PRO A 1 179 ? -14.523 -9.438 -3.58 1 93.25 179 PRO A C 1
ATOM 1426 O O . PRO A 1 179 ? -13.852 -9.5 -4.613 1 93.25 179 PRO A O 1
ATOM 1429 N N . ILE A 1 180 ? -14.789 -10.414 -2.871 1 95 180 ILE A N 1
ATOM 1430 C CA . ILE A 1 180 ? -14.164 -11.711 -3.074 1 95 180 ILE A CA 1
ATOM 1431 C C . ILE A 1 180 ? -14.414 -12.195 -4.504 1 95 180 ILE A C 1
ATOM 1433 O O . ILE A 1 180 ? -13.5 -12.672 -5.176 1 95 180 ILE A O 1
ATOM 1437 N N . SER A 1 181 ? -15.609 -12.031 -4.953 1 91.5 181 SER A N 1
ATOM 1438 C CA . SER A 1 181 ? -15.961 -12.508 -6.285 1 91.5 181 SER A CA 1
ATOM 1439 C C . SER A 1 181 ? -15.125 -11.82 -7.359 1 91.5 181 SER A C 1
ATOM 1441 O O . SER A 1 181 ? -14.688 -12.453 -8.32 1 91.5 181 SER A O 1
ATOM 1443 N N . LEU A 1 182 ? -14.906 -10.586 -7.211 1 92.75 182 LEU A N 1
ATOM 1444 C CA . LEU A 1 182 ? -14.086 -9.828 -8.156 1 92.75 182 LEU A CA 1
ATOM 1445 C C . LEU A 1 182 ? -12.625 -10.25 -8.07 1 92.75 182 LEU A C 1
ATOM 1447 O O . LEU A 1 182 ? -11.953 -10.398 -9.094 1 92.75 182 LEU A O 1
ATOM 1451 N N . GLY A 1 183 ? -12.172 -10.352 -6.812 1 94.94 183 GLY A N 1
ATOM 1452 C CA . GLY A 1 183 ? -10.805 -10.805 -6.605 1 94.94 183 GLY A CA 1
ATOM 1453 C C . GLY A 1 183 ? -10.531 -12.172 -7.207 1 94.94 183 GLY A C 1
ATOM 1454 O O . GLY A 1 183 ? -9.438 -12.422 -7.715 1 94.94 183 GLY A O 1
ATOM 1455 N N . GLU A 1 184 ? -11.461 -13.008 -7.156 1 93.75 184 GLU A N 1
ATOM 1456 C CA . GLU A 1 184 ? -11.336 -14.344 -7.738 1 93.75 184 GLU A CA 1
ATOM 1457 C C . GLU A 1 184 ? -11.164 -14.273 -9.25 1 93.75 184 GLU A C 1
ATOM 1459 O O . GLU A 1 184 ? -10.344 -14.992 -9.828 1 93.75 184 GLU A O 1
ATOM 1464 N N . CYS A 1 185 ? -11.93 -13.445 -9.836 1 93.44 185 CYS A N 1
ATOM 1465 C CA . CYS A 1 185 ? -11.844 -13.281 -11.281 1 93.44 185 CYS A CA 1
ATOM 1466 C C . CYS A 1 185 ? -10.477 -12.734 -11.688 1 93.44 185 CYS A C 1
ATOM 1468 O O . CYS A 1 185 ? -9.867 -13.227 -12.641 1 93.44 185 CYS A O 1
ATOM 1470 N N . GLN A 1 186 ? -10.031 -11.766 -10.984 1 95.38 186 GLN A N 1
ATOM 1471 C CA . GLN A 1 186 ? -8.719 -11.188 -11.25 1 95.38 186 GLN A CA 1
ATOM 1472 C C . GLN A 1 186 ? -7.617 -12.227 -11.055 1 95.38 186 GLN A C 1
ATOM 1474 O O . GLN A 1 186 ? -6.684 -12.297 -11.859 1 95.38 186 GLN A O 1
ATOM 1479 N N . ASN A 1 187 ? -7.785 -12.992 -10.047 1 97.62 187 ASN A N 1
ATOM 1480 C CA . ASN A 1 187 ? -6.812 -14.039 -9.766 1 97.62 187 ASN A CA 1
ATOM 1481 C C . ASN A 1 187 ? -6.793 -15.102 -10.859 1 97.62 187 ASN A C 1
ATOM 1483 O O . ASN A 1 187 ? -5.73 -15.609 -11.219 1 97.62 187 ASN A O 1
ATOM 1487 N N . VAL A 1 188 ? -7.922 -15.469 -11.305 1 96.88 188 VAL A N 1
ATOM 1488 C CA . VAL A 1 188 ? -8.008 -16.453 -12.375 1 96.88 188 VAL A CA 1
ATOM 1489 C C . VAL A 1 188 ? -7.242 -15.961 -13.602 1 96.88 188 VAL A C 1
ATOM 1491 O O . VAL A 1 188 ? -6.504 -16.719 -14.234 1 96.88 188 VAL A O 1
ATOM 1494 N N . HIS A 1 189 ? -7.426 -14.758 -13.898 1 96.19 189 HIS A N 1
ATOM 1495 C CA . HIS A 1 189 ? -6.711 -14.164 -15.023 1 96.19 189 HIS A CA 1
ATOM 1496 C C . HIS A 1 189 ? -5.203 -14.258 -14.828 1 96.19 189 HIS A C 1
ATOM 1498 O O . HIS A 1 189 ? -4.492 -14.75 -15.711 1 96.19 189 HIS A O 1
ATOM 1504 N N . SER A 1 190 ? -4.75 -13.773 -13.68 1 97.5 190 SER A N 1
ATOM 1505 C CA . SER A 1 190 ? -3.322 -13.766 -13.383 1 97.5 190 SER A CA 1
ATOM 1506 C C . SER A 1 190 ? -2.748 -15.18 -13.406 1 97.5 190 SER A C 1
ATOM 1508 O O . SER A 1 190 ? -1.688 -15.422 -13.984 1 97.5 190 SER A O 1
ATOM 1510 N N . MET A 1 191 ? -3.449 -16.062 -12.812 1 98.12 191 MET A N 1
ATOM 1511 C CA . MET A 1 191 ? -2.945 -17.438 -12.719 1 98.12 191 MET A CA 1
ATOM 1512 C C . MET A 1 191 ? -2.975 -18.109 -14.086 1 98.12 191 MET A C 1
ATOM 1514 O O . MET A 1 191 ? -2.109 -18.938 -14.391 1 98.12 191 MET A O 1
ATOM 1518 N N . THR A 1 192 ? -3.941 -17.766 -14.883 1 97.5 192 THR A N 1
ATOM 1519 C CA . THR A 1 192 ? -3.951 -18.312 -16.234 1 97.5 192 THR A CA 1
ATOM 1520 C C . THR A 1 192 ? -2.689 -17.906 -16.984 1 97.5 192 THR A C 1
ATOM 1522 O O . THR A 1 192 ? -2.051 -18.734 -17.641 1 97.5 192 THR A O 1
ATOM 1525 N N . ILE A 1 193 ? -2.369 -16.688 -16.859 1 96.88 193 ILE A N 1
ATOM 1526 C CA . ILE A 1 193 ? -1.163 -16.188 -17.516 1 96.88 193 ILE A CA 1
ATOM 1527 C C . ILE A 1 193 ? 0.051 -16.969 -17.031 1 96.88 193 ILE A C 1
ATOM 1529 O O . ILE A 1 193 ? 0.874 -17.422 -17.828 1 96.88 193 ILE A O 1
ATOM 1533 N N . GLY A 1 194 ? 0.166 -17.156 -15.766 1 97.69 194 GLY A N 1
ATOM 1534 C CA . GLY A 1 194 ? 1.271 -17.922 -15.211 1 97.69 194 GLY A CA 1
ATOM 1535 C C . GLY A 1 194 ? 1.295 -19.359 -15.664 1 97.69 194 GLY A C 1
ATOM 1536 O O . GLY A 1 194 ? 2.344 -19.875 -16.047 1 97.69 194 GLY A O 1
ATOM 1537 N N . MET A 1 195 ? 0.161 -19.984 -15.672 1 98.31 195 MET A N 1
ATOM 1538 C CA . MET A 1 195 ? 0.068 -21.406 -16.016 1 98.31 195 MET A CA 1
ATOM 1539 C C . MET A 1 195 ? 0.357 -21.625 -17.5 1 98.31 195 MET A C 1
ATOM 1541 O O . MET A 1 195 ? 0.951 -22.641 -17.875 1 98.31 195 MET A O 1
ATOM 1545 N N . ARG A 1 196 ? -0.053 -20.734 -18.312 1 96.38 196 ARG A N 1
ATOM 1546 C CA . ARG A 1 196 ? 0.153 -20.859 -19.75 1 96.38 196 ARG A CA 1
ATOM 1547 C C . ARG A 1 196 ? 1.636 -20.984 -20.078 1 96.38 196 ARG A C 1
ATOM 1549 O O . ARG A 1 196 ? 2.021 -21.797 -20.938 1 96.38 196 ARG A O 1
ATOM 1556 N N . GLY A 1 197 ? 2.4 -20.125 -19.453 1 95.94 197 GLY A N 1
ATOM 1557 C CA . GLY A 1 197 ? 3.836 -20.219 -19.672 1 95.94 197 GLY A CA 1
ATOM 1558 C C . GLY A 1 197 ? 4.41 -21.578 -19.328 1 95.94 197 GLY A C 1
ATOM 1559 O O . GLY A 1 197 ? 5.227 -22.125 -20.078 1 95.94 197 GLY A O 1
ATOM 1560 N N . VAL A 1 198 ? 3.957 -22.125 -18.297 1 98.31 198 VAL A N 1
ATOM 1561 C CA . VAL A 1 198 ? 4.438 -23.438 -17.844 1 98.31 198 VAL A CA 1
ATOM 1562 C C . VAL A 1 198 ? 3.977 -24.516 -18.812 1 98.31 198 VAL A C 1
ATOM 1564 O O . VAL A 1 198 ? 4.766 -25.391 -19.203 1 98.31 198 VAL A O 1
ATOM 1567 N N . VAL A 1 199 ? 2.752 -24.5 -19.188 1 97.81 199 VAL A N 1
ATOM 1568 C CA . VAL A 1 199 ? 2.189 -25.5 -20.078 1 97.81 199 VAL A CA 1
ATOM 1569 C C . VAL A 1 199 ? 2.924 -25.469 -21.422 1 97.81 199 VAL A C 1
ATOM 1571 O O . VAL A 1 199 ? 3.283 -26.516 -21.969 1 97.81 199 VAL A O 1
ATOM 1574 N N . GLU A 1 200 ? 3.143 -24.266 -21.953 1 95.31 200 GLU A N 1
ATOM 1575 C CA . GLU A 1 200 ? 3.852 -24.141 -23.219 1 95.31 200 GLU A CA 1
ATOM 1576 C C . GLU A 1 200 ? 5.262 -24.719 -23.125 1 95.31 200 GLU A C 1
ATOM 1578 O O . GLU A 1 200 ? 5.727 -25.391 -24.047 1 95.31 200 GLU A O 1
ATOM 1583 N N . LEU A 1 201 ? 5.883 -24.422 -22.062 1 96.81 201 LEU A N 1
ATOM 1584 C CA . LEU A 1 201 ? 7.223 -24.953 -21.844 1 96.81 201 LEU A CA 1
ATOM 1585 C C . LEU A 1 201 ? 7.211 -26.484 -21.844 1 96.81 201 LEU A C 1
ATOM 1587 O O . LEU A 1 201 ? 8.031 -27.109 -22.516 1 96.81 201 LEU A O 1
ATOM 1591 N N . PHE A 1 202 ? 6.305 -27.047 -21.156 1 97.94 202 PHE A N 1
ATOM 1592 C CA . PHE A 1 202 ? 6.238 -28.5 -21.047 1 97.94 202 PHE A CA 1
ATOM 1593 C C . PHE A 1 202 ? 5.809 -29.125 -22.375 1 97.94 202 PHE A C 1
ATOM 1595 O O . PHE A 1 202 ? 6.219 -30.234 -22.703 1 97.94 202 PHE A O 1
ATOM 1602 N N . ARG A 1 203 ? 4.977 -28.484 -23.109 1 95.75 203 ARG A N 1
ATOM 1603 C CA . ARG A 1 203 ? 4.645 -28.953 -24.453 1 95.75 203 ARG A CA 1
ATOM 1604 C C . ARG A 1 203 ? 5.883 -28.984 -25.344 1 95.75 203 ARG A C 1
ATOM 1606 O O . ARG A 1 203 ? 6.031 -29.891 -26.172 1 95.75 203 ARG A O 1
ATOM 1613 N N . GLY A 1 204 ? 6.684 -27.984 -25.172 1 93.62 204 GLY A N 1
ATOM 1614 C CA . GLY A 1 204 ? 7.91 -27.906 -25.953 1 93.62 204 GLY A CA 1
ATOM 1615 C C . GLY A 1 204 ? 8.805 -29.125 -25.766 1 93.62 204 GLY A C 1
ATOM 1616 O O . GLY A 1 204 ? 9.602 -29.453 -26.641 1 93.62 204 GLY A O 1
ATOM 1617 N N . VAL A 1 205 ? 8.695 -29.781 -24.672 1 96.25 205 VAL A N 1
ATOM 1618 C CA . VAL A 1 205 ? 9.547 -30.938 -24.391 1 96.25 205 VAL A CA 1
ATOM 1619 C C . VAL A 1 205 ? 8.688 -32.188 -24.312 1 96.25 205 VAL A C 1
ATOM 1621 O O . VAL A 1 205 ? 9.125 -33.219 -23.797 1 96.25 205 VAL A O 1
ATOM 1624 N N . LYS A 1 206 ? 7.422 -32.156 -24.719 1 96.12 206 LYS A N 1
ATOM 1625 C CA . LYS A 1 206 ? 6.469 -33.25 -24.844 1 96.12 206 LYS A CA 1
ATOM 1626 C C . LYS A 1 206 ? 6.199 -33.875 -23.469 1 96.12 206 LYS A C 1
ATOM 1628 O O . LYS A 1 206 ? 6.172 -35.094 -23.359 1 96.12 206 LYS A O 1
ATOM 1633 N N . ARG A 1 207 ? 6.051 -33.031 -22.422 1 97.81 207 ARG A N 1
ATOM 1634 C CA . ARG A 1 207 ? 5.758 -33.469 -21.062 1 97.81 207 ARG A CA 1
ATOM 1635 C C . ARG A 1 207 ? 4.48 -32.844 -20.531 1 97.81 207 ARG A C 1
ATOM 1637 O O . ARG A 1 207 ? 4.246 -32.812 -19.312 1 97.81 207 ARG A O 1
ATOM 1644 N N . GLU A 1 208 ? 3.678 -32.281 -21.391 1 97.44 208 GLU A N 1
ATOM 1645 C CA . GLU A 1 208 ? 2.498 -31.547 -20.953 1 97.44 208 GLU A CA 1
ATOM 1646 C C . GLU A 1 208 ? 1.518 -32.438 -20.219 1 97.44 208 GLU A C 1
ATOM 1648 O O . GLU A 1 208 ? 0.74 -31.984 -19.375 1 97.44 208 GLU A O 1
ATOM 1653 N N . ALA A 1 209 ? 1.521 -33.719 -20.453 1 97.06 209 ALA A N 1
ATOM 1654 C CA . ALA A 1 209 ? 0.611 -34.656 -19.812 1 97.06 209 ALA A CA 1
ATOM 1655 C C . ALA A 1 209 ? 0.838 -34.688 -18.312 1 97.06 209 ALA A C 1
ATOM 1657 O O . ALA A 1 209 ? -0.091 -34.969 -17.547 1 97.06 209 ALA A O 1
ATOM 1658 N N . GLU A 1 210 ? 2.062 -34.438 -17.859 1 97.38 210 GLU A N 1
ATOM 1659 C CA . GLU A 1 210 ? 2.404 -34.438 -16.438 1 97.38 210 GLU A CA 1
ATOM 1660 C C . GLU A 1 210 ? 1.646 -33.344 -15.695 1 97.38 210 GLU A C 1
ATOM 1662 O O . GLU A 1 210 ? 1.455 -33.438 -14.484 1 97.38 210 GLU A O 1
ATOM 1667 N N . LEU A 1 211 ? 1.215 -32.344 -16.484 1 98.38 211 LEU A N 1
ATOM 1668 C CA . LEU A 1 211 ? 0.625 -31.172 -15.875 1 98.38 211 LEU A CA 1
ATOM 1669 C C . LEU A 1 211 ? -0.894 -31.281 -15.812 1 98.38 211 LEU A C 1
ATOM 1671 O O . LEU A 1 211 ? -1.554 -30.5 -15.117 1 98.38 211 LEU A O 1
ATOM 1675 N N . HIS A 1 212 ? -1.494 -32.312 -16.547 1 98.12 212 HIS A N 1
ATOM 1676 C CA . HIS A 1 212 ? -2.939 -32.469 -16.625 1 98.12 212 HIS A CA 1
ATOM 1677 C C . HIS A 1 212 ? -3.557 -32.656 -15.25 1 98.12 212 HIS A C 1
ATOM 1679 O O . HIS A 1 212 ? -3.213 -33.594 -14.523 1 98.12 212 HIS A O 1
ATOM 1685 N N . ARG A 1 213 ? -4.445 -31.656 -14.859 1 98.44 213 ARG A N 1
ATOM 1686 C CA . ARG A 1 213 ? -5.215 -31.641 -13.617 1 98.44 213 ARG A CA 1
ATOM 1687 C C . ARG A 1 213 ? -4.297 -31.641 -12.398 1 98.44 213 ARG A C 1
ATOM 1689 O O . ARG A 1 213 ? -4.66 -32.156 -11.344 1 98.44 213 ARG A O 1
ATOM 1696 N N . GLN A 1 214 ? -3.062 -31.125 -12.539 1 98.25 214 GLN A N 1
ATOM 1697 C CA . GLN A 1 214 ? -2.146 -30.828 -11.438 1 98.25 214 GLN A CA 1
ATOM 1698 C C . GLN A 1 214 ? -2.168 -29.344 -11.102 1 98.25 214 GLN A C 1
ATOM 1700 O O . GLN A 1 214 ? -2.453 -28.5 -11.961 1 98.25 214 GLN A O 1
ATOM 1705 N N . ILE A 1 215 ? -1.853 -29.062 -9.867 1 98.75 215 ILE A N 1
ATOM 1706 C CA . ILE A 1 215 ? -1.896 -27.672 -9.43 1 98.75 215 ILE A CA 1
ATOM 1707 C C . ILE A 1 215 ? -0.69 -26.922 -9.984 1 98.75 215 ILE A C 1
ATOM 1709 O O . ILE A 1 215 ? 0.452 -27.344 -9.812 1 98.75 215 ILE A O 1
ATOM 1713 N N . LEU A 1 216 ? -0.95 -25.781 -10.609 1 98.75 216 LEU A N 1
ATOM 1714 C CA . LEU A 1 216 ? 0.145 -24.969 -11.141 1 98.75 216 LEU A CA 1
ATOM 1715 C C . LEU A 1 216 ? 0.088 -23.547 -10.594 1 98.75 216 LEU A C 1
ATOM 1717 O O . LEU A 1 216 ? 1.008 -22.766 -10.812 1 98.75 216 LEU A O 1
ATOM 1721 N N . GLY A 1 217 ? -0.973 -23.234 -9.922 1 98.69 217 GLY A N 1
ATOM 1722 C CA . GLY A 1 217 ? -1.113 -21.906 -9.383 1 98.69 217 GLY A CA 1
ATOM 1723 C C . GLY A 1 217 ? -1.991 -21.844 -8.148 1 98.69 217 GLY A C 1
ATOM 1724 O O . GLY A 1 217 ? -2.834 -22.719 -7.938 1 98.69 217 GLY A O 1
ATOM 1725 N N . TRP A 1 218 ? -1.787 -20.828 -7.395 1 98.94 218 TRP A N 1
ATOM 1726 C CA . TRP A 1 218 ? -2.508 -20.578 -6.148 1 98.94 218 TRP A CA 1
ATOM 1727 C C . TRP A 1 218 ? -2.971 -19.125 -6.059 1 98.94 218 TRP A C 1
ATOM 1729 O O . TRP A 1 218 ? -2.338 -18.234 -6.625 1 98.94 218 TRP A O 1
ATOM 1739 N N . SER A 1 219 ? -4.078 -18.969 -5.336 1 98.88 219 SER A N 1
ATOM 1740 C CA . SER A 1 219 ? -4.484 -17.578 -5.164 1 98.88 219 SER A CA 1
ATOM 1741 C C . SER A 1 219 ? -5.273 -17.391 -3.871 1 98.88 219 SER A C 1
ATOM 1743 O O . SER A 1 219 ? -5.805 -18.344 -3.314 1 98.88 219 SER A O 1
ATOM 1745 N N . ILE A 1 220 ? -5.242 -16.172 -3.375 1 98.94 220 ILE A N 1
ATOM 1746 C CA . ILE A 1 220 ? -6.062 -15.734 -2.252 1 98.94 220 ILE A CA 1
ATOM 1747 C C . ILE A 1 220 ? -6.824 -14.461 -2.635 1 98.94 220 ILE A C 1
ATOM 1749 O O . ILE A 1 220 ? -6.266 -13.562 -3.271 1 98.94 220 ILE A O 1
ATOM 1753 N N . ALA A 1 221 ? -8.062 -14.453 -2.428 1 98.62 221 ALA A N 1
ATOM 1754 C CA . ALA A 1 221 ? -8.867 -13.227 -2.432 1 98.62 221 ALA A CA 1
ATOM 1755 C C . ALA A 1 221 ? -9.367 -12.891 -1.027 1 98.62 221 ALA A C 1
ATOM 1757 O O . ALA A 1 221 ? -9.773 -13.781 -0.278 1 98.62 221 ALA A O 1
ATOM 1758 N N . HIS A 1 222 ? -9.25 -11.594 -0.645 1 98.56 222 HIS A N 1
ATOM 1759 C CA . HIS A 1 222 ? -9.734 -11.266 0.693 1 98.56 222 HIS A CA 1
ATOM 1760 C C . HIS A 1 222 ? -10.312 -9.859 0.744 1 98.56 222 HIS A C 1
ATOM 1762 O O . HIS A 1 222 ? -10.086 -9.055 -0.162 1 98.56 222 HIS A O 1
ATOM 1768 N N . ASN A 1 223 ? -11.172 -9.633 1.624 1 97.44 223 ASN A N 1
ATOM 1769 C CA . ASN A 1 223 ? -11.617 -8.305 2.021 1 97.44 223 ASN A CA 1
ATOM 1770 C C . ASN A 1 223 ? -11.25 -7.996 3.469 1 97.44 223 ASN A C 1
ATOM 1772 O O . ASN A 1 223 ? -10.219 -8.461 3.963 1 97.44 223 ASN A O 1
ATOM 1776 N N . HIS A 1 224 ? -11.984 -7.156 4.141 1 96.75 224 HIS A N 1
ATOM 1777 C CA . HIS A 1 224 ? -11.57 -6.656 5.445 1 96.75 224 HIS A CA 1
ATOM 1778 C C . HIS A 1 224 ? -11.711 -7.73 6.516 1 96.75 224 HIS A C 1
ATOM 1780 O O . HIS A 1 224 ? -11.164 -7.594 7.613 1 96.75 224 HIS A O 1
ATOM 1786 N N . ARG A 1 225 ? -12.391 -8.914 6.211 1 97.25 225 ARG A N 1
ATOM 1787 C CA . ARG A 1 225 ? -12.594 -9.859 7.301 1 97.25 225 ARG A CA 1
ATOM 1788 C C . ARG A 1 225 ? -12.586 -11.297 6.785 1 97.25 225 ARG A C 1
ATOM 1790 O O . ARG A 1 225 ? -12.492 -12.242 7.566 1 97.25 225 ARG A O 1
ATOM 1797 N N . ARG A 1 226 ? -12.703 -11.461 5.469 1 97.94 226 ARG A N 1
ATOM 1798 C CA . ARG A 1 226 ? -12.805 -12.797 4.891 1 97.94 226 ARG A CA 1
ATOM 1799 C C . ARG A 1 226 ? -11.68 -13.055 3.9 1 97.94 226 ARG A C 1
ATOM 1801 O O . ARG A 1 226 ? -11.18 -12.125 3.262 1 97.94 226 ARG A O 1
ATOM 1808 N N . ALA A 1 227 ? -11.344 -14.344 3.779 1 98.62 227 ALA A N 1
ATOM 1809 C CA . ALA A 1 227 ? -10.359 -14.781 2.799 1 98.62 227 ALA A CA 1
ATOM 1810 C C . ALA A 1 227 ? -10.781 -16.094 2.145 1 98.62 227 ALA A C 1
ATOM 1812 O O . ALA A 1 227 ? -11.461 -16.906 2.766 1 98.62 227 ALA A O 1
ATOM 1813 N N . GLU A 1 228 ? -10.406 -16.203 0.93 1 98.62 228 GLU A N 1
ATOM 1814 C CA . GLU A 1 228 ? -10.625 -17.438 0.177 1 98.62 228 GLU A CA 1
ATOM 1815 C C . GLU A 1 228 ? -9.352 -17.891 -0.522 1 98.62 228 GLU A C 1
ATOM 1817 O O . GLU A 1 228 ? -8.648 -17.078 -1.139 1 98.62 228 GLU A O 1
ATOM 1822 N N . ILE A 1 229 ? -9.078 -19.156 -0.373 1 98.81 229 ILE A N 1
ATOM 1823 C CA . ILE A 1 229 ? -7.922 -19.766 -1.012 1 98.81 229 ILE A CA 1
ATOM 1824 C C . ILE A 1 229 ? -8.383 -20.641 -2.176 1 98.81 229 ILE A C 1
ATOM 1826 O O . ILE A 1 229 ? -9.312 -21.438 -2.033 1 98.81 229 ILE A O 1
ATOM 1830 N N . SER A 1 230 ? -7.715 -20.453 -3.307 1 98.75 230 SER A N 1
ATOM 1831 C CA . SER A 1 230 ? -8.055 -21.25 -4.48 1 98.75 230 SER A CA 1
ATOM 1832 C C . SER A 1 230 ? -6.812 -21.859 -5.117 1 98.75 230 SER A C 1
ATOM 1834 O O . SER A 1 230 ? -5.699 -21.375 -4.918 1 98.75 230 SER A O 1
ATOM 1836 N N . VAL A 1 231 ? -7.043 -22.906 -5.82 1 98.62 231 VAL A N 1
ATOM 1837 C CA . VAL A 1 231 ? -6.012 -23.547 -6.629 1 98.62 231 VAL A CA 1
ATOM 1838 C C . VAL A 1 231 ? -6.367 -23.438 -8.109 1 98.62 231 VAL A C 1
ATOM 1840 O O . VAL A 1 231 ? -7.543 -23.328 -8.469 1 98.62 231 VAL A O 1
ATOM 1843 N N . HIS A 1 232 ? -5.414 -23.391 -8.969 1 98.81 232 HIS A N 1
ATOM 1844 C CA . HIS A 1 232 ? -5.562 -23.266 -10.414 1 98.81 232 HIS A CA 1
ATOM 1845 C C . HIS A 1 232 ? -4.828 -24.391 -11.133 1 98.81 232 HIS A C 1
ATOM 1847 O 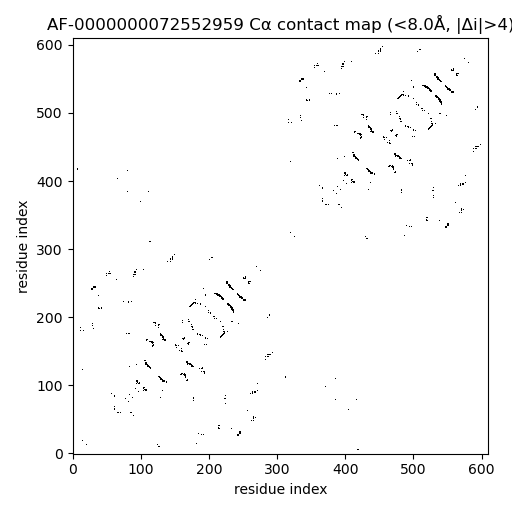O . HIS A 1 232 ? -3.707 -24.75 -10.766 1 98.81 232 HIS A O 1
ATOM 1853 N N . TYR A 1 233 ? -5.512 -24.906 -12.125 1 98.81 233 TYR A N 1
ATOM 1854 C CA . TYR A 1 233 ? -4.922 -26.078 -12.773 1 98.81 233 TYR A CA 1
ATOM 1855 C C . TYR A 1 233 ? -5.367 -26.172 -14.227 1 98.81 233 TYR A C 1
ATOM 1857 O O . TYR A 1 233 ? -6.461 -25.734 -14.578 1 98.81 233 TYR A O 1
ATOM 1865 N N . PRO A 1 234 ? -4.5 -26.719 -15.031 1 98.69 234 PRO A N 1
ATOM 1866 C CA . PRO A 1 234 ? -4.844 -26.938 -16.438 1 98.69 234 PRO A CA 1
ATOM 1867 C C . PRO A 1 234 ? -5.516 -28.281 -16.672 1 98.69 234 PRO A C 1
ATOM 1869 O O . PRO A 1 234 ? -5.254 -29.25 -15.953 1 98.69 234 PRO A O 1
ATOM 1872 N N . VAL A 1 235 ? -6.383 -28.297 -17.594 1 98.44 235 VAL A N 1
ATOM 1873 C CA . VAL A 1 235 ? -6.934 -29.516 -18.188 1 98.44 235 VAL A CA 1
ATOM 1874 C C . VAL A 1 235 ? -6.508 -29.609 -19.656 1 98.44 235 VAL A C 1
ATOM 1876 O O . VAL A 1 235 ? -6.891 -28.781 -20.484 1 98.44 235 VAL A O 1
ATOM 1879 N N . ILE A 1 236 ? -5.762 -30.625 -19.922 1 97.62 236 ILE A N 1
ATOM 1880 C CA . ILE A 1 236 ? -5.098 -30.703 -21.219 1 97.62 236 ILE A CA 1
ATOM 1881 C C . ILE A 1 236 ? -5.688 -31.844 -22.031 1 97.62 236 ILE A C 1
ATOM 1883 O O . ILE A 1 236 ? -5.641 -33 -21.609 1 97.62 236 ILE A O 1
ATOM 1887 N N . TYR A 1 237 ? -6.262 -31.516 -23.141 1 94.44 237 TYR A N 1
ATOM 1888 C CA . TYR A 1 237 ? -6.773 -32.469 -24.125 1 94.44 237 TYR A CA 1
ATOM 1889 C C . TYR A 1 237 ? -6.102 -32.281 -25.469 1 94.44 237 TYR A C 1
ATOM 1891 O O . TYR A 1 237 ? -6.551 -31.469 -26.281 1 94.44 237 TYR A O 1
ATOM 1899 N N . GLY A 1 238 ? -5.105 -33.125 -25.766 1 92.81 238 GLY A N 1
ATOM 1900 C CA . GLY A 1 238 ? -4.355 -32.938 -27 1 92.81 238 GLY A CA 1
ATOM 1901 C C . GLY A 1 238 ? -3.699 -31.562 -27.078 1 92.81 238 GLY A C 1
ATOM 1902 O O . GLY A 1 238 ? -2.949 -31.172 -26.188 1 92.81 238 GLY A O 1
ATOM 1903 N N . ASP A 1 239 ? -4.105 -30.781 -28.109 1 91.88 239 ASP A N 1
ATOM 1904 C CA . ASP A 1 239 ? -3.484 -29.469 -28.328 1 91.88 239 ASP A CA 1
ATOM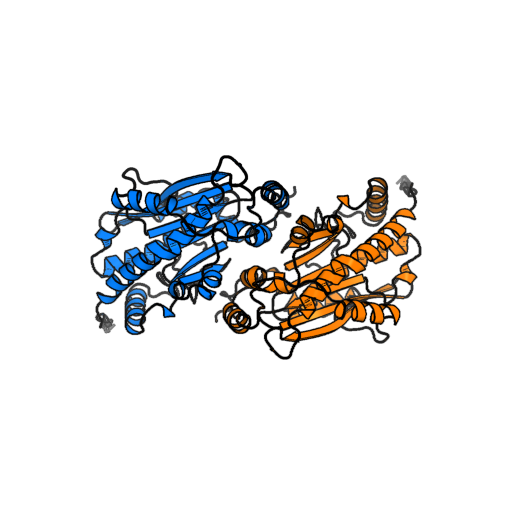 1905 C C . ASP A 1 239 ? -4.238 -28.375 -27.594 1 91.88 239 ASP A C 1
ATOM 1907 O O . ASP A 1 239 ? -3.775 -27.234 -27.547 1 91.88 239 ASP A O 1
ATOM 1911 N N . VAL A 1 240 ? -5.281 -28.75 -26.953 1 94.69 240 VAL A N 1
ATOM 1912 C CA . VAL A 1 240 ? -6.133 -27.766 -26.297 1 94.69 240 VAL A CA 1
ATOM 1913 C C . VAL A 1 240 ? -5.902 -27.812 -24.781 1 94.69 240 VAL A C 1
ATOM 1915 O O . VAL A 1 240 ? -5.848 -28.891 -24.188 1 94.69 240 VAL A O 1
ATOM 1918 N N . THR A 1 241 ? -5.699 -26.688 -24.266 1 97.19 241 THR A N 1
ATOM 1919 C CA . THR A 1 241 ? -5.57 -26.578 -22.812 1 97.19 241 THR A CA 1
ATOM 1920 C C . THR A 1 241 ? -6.629 -25.625 -22.25 1 97.19 241 THR A C 1
ATOM 1922 O O . THR A 1 241 ? -6.777 -24.5 -22.734 1 97.19 241 THR A O 1
ATOM 1925 N N . ASN A 1 242 ? -7.367 -26.109 -21.297 1 97.94 242 ASN A N 1
ATOM 1926 C CA . ASN A 1 242 ? -8.266 -25.281 -20.516 1 97.94 242 ASN A CA 1
ATOM 1927 C C . ASN A 1 242 ? -7.746 -25.062 -19.094 1 97.94 242 ASN A C 1
ATOM 1929 O O . ASN A 1 242 ? -7.102 -25.938 -18.516 1 97.94 242 ASN A O 1
ATOM 1933 N N . PHE A 1 243 ? -8.016 -23.938 -18.562 1 98.38 243 PHE A N 1
ATOM 1934 C CA . PHE A 1 243 ? -7.551 -23.594 -17.219 1 98.38 243 PHE A CA 1
ATOM 1935 C C . PHE A 1 243 ? -8.734 -23.422 -16.266 1 98.38 243 PHE A C 1
ATOM 1937 O O . PHE A 1 243 ? -9.688 -22.703 -16.578 1 98.38 243 PHE A O 1
ATOM 1944 N N . HIS A 1 244 ? -8.641 -24.047 -15.141 1 98.38 244 HIS A N 1
ATOM 1945 C CA . HIS A 1 244 ? -9.758 -24.078 -14.203 1 98.38 244 HIS A CA 1
ATOM 1946 C C . HIS A 1 244 ? -9.305 -23.672 -12.805 1 98.38 244 HIS A C 1
ATOM 1948 O O . HIS A 1 244 ? -8.109 -23.625 -12.523 1 98.38 244 HIS A O 1
ATOM 1954 N N . ARG A 1 245 ? -10.219 -23.375 -11.992 1 97.88 245 ARG A N 1
ATOM 1955 C CA . ARG A 1 245 ? -10.016 -22.969 -10.602 1 97.88 245 ARG A CA 1
ATOM 1956 C C . ARG A 1 245 ? -10.898 -23.766 -9.656 1 97.88 245 ARG A C 1
ATOM 1958 O O . ARG A 1 245 ? -12.031 -24.125 -9.992 1 97.88 245 ARG A O 1
ATOM 1965 N N . LYS A 1 246 ? -10.391 -24.031 -8.508 1 98.25 246 LYS A N 1
ATOM 1966 C CA . LYS A 1 246 ? -11.141 -24.641 -7.422 1 98.25 246 LYS A CA 1
ATOM 1967 C C . LYS A 1 246 ? -10.922 -23.891 -6.109 1 98.25 246 LYS A C 1
ATOM 1969 O O . LYS A 1 246 ? -9.781 -23.688 -5.695 1 98.25 246 LYS A O 1
ATOM 1974 N N . LYS A 1 247 ? -11.969 -23.516 -5.52 1 98 247 LYS A N 1
ATOM 1975 C CA . LYS A 1 247 ? -11.883 -22.984 -4.16 1 98 247 LYS A CA 1
ATOM 1976 C C . LYS A 1 247 ? -11.633 -24.094 -3.148 1 98 247 LYS A C 1
ATOM 1978 O O . LYS A 1 247 ? -12.367 -25.094 -3.119 1 98 247 LYS A O 1
ATOM 1983 N N . ILE A 1 248 ? -10.711 -23.922 -2.244 1 98.12 248 ILE A N 1
ATOM 1984 C CA . ILE A 1 248 ? -10.383 -25.047 -1.369 1 98.12 248 ILE A CA 1
ATOM 1985 C C . ILE A 1 248 ? -10.617 -24.641 0.087 1 98.12 248 ILE A C 1
ATOM 1987 O O . ILE A 1 248 ? -10.672 -25.5 0.971 1 98.12 248 ILE A O 1
ATOM 1991 N N . HIS A 1 249 ? -10.641 -23.391 0.356 1 97.88 249 HIS A N 1
ATOM 1992 C CA . HIS A 1 249 ? -10.867 -22.938 1.726 1 97.88 249 HIS A CA 1
ATOM 1993 C C . HIS A 1 249 ? -11.453 -21.531 1.753 1 97.88 249 HIS A C 1
ATOM 1995 O O . HIS A 1 249 ? -11.086 -20.672 0.937 1 97.88 249 HIS A O 1
ATOM 2001 N N . SER A 1 250 ? -12.438 -21.281 2.545 1 97.62 250 SER A N 1
ATOM 2002 C CA . SER A 1 250 ? -13.078 -19.984 2.766 1 97.62 250 SER A CA 1
ATOM 2003 C C . SER A 1 250 ? -13.398 -19.781 4.242 1 97.62 250 SER A C 1
ATOM 2005 O O . SER A 1 250 ? -13.938 -20.672 4.898 1 97.62 250 SER A O 1
ATOM 2007 N N . PHE A 1 251 ? -12.977 -18.578 4.766 1 97.56 251 PHE A N 1
ATOM 2008 C CA . PHE A 1 251 ? -13.18 -18.391 6.195 1 97.56 251 PHE A CA 1
ATOM 2009 C C . PHE A 1 251 ? -13.25 -16.906 6.543 1 97.56 251 PHE A C 1
ATOM 2011 O O . PHE A 1 251 ? -12.82 -16.062 5.758 1 97.56 251 PHE A O 1
ATOM 2018 N N . ASP A 1 252 ? -13.859 -16.688 7.625 1 96.94 252 ASP A N 1
ATOM 2019 C CA . ASP A 1 252 ? -13.875 -15.375 8.266 1 96.94 252 ASP A CA 1
ATOM 2020 C C . ASP A 1 252 ? -12.828 -15.297 9.375 1 96.94 252 ASP A C 1
ATOM 2022 O O . ASP A 1 252 ? -12.992 -15.898 10.438 1 96.94 252 ASP A O 1
ATOM 2026 N N . PHE A 1 253 ? -11.773 -14.508 9.133 1 96.12 253 PHE A N 1
ATOM 2027 C CA . PHE A 1 253 ? -10.672 -14.531 10.086 1 96.12 253 PHE A CA 1
ATOM 2028 C C . PHE A 1 253 ? -10.984 -13.656 11.297 1 96.12 253 PHE A C 1
ATOM 2030 O O . PHE A 1 253 ? -10.203 -13.609 12.25 1 96.12 253 PHE A O 1
ATOM 2037 N N . SER A 1 254 ? -12.078 -12.977 11.289 1 94.19 254 SER A N 1
ATOM 2038 C CA . SER A 1 254 ? -12.516 -12.242 12.477 1 94.19 254 SER A CA 1
ATOM 2039 C C . SER A 1 254 ? -13.352 -13.125 13.391 1 94.19 254 SER A C 1
ATOM 2041 O O . SER A 1 254 ? -13.625 -12.758 14.539 1 94.19 254 SER A O 1
ATOM 2043 N N . ASP A 1 255 ? -13.812 -14.25 12.875 1 94 255 ASP A N 1
ATOM 2044 C CA . ASP A 1 255 ? -14.578 -15.219 13.656 1 94 255 ASP A CA 1
ATOM 2045 C C . ASP A 1 255 ? -13.672 -16.016 14.594 1 94 255 ASP A C 1
ATOM 2047 O O . ASP A 1 255 ? -12.805 -16.75 14.148 1 94 255 ASP A O 1
ATOM 2051 N N . PRO A 1 256 ? -13.938 -15.898 15.875 1 91.81 256 PRO A N 1
ATOM 2052 C CA . PRO A 1 256 ? -13.086 -16.609 16.828 1 91.81 256 PRO A CA 1
ATOM 2053 C C . PRO A 1 256 ? -13.148 -18.125 16.672 1 91.81 256 PRO A C 1
ATOM 2055 O O . PRO A 1 256 ? -12.25 -18.828 17.125 1 91.81 256 PRO A O 1
ATOM 2058 N N . GLU A 1 257 ? -14.117 -18.578 16.016 1 92.12 257 GLU A N 1
ATOM 2059 C CA . GLU A 1 257 ? -14.273 -20.016 15.828 1 92.12 257 GLU A CA 1
ATOM 2060 C C . GLU A 1 257 ? -13.484 -20.516 14.617 1 92.12 257 GLU A C 1
ATOM 2062 O O . GLU A 1 257 ? -13.273 -21.719 14.453 1 92.12 257 GLU A O 1
ATOM 2067 N N . CYS A 1 258 ? -13.07 -19.594 13.828 1 93.62 258 CYS A N 1
ATOM 2068 C CA . CYS A 1 258 ? -12.305 -19.953 12.641 1 93.62 258 CYS A CA 1
ATOM 2069 C C . CYS A 1 258 ? -10.805 -19.844 12.898 1 93.62 258 CYS A C 1
ATOM 2071 O O . CYS A 1 258 ? -10.383 -19.109 13.781 1 93.62 258 CYS A O 1
ATOM 2073 N N . ASP A 1 259 ? -10.117 -20.641 12.203 1 95 259 ASP A N 1
ATOM 2074 C CA . ASP A 1 259 ? -8.664 -20.516 12.227 1 95 259 ASP A CA 1
ATOM 2075 C C . ASP A 1 259 ? -8.203 -19.297 11.422 1 95 259 ASP A C 1
ATOM 2077 O O . ASP A 1 259 ? -7.992 -19.391 10.211 1 95 259 ASP A O 1
ATOM 2081 N N . ARG A 1 260 ? -7.906 -18.25 12.078 1 95.5 260 ARG A N 1
ATOM 2082 C CA . ARG A 1 260 ? -7.59 -16.984 11.422 1 95.5 260 ARG A CA 1
ATOM 2083 C C . ARG A 1 260 ? -6.227 -17.047 10.742 1 95.5 260 ARG A C 1
ATOM 2085 O O . ARG A 1 260 ? -5.926 -16.234 9.867 1 95.5 260 ARG A O 1
ATOM 2092 N N . TRP A 1 261 ? -5.398 -17.984 11.086 1 97.06 261 TRP A N 1
ATOM 2093 C CA . TRP A 1 261 ? -4.031 -18.047 10.586 1 97.06 261 TRP A CA 1
ATOM 2094 C C . TRP A 1 261 ? -3.92 -19.031 9.422 1 97.06 261 TRP A C 1
ATOM 2096 O O . TRP A 1 261 ? -2.822 -19.297 8.922 1 97.06 261 TRP A O 1
ATOM 2106 N N . ALA A 1 262 ? -5.023 -19.578 9.008 1 97.62 262 ALA A N 1
ATOM 2107 C CA . ALA A 1 262 ? -5.02 -20.625 7.977 1 97.62 262 ALA A CA 1
ATOM 2108 C C . ALA A 1 262 ? -4.309 -20.141 6.715 1 97.62 262 ALA A C 1
ATOM 2110 O O . ALA A 1 262 ? -3.467 -20.844 6.16 1 97.62 262 ALA A O 1
ATOM 2111 N N . ALA A 1 263 ? -4.621 -18.938 6.277 1 98.5 263 ALA A N 1
ATOM 2112 C CA . ALA A 1 263 ? -4.035 -18.422 5.039 1 98.5 263 ALA A CA 1
ATOM 2113 C C . ALA A 1 263 ? -2.547 -18.141 5.215 1 98.5 263 ALA A C 1
ATOM 2115 O O . ALA A 1 263 ? -1.747 -18.406 4.316 1 98.5 263 ALA A O 1
ATOM 2116 N N . TYR A 1 264 ? -2.215 -17.594 6.344 1 98.62 264 TYR A N 1
ATOM 2117 C CA . TYR A 1 264 ? -0.813 -17.297 6.625 1 98.62 264 TYR A CA 1
ATOM 2118 C C . TYR A 1 264 ? 0.029 -18.562 6.578 1 98.62 264 TYR A C 1
ATOM 2120 O O . TYR A 1 264 ? 1.058 -18.609 5.898 1 98.62 264 TYR A O 1
ATOM 2128 N N . ARG A 1 265 ? -0.382 -19.562 7.289 1 98.25 265 ARG A N 1
ATOM 2129 C CA . ARG A 1 265 ? 0.33 -20.844 7.316 1 98.25 265 ARG A CA 1
ATOM 2130 C C . ARG A 1 265 ? 0.391 -21.469 5.93 1 98.25 265 ARG A C 1
ATOM 2132 O O . ARG A 1 265 ? 1.433 -21.984 5.52 1 98.25 265 ARG A O 1
ATOM 2139 N N . PHE A 1 266 ? -0.72 -21.422 5.332 1 98.69 266 PHE A N 1
ATOM 2140 C CA . PHE A 1 266 ? -0.799 -21.984 3.986 1 98.69 266 PHE A CA 1
ATOM 2141 C C . PHE A 1 266 ? 0.225 -21.328 3.07 1 98.69 266 PHE A C 1
ATOM 2143 O O . PHE A 1 266 ? 0.961 -22.016 2.359 1 98.69 266 PHE A O 1
ATOM 2150 N N . THR A 1 267 ? 0.274 -19.969 3.072 1 98.88 267 THR A N 1
ATOM 2151 C CA . THR A 1 267 ? 1.192 -19.219 2.217 1 98.88 267 THR A CA 1
ATOM 2152 C C . THR A 1 267 ? 2.641 -19.547 2.568 1 98.88 267 THR A C 1
ATOM 2154 O O . THR A 1 267 ? 3.477 -19.719 1.68 1 98.88 267 THR A O 1
ATOM 2157 N N . ARG A 1 268 ? 2.91 -19.656 3.795 1 98.62 268 ARG A N 1
ATOM 2158 C CA . ARG A 1 268 ? 4.25 -20.047 4.227 1 98.62 268 ARG A CA 1
ATOM 2159 C C . ARG A 1 268 ? 4.613 -21.438 3.713 1 98.62 268 ARG A C 1
ATOM 2161 O O . ARG A 1 268 ? 5.75 -21.672 3.301 1 98.62 268 ARG A O 1
ATOM 2168 N N . ASN A 1 269 ? 3.684 -22.297 3.826 1 98.62 269 ASN A N 1
ATOM 2169 C CA . ASN A 1 269 ? 3.902 -23.656 3.312 1 98.62 269 ASN A CA 1
ATOM 2170 C C . ASN A 1 269 ? 4.129 -23.641 1.804 1 98.62 269 ASN A C 1
ATOM 2172 O O . ASN A 1 269 ? 4.918 -24.438 1.288 1 98.62 269 ASN A O 1
ATOM 2176 N N . LEU A 1 270 ? 3.416 -22.812 1.089 1 98.81 270 LEU A N 1
ATOM 2177 C CA . LEU A 1 270 ? 3.668 -22.672 -0.341 1 98.81 270 LEU A CA 1
ATOM 2178 C C . LEU A 1 270 ? 5.125 -22.297 -0.601 1 98.81 270 LEU A C 1
ATOM 2180 O O . LEU A 1 270 ? 5.789 -22.922 -1.432 1 98.81 270 LEU A O 1
ATOM 2184 N N . TYR A 1 271 ? 5.57 -21.25 0.117 1 98.75 271 TYR A N 1
ATOM 2185 C CA . TYR A 1 271 ? 6.918 -20.734 -0.072 1 98.75 271 TYR A CA 1
ATOM 2186 C C . TYR A 1 271 ? 7.965 -21.797 0.242 1 98.75 271 TYR A C 1
ATOM 2188 O O . TYR A 1 271 ? 8.938 -21.953 -0.494 1 98.75 271 TYR A O 1
ATOM 2196 N N . ASP A 1 272 ? 7.754 -22.562 1.277 1 97.88 272 ASP A N 1
ATOM 2197 C CA . ASP A 1 272 ? 8.773 -23.438 1.841 1 97.88 272 ASP A CA 1
ATOM 2198 C C . ASP A 1 272 ? 8.773 -24.812 1.15 1 97.88 272 ASP A C 1
ATOM 2200 O O . ASP A 1 272 ? 9.805 -25.484 1.09 1 97.88 272 ASP A O 1
ATOM 2204 N N . THR A 1 273 ? 7.645 -25.188 0.663 1 97.31 273 THR A N 1
ATOM 2205 C CA . THR A 1 273 ? 7.535 -26.578 0.244 1 97.31 273 THR A CA 1
ATOM 2206 C C . THR A 1 273 ? 7.156 -26.672 -1.231 1 97.31 273 THR A C 1
ATOM 2208 O O . THR A 1 273 ? 7.891 -27.25 -2.031 1 97.31 273 THR A O 1
ATOM 2211 N N . TRP A 1 274 ? 6.117 -26.094 -1.606 1 98.56 274 TRP A N 1
ATOM 2212 C CA . TRP A 1 274 ? 5.578 -26.312 -2.943 1 98.56 274 TRP A CA 1
ATOM 2213 C C . TRP A 1 274 ? 6.387 -25.562 -3.992 1 98.56 274 TRP A C 1
ATOM 2215 O O . TRP A 1 274 ? 6.684 -26.109 -5.062 1 98.56 274 TRP A O 1
ATOM 2225 N N . MET A 1 275 ? 6.719 -24.297 -3.732 1 98.69 275 MET A N 1
ATOM 2226 C CA . MET A 1 275 ? 7.34 -23.453 -4.75 1 98.69 275 MET A CA 1
ATOM 2227 C C . MET A 1 275 ? 8.734 -23.969 -5.105 1 98.69 275 MET A C 1
ATOM 2229 O O . MET A 1 275 ? 9.117 -23.969 -6.277 1 98.69 275 MET A O 1
ATOM 2233 N N . PRO A 1 276 ? 9.5 -24.438 -4.121 1 98.38 276 PRO A N 1
ATOM 2234 C CA . PRO A 1 276 ? 10.781 -25.047 -4.504 1 98.38 276 PRO A CA 1
ATOM 2235 C C . PRO A 1 276 ? 10.617 -26.25 -5.41 1 98.38 276 PRO A C 1
ATOM 2237 O O . PRO A 1 276 ? 11.367 -26.422 -6.379 1 98.38 276 PRO A O 1
ATOM 2240 N N . ALA A 1 277 ? 9.695 -27.078 -5.109 1 98.12 277 ALA A N 1
ATOM 2241 C CA . ALA A 1 277 ? 9.445 -28.25 -5.934 1 98.12 277 ALA A CA 1
ATOM 2242 C C . ALA A 1 277 ? 8.961 -27.859 -7.324 1 98.12 277 ALA A C 1
ATOM 2244 O O . ALA A 1 277 ? 9.367 -28.453 -8.328 1 98.12 277 ALA A O 1
ATOM 2245 N N . HIS A 1 278 ? 8.086 -26.938 -7.387 1 98.56 278 HIS A N 1
ATOM 2246 C CA . HIS A 1 278 ? 7.578 -26.438 -8.656 1 98.56 278 HIS A CA 1
ATOM 2247 C C . HIS A 1 278 ? 8.695 -25.828 -9.5 1 98.56 278 HIS A C 1
ATOM 2249 O O . HIS A 1 278 ? 8.766 -26.062 -10.711 1 98.56 278 HIS A O 1
ATOM 2255 N N . PHE A 1 279 ? 9.539 -25.047 -8.891 1 98.62 279 PHE A N 1
ATOM 2256 C CA . PHE A 1 279 ? 10.68 -24.453 -9.578 1 98.62 279 PHE A CA 1
ATOM 2257 C C . PHE A 1 279 ? 11.586 -25.531 -10.156 1 98.62 279 PHE A C 1
ATOM 2259 O O . PHE A 1 279 ? 12.016 -25.422 -11.312 1 98.62 279 PHE A O 1
ATOM 2266 N N . ALA A 1 280 ? 11.844 -26.516 -9.336 1 98.31 280 ALA A N 1
ATOM 2267 C CA . ALA A 1 280 ? 12.68 -27.625 -9.797 1 98.31 280 ALA A CA 1
ATOM 2268 C C . ALA A 1 280 ? 12.062 -28.297 -11.008 1 98.31 280 ALA A C 1
ATOM 2270 O O . ALA A 1 280 ? 12.773 -28.703 -11.938 1 98.31 280 ALA A O 1
ATOM 2271 N N . ASN A 1 281 ? 10.828 -28.484 -10.977 1 98.44 281 ASN A N 1
ATOM 2272 C CA . ASN A 1 281 ? 10.125 -29.109 -12.094 1 98.44 281 ASN A CA 1
ATOM 2273 C C . ASN A 1 281 ? 10.242 -28.266 -13.359 1 98.44 281 ASN A C 1
ATOM 2275 O O . ASN A 1 281 ? 10.469 -28.797 -14.445 1 98.44 281 ASN A O 1
ATOM 2279 N N . ILE A 1 282 ? 10.047 -26.953 -13.258 1 98.38 282 ILE A N 1
ATOM 2280 C CA . ILE A 1 282 ? 10.188 -26.031 -14.383 1 98.38 282 ILE A CA 1
ATOM 2281 C C . ILE A 1 282 ? 11.609 -26.125 -14.938 1 98.38 282 ILE A C 1
ATOM 2283 O O . ILE A 1 282 ? 11.797 -26.234 -16.156 1 98.38 282 ILE A O 1
ATOM 2287 N N . CYS A 1 283 ? 12.531 -26.125 -14.047 1 98.06 283 CYS A N 1
ATOM 2288 C CA . CYS A 1 283 ? 13.93 -26.203 -14.461 1 98.06 283 CYS A CA 1
ATOM 2289 C C . CYS A 1 283 ? 14.195 -27.516 -15.195 1 98.06 283 CYS A C 1
ATOM 2291 O O . CYS A 1 283 ? 14.945 -27.547 -16.172 1 98.06 283 CYS A O 1
ATOM 2293 N N . SER A 1 284 ? 13.641 -28.562 -14.719 1 98.12 284 SER A N 1
ATOM 2294 C CA . SER A 1 284 ? 13.828 -29.859 -15.375 1 98.12 284 SER A CA 1
ATOM 2295 C C . SER A 1 284 ? 13.328 -29.828 -16.812 1 98.12 284 SER A C 1
ATOM 2297 O O . SER A 1 284 ? 13.938 -30.438 -17.703 1 98.12 284 SER A O 1
ATOM 2299 N N . ALA A 1 285 ? 12.242 -29.172 -17.062 1 98.06 285 ALA A N 1
ATOM 2300 C CA . ALA A 1 285 ? 11.727 -29.016 -18.422 1 98.06 285 ALA A CA 1
ATOM 2301 C C . ALA A 1 285 ? 12.656 -28.141 -19.266 1 98.06 285 ALA A C 1
ATOM 2303 O O . ALA A 1 285 ? 12.93 -28.453 -20.422 1 98.06 285 ALA A O 1
ATOM 2304 N N . ILE A 1 28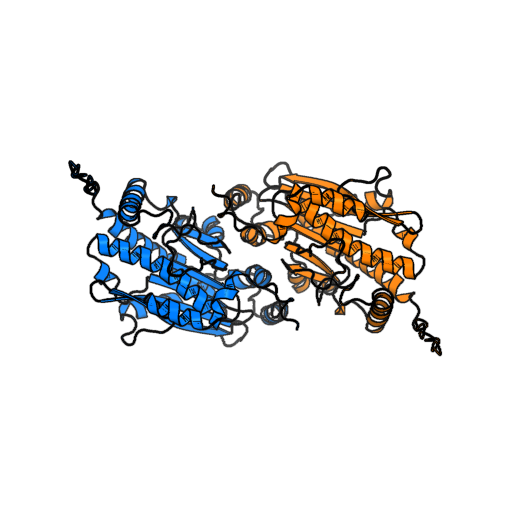6 ? 13.133 -27.062 -18.672 1 97.19 286 ILE A N 1
ATOM 2305 C CA . ILE A 1 286 ? 14.023 -26.156 -19.391 1 97.19 286 ILE A CA 1
ATOM 2306 C C . ILE A 1 286 ? 15.289 -26.891 -19.812 1 97.19 286 ILE A C 1
ATOM 2308 O O . ILE A 1 286 ? 15.773 -26.719 -20.938 1 97.19 286 ILE A O 1
ATOM 2312 N N . GLU A 1 287 ? 15.766 -27.719 -18.953 1 96.31 287 GLU A N 1
ATOM 2313 C CA . GLU A 1 287 ? 17 -28.453 -19.219 1 96.31 287 GLU A CA 1
ATOM 2314 C C . GLU A 1 287 ? 16.828 -29.422 -20.375 1 96.31 287 GLU A C 1
ATOM 2316 O O . GLU A 1 287 ? 17.812 -29.781 -21.047 1 96.31 287 GLU A O 1
ATOM 2321 N N . GLN A 1 288 ? 15.664 -29.766 -20.672 1 96.12 288 GLN A N 1
ATOM 2322 C CA . GLN A 1 288 ? 15.398 -30.734 -21.734 1 96.12 288 GLN A CA 1
ATOM 2323 C C . GLN A 1 288 ? 15.203 -30.031 -23.078 1 96.12 288 GLN A C 1
ATOM 2325 O O . GLN A 1 288 ? 15.125 -30.672 -24.125 1 96.12 288 GLN A O 1
ATOM 2330 N N . LEU A 1 289 ? 15.086 -28.75 -23.016 1 93.5 289 LEU A N 1
ATOM 2331 C CA . LEU A 1 289 ? 15 -28 -24.266 1 93.5 289 LEU A CA 1
ATOM 2332 C C . LEU A 1 289 ? 16.281 -28.141 -25.078 1 93.5 289 LEU A C 1
ATOM 2334 O O . LEU A 1 289 ? 17.375 -28.266 -24.5 1 93.5 289 LEU A O 1
ATOM 2338 N N . PRO A 1 290 ? 16.109 -28.125 -26.391 1 84.81 290 PRO A N 1
ATOM 2339 C CA . PRO A 1 290 ? 17.312 -28.234 -27.219 1 84.81 290 PRO A CA 1
ATOM 2340 C C . PRO A 1 290 ? 18.234 -27.031 -27.109 1 84.81 290 PRO A C 1
ATOM 2342 O O . PRO A 1 290 ? 17.766 -25.922 -26.797 1 84.81 290 PRO A O 1
ATOM 2345 N N . ASN A 1 291 ? 19.531 -27.219 -27.125 1 74.25 291 ASN A N 1
ATOM 2346 C CA . ASN A 1 291 ? 20.5 -26.125 -27.078 1 74.25 291 ASN A CA 1
ATOM 2347 C C . ASN A 1 291 ? 20.422 -25.25 -28.328 1 74.25 291 ASN A C 1
ATOM 2349 O O . ASN A 1 291 ? 20.641 -24.047 -28.266 1 74.25 291 ASN A O 1
ATOM 2353 N N . GLU A 1 292 ? 20.359 -25.797 -29.578 1 65 292 GLU A N 1
ATOM 2354 C CA . GLU A 1 292 ? 20.281 -25.078 -30.844 1 65 292 GLU A CA 1
ATOM 2355 C C . GLU A 1 292 ? 18.938 -25.297 -31.516 1 65 292 GLU A C 1
ATOM 2357 O O . GLU A 1 292 ? 18.469 -26.422 -31.656 1 65 292 GLU A O 1
ATOM 2362 N N . TRP A 1 293 ? 17.984 -24.359 -31.281 1 57.16 293 TRP A N 1
ATOM 2363 C CA . TRP A 1 293 ? 16.766 -24.5 -32.062 1 57.16 293 TRP A CA 1
ATOM 2364 C C . TRP A 1 293 ? 17.062 -24.328 -33.562 1 57.16 293 TRP A C 1
ATOM 2366 O O . TRP A 1 293 ? 17.812 -23.438 -33.938 1 57.16 293 TRP A O 1
ATOM 2376 N N . PRO A 1 294 ? 16.812 -25.266 -34.312 1 50.06 294 PRO A N 1
ATOM 2377 C CA . PRO A 1 294 ? 17.047 -25.031 -35.719 1 50.06 294 PRO A CA 1
ATOM 2378 C C . PRO A 1 294 ? 16.5 -23.688 -36.219 1 50.06 294 PRO A C 1
ATOM 2380 O O . PRO A 1 294 ? 15.344 -23.375 -35.969 1 50.06 294 PRO A O 1
ATOM 2383 N N . ARG A 1 295 ? 17.219 -22.656 -36.031 1 45.41 295 ARG A N 1
ATOM 2384 C CA . ARG A 1 295 ? 16.812 -21.422 -36.688 1 45.41 295 ARG A CA 1
ATOM 2385 C C . ARG A 1 295 ? 16.172 -21.703 -38.031 1 45.41 295 ARG A C 1
ATOM 2387 O O . ARG A 1 295 ? 16.797 -22.312 -38.906 1 45.41 295 ARG A O 1
ATOM 2394 N N . TYR A 1 296 ? 15.023 -21.969 -38.062 1 39.59 296 TYR A N 1
ATOM 2395 C CA . TYR A 1 296 ? 14.445 -22 -39.406 1 39.59 296 TYR A CA 1
ATOM 2396 C C . TYR A 1 296 ? 14.867 -20.766 -40.188 1 39.59 296 TYR A C 1
ATOM 2398 O O . TYR A 1 296 ? 14.555 -19.625 -39.812 1 39.59 296 TYR A O 1
ATOM 2406 N N . VAL A 1 297 ? 16.047 -20.719 -40.688 1 36.72 297 VAL A N 1
ATOM 2407 C CA . VAL A 1 297 ? 16.422 -19.797 -41.75 1 36.72 297 VAL A CA 1
ATOM 2408 C C . VAL A 1 297 ? 15.305 -19.719 -42.781 1 36.72 297 VAL A C 1
ATOM 2410 O O . VAL A 1 297 ? 14.867 -20.734 -43.312 1 36.72 297 VAL A O 1
ATOM 2413 N N . ASP A 1 298 ? 14.453 -18.766 -42.594 1 39 298 ASP A N 1
ATOM 2414 C CA . ASP A 1 298 ? 13.609 -18.406 -43.719 1 39 298 ASP A CA 1
ATOM 2415 C C . ASP A 1 298 ? 14.367 -18.578 -45.031 1 39 298 ASP A C 1
ATOM 2417 O O . ASP A 1 298 ? 15.367 -17.906 -45.281 1 39 298 ASP A O 1
ATOM 2421 N N . SER A 1 299 ? 14.539 -19.75 -45.469 1 34.56 299 SER A N 1
ATOM 2422 C CA . SER A 1 299 ? 14.812 -19.812 -46.906 1 34.56 299 SER A CA 1
ATOM 2423 C C . SER A 1 299 ? 13.875 -18.891 -47.688 1 34.56 299 SER A C 1
ATOM 2425 O O . SER A 1 299 ? 12.672 -19.141 -47.781 1 34.56 299 SER A O 1
ATOM 2427 N N . VAL A 1 300 ? 14.031 -17.594 -47.469 1 35.62 300 VAL A N 1
ATOM 2428 C CA . VAL A 1 300 ? 13.453 -16.688 -48.469 1 35.62 300 VAL A CA 1
ATOM 2429 C C . VAL A 1 300 ? 13.656 -17.25 -49.875 1 35.62 300 VAL A C 1
ATOM 2431 O O . VAL A 1 300 ? 14.789 -17.359 -50.344 1 35.62 300 VAL A O 1
ATOM 2434 N N . VAL A 1 301 ? 12.812 -18.109 -50.281 1 34.34 301 VAL A N 1
ATOM 2435 C CA . VAL A 1 301 ? 12.641 -18.297 -51.719 1 34.34 301 VAL A CA 1
ATOM 2436 C C . VAL A 1 301 ? 12.508 -16.922 -52.406 1 34.34 301 VAL A C 1
ATOM 2438 O O . VAL A 1 301 ? 11.609 -16.156 -52.094 1 34.34 301 VAL A O 1
ATOM 2441 N N . GLU A 1 302 ? 13.602 -16.328 -52.688 1 32.44 302 GLU A N 1
ATOM 2442 C CA . GLU A 1 302 ? 13.641 -15.25 -53.688 1 32.44 302 GLU A CA 1
ATOM 2443 C C . GLU A 1 302 ? 12.656 -15.516 -54.812 1 32.44 302 GLU A C 1
ATOM 2445 O O . GLU A 1 302 ? 12.82 -16.469 -55.562 1 32.44 302 GLU A O 1
ATOM 2450 N N . PHE A 1 303 ? 11.367 -15.273 -54.5 1 24.75 303 PHE A N 1
ATOM 2451 C CA . PHE A 1 303 ? 10.523 -15.211 -55.688 1 24.75 303 PHE A CA 1
ATOM 2452 C C . PHE A 1 303 ? 11.117 -14.242 -56.719 1 24.75 303 PHE A C 1
ATOM 2454 O O . PHE A 1 303 ? 11.383 -13.078 -56.406 1 24.75 303 PHE A O 1
ATOM 2461 N N . GLN A 1 304 ? 11.914 -14.742 -57.594 1 27.94 304 GLN A N 1
ATOM 2462 C CA . GLN A 1 304 ? 12.266 -14.188 -58.875 1 27.94 304 GLN A CA 1
ATOM 2463 C C . GLN A 1 304 ? 11.031 -13.664 -59.594 1 27.94 304 GLN A C 1
ATOM 2465 O O . GLN A 1 304 ? 10.977 -13.664 -60.844 1 27.94 304 GLN A O 1
ATOM 2470 N N . GLY A 1 305 ? 10.086 -12.922 -58.844 1 23.05 305 GLY A N 1
ATOM 2471 C CA . GLY A 1 305 ? 9.367 -12.047 -59.75 1 23.05 305 GLY A CA 1
ATOM 2472 C C . GLY A 1 305 ? 10.133 -10.781 -60.094 1 23.05 305 GLY A C 1
ATOM 2473 O O . GLY A 1 305 ? 11.078 -10.422 -59.406 1 23.05 305 GLY A O 1
ATOM 2474 N N . MET B 1 1 ? 13.328 2.629 -21.734 1 23 1 MET B N 1
ATOM 2475 C CA . MET B 1 1 ? 12.141 1.877 -21.344 1 23 1 MET B CA 1
ATOM 2476 C C . MET B 1 1 ? 10.875 2.559 -21.859 1 23 1 MET B C 1
ATOM 2478 O O . MET B 1 1 ? 10.758 3.783 -21.797 1 23 1 MET B O 1
ATOM 2482 N N . PRO B 1 2 ? 10.164 1.856 -22.656 1 27.52 2 PRO B N 1
ATOM 2483 C CA . PRO B 1 2 ? 9.047 2.611 -23.219 1 27.52 2 PRO B CA 1
ATOM 2484 C C . PRO B 1 2 ? 8.148 3.223 -22.156 1 27.52 2 PRO B C 1
ATOM 2486 O O . PRO B 1 2 ? 8.031 2.678 -21.047 1 27.52 2 PRO B O 1
ATOM 2489 N N . ARG B 1 3 ? 7.793 4.453 -22.344 1 31.88 3 ARG B N 1
ATOM 2490 C CA . ARG B 1 3 ? 6.969 5.379 -21.578 1 31.88 3 ARG B CA 1
ATOM 2491 C C . ARG B 1 3 ? 5.758 4.664 -20.984 1 31.88 3 ARG B C 1
ATOM 2493 O O . ARG B 1 3 ? 5.129 5.168 -20.047 1 31.88 3 ARG B O 1
ATOM 2500 N N . SER B 1 4 ? 5.273 3.623 -21.641 1 32.19 4 SER B N 1
ATOM 2501 C CA . SER B 1 4 ? 4.047 2.906 -21.312 1 32.19 4 SER B CA 1
ATOM 2502 C C . SER B 1 4 ? 4.215 2.057 -20.062 1 32.19 4 SER B C 1
ATOM 2504 O O . SER B 1 4 ? 3.238 1.522 -19.531 1 32.19 4 SER B O 1
ATOM 2506 N N . MET B 1 5 ? 5.402 1.682 -19.703 1 32.81 5 MET B N 1
ATOM 2507 C CA . MET B 1 5 ? 5.68 0.631 -18.719 1 32.81 5 MET B CA 1
ATOM 2508 C C . MET B 1 5 ? 5.609 1.177 -17.297 1 32.81 5 MET B C 1
ATOM 2510 O O . MET B 1 5 ? 5.801 0.435 -16.328 1 32.81 5 MET B O 1
ATOM 2514 N N . CYS B 1 6 ? 5.73 2.422 -17.078 1 34.94 6 CYS B N 1
ATOM 2515 C CA . CYS B 1 6 ? 5.715 2.873 -15.688 1 34.94 6 CYS B CA 1
ATOM 2516 C C . CYS B 1 6 ? 4.289 2.99 -15.172 1 34.94 6 CYS B C 1
ATOM 2518 O O . CYS B 1 6 ? 3.453 3.662 -15.781 1 34.94 6 CYS B O 1
ATOM 2520 N N . PRO B 1 7 ? 3.82 1.962 -14.453 1 41 7 PRO B N 1
ATOM 2521 C CA . PRO B 1 7 ? 2.537 2.262 -13.812 1 41 7 PRO B CA 1
ATOM 2522 C C . PRO B 1 7 ? 2.383 3.742 -13.469 1 41 7 PRO B C 1
ATOM 2524 O O . PRO B 1 7 ? 3.223 4.305 -12.766 1 41 7 PRO B O 1
ATOM 2527 N N . LYS B 1 8 ? 1.994 4.473 -14.445 1 45.09 8 LYS B N 1
ATOM 2528 C CA . LYS B 1 8 ? 1.789 5.898 -14.227 1 45.09 8 LYS B CA 1
ATOM 2529 C C . LYS B 1 8 ? 1.002 6.148 -12.945 1 45.09 8 LYS B C 1
ATOM 2531 O O . LYS B 1 8 ? -0.141 5.707 -12.812 1 45.09 8 LYS B O 1
ATOM 2536 N N . GLU B 1 9 ? 1.721 6.18 -11.812 1 57.19 9 GLU B N 1
ATOM 2537 C CA . GLU B 1 9 ? 1.02 6.715 -10.648 1 57.19 9 GLU B CA 1
ATOM 2538 C C . GLU B 1 9 ? 0.208 7.953 -11.016 1 57.19 9 GLU B C 1
ATOM 2540 O O . GLU B 1 9 ? 0.765 9.039 -11.172 1 57.19 9 GLU B O 1
ATOM 2545 N N . HIS B 1 10 ? -0.971 7.652 -11.414 1 67.19 10 HIS B N 1
ATOM 2546 C CA . HIS B 1 10 ? -1.892 8.641 -11.969 1 67.19 10 HIS B CA 1
ATOM 2547 C C . HIS B 1 10 ? -1.9 9.914 -11.125 1 67.19 10 HIS B C 1
ATOM 2549 O O . HIS B 1 10 ? -2.049 11.016 -11.664 1 67.19 10 HIS B O 1
ATOM 2555 N N . LYS B 1 11 ? -1.407 9.812 -9.922 1 73.31 11 LYS B N 1
ATOM 2556 C CA . LYS B 1 11 ? -1.604 10.961 -9.047 1 73.31 11 LYS B CA 1
ATOM 2557 C C . LYS B 1 11 ? -0.448 11.945 -9.156 1 73.31 11 LYS B C 1
ATOM 2559 O O . LYS B 1 11 ? -0.561 13.094 -8.734 1 73.31 11 LYS B O 1
ATOM 2564 N N . SER B 1 12 ? 0.661 11.5 -9.742 1 75.88 12 SER B N 1
ATOM 2565 C CA . SER B 1 12 ? 1.813 12.383 -9.836 1 75.88 12 SER B CA 1
ATOM 2566 C C . SER B 1 12 ? 1.884 13.062 -11.195 1 75.88 12 SER B C 1
ATOM 2568 O O . SER B 1 12 ? 2.621 14.039 -11.375 1 75.88 12 SER B O 1
ATOM 2570 N N . VAL B 1 13 ? 1.09 12.648 -12.109 1 71.5 13 VAL B N 1
ATOM 2571 C CA . VAL B 1 13 ? 1.191 13.047 -13.508 1 71.5 13 VAL B CA 1
ATOM 2572 C C . VAL B 1 13 ? 0.993 14.555 -13.633 1 71.5 13 VAL B C 1
ATOM 2574 O O . VAL B 1 13 ? 1.774 15.242 -14.297 1 71.5 13 VAL B O 1
ATOM 2577 N N . PRO B 1 14 ? 0.075 15.109 -12.945 1 72.12 14 PRO B N 1
ATOM 2578 C CA . PRO B 1 14 ? -0.155 16.547 -13.102 1 72.12 14 PRO B CA 1
ATOM 2579 C C . PRO B 1 14 ? 1.032 17.391 -12.633 1 72.12 14 PRO B C 1
ATOM 2581 O O . PRO B 1 14 ? 1.193 18.531 -13.07 1 72.12 14 PRO B O 1
ATOM 2584 N N . PHE B 1 15 ? 1.873 16.875 -11.828 1 81.38 15 PHE B N 1
ATOM 2585 C CA . PHE B 1 15 ? 2.932 17.656 -11.195 1 81.38 15 PHE B CA 1
ATOM 2586 C C . PHE B 1 15 ? 4.238 17.516 -11.969 1 81.38 15 PHE B C 1
ATOM 2588 O O . PHE B 1 15 ? 5.246 18.125 -11.602 1 81.38 15 PHE B O 1
ATOM 2595 N N . ARG B 1 16 ? 4.195 16.766 -12.977 1 76.25 16 ARG B N 1
ATOM 2596 C CA . ARG B 1 16 ? 5.402 16.578 -13.773 1 76.25 16 ARG B CA 1
ATOM 2597 C C . ARG B 1 16 ? 5.633 17.75 -14.719 1 76.25 16 ARG B C 1
ATOM 2599 O O . ARG B 1 16 ? 6.77 18.031 -15.109 1 76.25 16 ARG B O 1
ATOM 2606 N N . ASP B 1 17 ? 4.516 18.406 -14.992 1 77.38 17 ASP B N 1
ATOM 2607 C CA . ASP B 1 17 ? 4.594 19.609 -15.805 1 77.38 17 ASP B CA 1
ATOM 2608 C C . ASP B 1 17 ? 4.855 20.844 -14.938 1 77.38 17 ASP B C 1
ATOM 2610 O O . ASP B 1 17 ? 4.078 21.141 -14.023 1 77.38 17 ASP B O 1
ATOM 2614 N N . PRO B 1 18 ? 5.887 21.578 -15.219 1 78.69 18 PRO B N 1
ATOM 2615 C CA . PRO B 1 18 ? 6.215 22.734 -14.375 1 78.69 18 PRO B CA 1
ATOM 2616 C C . PRO B 1 18 ? 5.141 23.812 -14.422 1 78.69 18 PRO B C 1
ATOM 2618 O O . PRO B 1 18 ? 5.129 24.719 -13.578 1 78.69 18 PRO B O 1
ATOM 2621 N N . SER B 1 19 ? 4.297 23.75 -15.398 1 80.81 19 SER B N 1
ATOM 2622 C CA . SER B 1 19 ? 3.229 24.75 -15.492 1 80.81 19 SER B CA 1
ATOM 2623 C C . SER B 1 19 ? 2.363 24.75 -14.234 1 80.81 19 SER B C 1
ATOM 2625 O O . SER B 1 19 ? 1.705 25.75 -13.93 1 80.81 19 SER B O 1
ATOM 2627 N N . TRP B 1 20 ? 2.5 23.672 -13.547 1 79.06 20 TRP B N 1
ATOM 2628 C CA . TRP B 1 20 ? 1.716 23.578 -12.32 1 79.06 20 TRP B CA 1
ATOM 2629 C C . TRP B 1 20 ? 2.158 24.641 -11.312 1 79.06 20 TRP B C 1
ATOM 2631 O O . TRP B 1 20 ? 1.335 25.188 -10.57 1 79.06 20 TRP B O 1
ATOM 2641 N N . LEU B 1 21 ? 3.344 24.938 -11.328 1 81 21 LEU B N 1
ATOM 2642 C CA . LEU B 1 21 ? 3.881 25.906 -10.383 1 81 21 LEU B CA 1
ATOM 2643 C C . LEU B 1 21 ? 3.244 27.281 -10.594 1 81 21 LEU B C 1
ATOM 2645 O O . LEU B 1 21 ? 2.955 27.984 -9.633 1 81 21 LEU B O 1
ATOM 2649 N N . TYR B 1 22 ? 3.033 27.547 -11.812 1 84.12 22 TYR B N 1
ATOM 2650 C CA . TYR B 1 22 ? 2.406 28.828 -12.125 1 84.12 22 TYR B CA 1
ATOM 2651 C C . TYR B 1 22 ? 0.968 28.859 -11.625 1 84.12 22 TYR B C 1
ATOM 2653 O O . TYR B 1 22 ? 0.527 29.875 -11.07 1 84.12 22 TYR B O 1
ATOM 2661 N N . GLU B 1 23 ? 0.343 27.797 -11.805 1 86.06 23 GLU B N 1
ATOM 2662 C CA . GLU B 1 23 ? -1.04 27.719 -11.344 1 86.06 23 GLU B CA 1
ATOM 2663 C C . GLU B 1 23 ? -1.121 27.828 -9.828 1 86.06 23 GLU B C 1
ATOM 2665 O O . GLU B 1 23 ? -1.997 28.516 -9.297 1 86.06 23 GLU B O 1
ATOM 2670 N N . PHE B 1 24 ? -0.214 27.219 -9.172 1 89.25 24 PHE B N 1
ATOM 2671 C CA . PHE B 1 24 ? -0.18 27.266 -7.711 1 89.25 24 PHE B CA 1
ATOM 2672 C C . PHE B 1 24 ? 0.121 28.672 -7.215 1 89.25 24 PHE B C 1
ATOM 2674 O O . PHE B 1 24 ? -0.521 29.156 -6.281 1 89.25 24 PHE B O 1
ATOM 2681 N N . ASN B 1 25 ? 1.012 29.25 -7.875 1 91.06 25 ASN B N 1
ATOM 2682 C CA . ASN B 1 25 ? 1.393 30.609 -7.465 1 91.06 25 ASN B CA 1
ATOM 2683 C C . ASN B 1 25 ? 0.242 31.594 -7.645 1 91.06 25 ASN B C 1
ATOM 2685 O O . ASN B 1 25 ? 0.06 32.5 -6.828 1 91.06 25 ASN B O 1
ATOM 2689 N N . ARG B 1 26 ? -0.488 31.422 -8.648 1 91.12 26 ARG B N 1
ATOM 2690 C CA . ARG B 1 26 ? -1.644 32.281 -8.891 1 91.12 26 ARG B CA 1
ATOM 2691 C C . ARG B 1 26 ? -2.672 32.125 -7.773 1 91.12 26 ARG B C 1
ATOM 2693 O O . ARG B 1 26 ? -3.377 33.09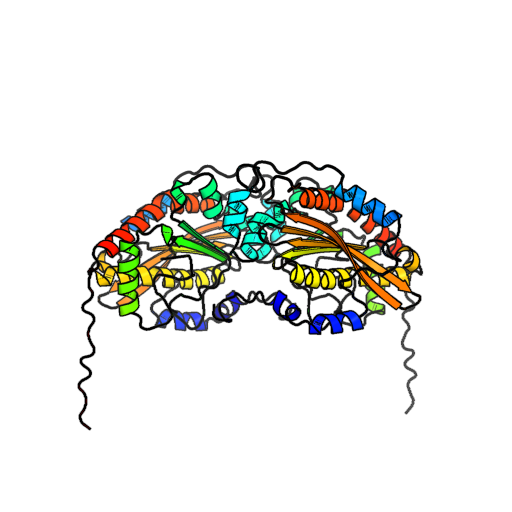4 -7.449 1 91.12 26 ARG B O 1
ATOM 2700 N N . CYS B 1 27 ? -2.59 30.984 -7.164 1 91.62 27 CYS B N 1
ATOM 2701 C CA . CYS B 1 27 ? -3.545 30.703 -6.098 1 91.62 27 CYS B CA 1
ATOM 2702 C C . CYS B 1 27 ? -2.939 31.016 -4.73 1 91.62 27 CYS B C 1
ATOM 2704 O O . CYS B 1 27 ? -3.529 30.688 -3.699 1 91.62 27 CYS B O 1
ATOM 2706 N N . GLY B 1 28 ? -1.701 31.609 -4.695 1 94.62 28 GLY B N 1
ATOM 2707 C CA . GLY B 1 28 ? -1.082 32.031 -3.449 1 94.62 28 GLY B CA 1
ATOM 2708 C C . GLY B 1 28 ? -0.356 30.891 -2.738 1 94.62 28 GLY B C 1
ATOM 2709 O O . GLY B 1 28 ? -0.167 30.938 -1.521 1 94.62 28 GLY B O 1
ATOM 2710 N N . THR B 1 29 ? -0.079 29.891 -3.4 1 95.38 29 THR B N 1
ATOM 2711 C CA . THR B 1 29 ? 0.629 28.734 -2.844 1 95.38 29 THR B CA 1
ATOM 2712 C C . THR B 1 29 ? 2.035 28.641 -3.428 1 95.38 29 THR B C 1
ATOM 2714 O O . THR B 1 29 ? 2.209 28.641 -4.648 1 95.38 29 THR B O 1
ATOM 2717 N N . TYR B 1 30 ? 3.037 28.516 -2.57 1 94.75 30 TYR B N 1
ATOM 2718 C CA . TYR B 1 30 ? 4.43 28.547 -3.006 1 94.75 30 TYR B CA 1
ATOM 2719 C C . TYR B 1 30 ? 5.211 27.375 -2.418 1 94.75 30 TYR B C 1
ATOM 2721 O O . TYR B 1 30 ? 5.016 27.016 -1.254 1 94.75 30 TYR B O 1
ATOM 2729 N N . VAL B 1 31 ? 6.098 26.828 -3.189 1 92.62 31 VAL B N 1
ATOM 2730 C CA . VAL B 1 31 ? 6.961 25.734 -2.74 1 92.62 31 VAL B CA 1
ATOM 2731 C C . VAL B 1 31 ? 8.164 26.312 -1.994 1 92.62 31 VAL B C 1
ATOM 2733 O O . VAL B 1 31 ? 8.859 25.578 -1.278 1 92.62 31 VAL B O 1
ATOM 2736 N N . SER B 1 32 ? 8.312 27.578 -2.027 1 93.06 32 SER B N 1
ATOM 2737 C CA . SER B 1 32 ? 9.461 28.25 -1.441 1 93.06 32 SER B CA 1
ATOM 2738 C C . SER B 1 32 ? 9.102 28.922 -0.119 1 93.06 32 SER B C 1
ATOM 2740 O O . SER B 1 32 ? 7.922 29.156 0.158 1 93.06 32 SER B O 1
ATOM 2742 N N . GLU B 1 33 ? 10.117 29.234 0.557 1 96.25 33 GLU B N 1
ATOM 2743 C CA . GLU B 1 33 ? 9.969 29.969 1.812 1 96.25 33 GLU B CA 1
ATOM 2744 C C . GLU B 1 33 ? 9.695 31.453 1.562 1 96.25 33 GLU B C 1
ATOM 2746 O O . GLU B 1 33 ? 10.211 32.031 0.601 1 96.25 33 GLU B O 1
ATOM 2751 N N . HIS B 1 34 ? 8.898 31.969 2.414 1 96.75 34 HIS B N 1
ATOM 2752 C CA . HIS B 1 34 ? 8.727 33.406 2.391 1 96.75 34 HIS B CA 1
ATOM 2753 C C . HIS B 1 34 ? 9.992 34.125 2.854 1 96.75 34 HIS B C 1
ATOM 2755 O O . HIS B 1 34 ? 10.695 33.656 3.742 1 96.75 34 HIS B O 1
ATOM 2761 N N . PRO B 1 35 ? 10.227 35.281 2.312 1 95.75 35 PRO B N 1
ATOM 2762 C CA . PRO B 1 35 ? 11.453 36 2.68 1 95.75 35 PRO B CA 1
ATOM 2763 C C . PRO B 1 35 ? 11.555 36.281 4.176 1 95.75 35 PRO B C 1
ATOM 2765 O O . PRO B 1 35 ? 12.648 36.281 4.742 1 95.75 35 PRO B O 1
ATOM 2768 N N . ARG B 1 36 ? 10.477 36.562 4.852 1 95.75 36 ARG B N 1
ATOM 2769 C CA . ARG B 1 36 ? 10.484 36.844 6.285 1 95.75 36 ARG B CA 1
ATOM 2770 C C . ARG B 1 36 ? 10.539 35.562 7.098 1 95.75 36 ARG B C 1
ATOM 2772 O O . ARG B 1 36 ? 10.766 35.594 8.305 1 95.75 36 ARG B O 1
ATOM 2779 N N . GLY B 1 37 ? 10.266 34.438 6.535 1 95.69 37 GLY B N 1
ATOM 2780 C CA . GLY B 1 37 ? 10.352 33.156 7.172 1 95.69 37 GLY B CA 1
ATOM 2781 C C . GLY B 1 37 ? 9.344 32.938 8.281 1 95.69 37 GLY B C 1
ATOM 2782 O O . GLY B 1 37 ? 8.344 33.656 8.359 1 95.69 37 GLY B O 1
ATOM 2783 N N . LEU B 1 38 ? 9.57 31.938 9.086 1 97.25 38 LEU B N 1
ATOM 2784 C CA . LEU B 1 38 ? 8.734 31.594 10.227 1 97.25 38 LEU B CA 1
ATOM 2785 C C . LEU B 1 38 ? 8.984 32.531 11.398 1 97.25 38 LEU B C 1
ATOM 2787 O O . LEU B 1 38 ? 10.055 33.125 11.5 1 97.25 38 LEU B O 1
ATOM 2791 N N . ARG B 1 39 ? 7.977 32.625 12.211 1 96.25 39 ARG B N 1
ATOM 2792 C CA . ARG B 1 39 ? 8.195 33.312 13.484 1 96.25 39 ARG B CA 1
ATOM 2793 C C . ARG B 1 39 ? 9.148 32.5 14.367 1 96.25 39 ARG B C 1
ATOM 2795 O O . ARG B 1 39 ? 9.312 31.312 14.18 1 96.25 39 ARG B O 1
ATOM 2802 N N . SER B 1 40 ? 9.742 33.188 15.312 1 95.5 40 SER B N 1
ATOM 2803 C CA . SER B 1 40 ? 10.734 32.562 16.188 1 95.5 40 SER B CA 1
ATOM 2804 C C . SER B 1 40 ? 10.125 31.422 16.984 1 95.5 40 SER B C 1
ATOM 2806 O O . SER B 1 40 ? 10.773 30.391 17.188 1 95.5 40 SER B O 1
ATOM 2808 N N . GLU B 1 41 ? 8.961 31.594 17.438 1 95.94 41 GLU B N 1
ATOM 2809 C CA . GLU B 1 41 ? 8.297 30.547 18.203 1 95.94 41 GLU B CA 1
ATOM 2810 C C . GLU B 1 41 ? 8.07 29.297 17.359 1 95.94 41 GLU B C 1
ATOM 2812 O O . GLU B 1 41 ? 8.18 28.172 17.859 1 95.94 41 GLU B O 1
ATOM 2817 N N . ALA B 1 42 ? 7.742 29.5 16.125 1 96.19 42 ALA B N 1
ATOM 2818 C CA . ALA B 1 42 ? 7.539 28.391 15.211 1 96.19 42 ALA B CA 1
ATOM 2819 C C . ALA B 1 42 ? 8.852 27.656 14.945 1 96.19 42 ALA B C 1
ATOM 2821 O O . ALA B 1 42 ? 8.867 26.422 14.852 1 96.19 42 ALA B O 1
ATOM 2822 N N . THR B 1 43 ? 9.867 28.422 14.805 1 96.44 43 THR B N 1
ATOM 2823 C CA . THR B 1 43 ? 11.188 27.828 14.625 1 96.44 43 THR B CA 1
ATOM 2824 C C . THR B 1 43 ? 11.578 26.984 15.828 1 96.44 43 THR B C 1
ATOM 2826 O O . THR B 1 43 ? 12.094 25.875 15.672 1 96.44 43 THR B O 1
ATOM 2829 N N . ALA B 1 44 ? 11.383 27.5 16.953 1 97.19 44 ALA B N 1
ATOM 2830 C CA . ALA B 1 44 ? 11.672 26.75 18.188 1 97.19 44 ALA B CA 1
ATOM 2831 C C . ALA B 1 44 ? 10.852 25.469 18.266 1 97.19 44 ALA B C 1
ATOM 2833 O O . ALA B 1 44 ? 11.344 24.438 18.719 1 97.19 44 ALA B O 1
ATOM 2834 N N . LEU B 1 45 ? 9.695 25.578 17.844 1 97.44 45 LEU B N 1
ATOM 2835 C CA . LEU B 1 45 ? 8.766 24.453 17.891 1 97.44 45 LEU B CA 1
ATOM 2836 C C . LEU B 1 45 ? 9.281 23.281 17.062 1 97.44 45 LEU B C 1
ATOM 2838 O O . LEU B 1 45 ? 9.344 22.156 17.562 1 97.44 45 LEU B O 1
ATOM 2842 N N . TYR B 1 46 ? 9.617 23.531 15.781 1 97 46 TYR B N 1
ATOM 2843 C CA . TYR B 1 46 ? 9.992 22.375 14.984 1 97 46 TYR B CA 1
ATOM 2844 C C . TYR B 1 46 ? 11.344 21.812 15.422 1 97 46 TYR B C 1
ATOM 2846 O O . TYR B 1 46 ? 11.602 20.625 15.281 1 97 46 TYR B O 1
ATOM 2854 N N . LYS B 1 47 ? 12.172 22.656 15.953 1 97.5 47 LYS B N 1
ATOM 2855 C CA . LYS B 1 47 ? 13.438 22.156 16.484 1 97.5 47 LYS B CA 1
ATOM 2856 C C . LYS B 1 47 ? 13.203 21.234 17.688 1 97.5 47 LYS B C 1
ATOM 2858 O O . LYS B 1 47 ? 13.875 20.219 17.828 1 97.5 47 LYS B O 1
ATOM 2863 N N . GLU B 1 48 ? 12.305 21.625 18.484 1 97.69 48 GLU B N 1
ATOM 2864 C CA . GLU B 1 48 ? 11.938 20.781 19.625 1 97.69 48 GLU B CA 1
ATOM 2865 C C . GLU B 1 48 ? 11.367 19.453 19.156 1 97.69 48 GLU B C 1
ATOM 2867 O O . GLU B 1 48 ? 11.742 18.391 19.688 1 97.69 48 GLU B O 1
ATOM 2872 N N . LEU B 1 49 ? 10.492 19.5 18.219 1 98.19 49 LEU B N 1
ATOM 2873 C CA . LEU B 1 49 ? 9.852 18.297 17.719 1 98.19 49 LEU B CA 1
ATOM 2874 C C . LEU B 1 49 ? 10.883 17.375 17.047 1 98.19 49 LEU B C 1
ATOM 2876 O O . LEU B 1 49 ? 10.781 16.156 17.156 1 98.19 49 LEU B O 1
ATOM 2880 N N . LEU B 1 50 ? 11.875 17.938 16.406 1 97.31 50 LEU B N 1
ATOM 2881 C CA . LEU B 1 50 ? 12.93 17.172 15.75 1 97.31 50 LEU B CA 1
ATOM 2882 C C . LEU B 1 50 ? 13.852 16.531 16.781 1 97.31 50 LEU B C 1
ATOM 2884 O O . LEU B 1 50 ? 14.43 15.469 16.531 1 97.31 50 LEU B O 1
ATOM 2888 N N . GLY B 1 51 ? 13.977 17.094 17.938 1 95.06 51 GLY B N 1
ATOM 2889 C CA . GLY B 1 51 ? 14.984 16.672 18.891 1 95.06 51 GLY B CA 1
ATOM 2890 C C . GLY B 1 51 ? 14.438 15.773 19.969 1 95.06 51 GLY B C 1
ATOM 2891 O O . GLY B 1 51 ? 15.188 15.023 20.609 1 95.06 51 GLY B O 1
ATOM 2892 N N . LYS B 1 52 ? 13.164 15.773 20.203 1 97 52 LYS B N 1
ATOM 2893 C CA . LYS B 1 52 ? 12.555 15.023 21.297 1 97 52 LYS B CA 1
ATOM 2894 C C . LYS B 1 52 ? 12.594 13.523 21.016 1 97 52 LYS B C 1
ATOM 2896 O O . LYS B 1 52 ? 12.266 13.078 19.906 1 97 52 LYS B O 1
ATOM 2901 N N . GLU B 1 53 ? 12.891 12.742 22.031 1 97.31 53 GLU B N 1
ATOM 2902 C CA . GLU B 1 53 ? 13.07 11.305 21.875 1 97.31 53 GLU B CA 1
ATOM 2903 C C . GLU B 1 53 ? 11.734 10.57 21.922 1 97.31 53 GLU B C 1
ATOM 2905 O O . GLU B 1 53 ? 10.789 11.031 22.547 1 97.31 53 GLU B O 1
ATOM 2910 N N . GLN B 1 54 ? 11.625 9.445 21.203 1 97.31 54 GLN B N 1
ATOM 2911 C CA . GLN B 1 54 ? 10.508 8.516 21.172 1 97.31 54 GLN B CA 1
ATOM 2912 C C . GLN B 1 54 ? 10.992 7.066 21.172 1 97.31 54 GLN B C 1
ATOM 2914 O O . GLN B 1 54 ? 12.086 6.777 20.672 1 97.31 54 GLN B O 1
ATOM 2919 N N . PRO B 1 55 ? 10.195 6.191 21.797 1 95.5 55 PRO B N 1
ATOM 2920 C CA . PRO B 1 55 ? 10.539 4.777 21.625 1 95.5 55 PRO B CA 1
ATOM 2921 C C . PRO B 1 55 ? 10.562 4.352 20.156 1 95.5 55 PRO B C 1
ATOM 2923 O O . PRO B 1 55 ? 9.719 4.781 19.375 1 95.5 55 PRO B O 1
ATOM 2926 N N . LEU B 1 56 ? 11.508 3.566 19.859 1 96.06 56 LEU B N 1
ATOM 2927 C CA . LEU B 1 56 ? 11.695 3.133 18.484 1 96.06 56 LEU B CA 1
ATOM 2928 C C . LEU B 1 56 ? 11.125 1.732 18.266 1 96.06 56 LEU B C 1
ATOM 2930 O O . LEU B 1 56 ? 11.016 0.954 19.219 1 96.06 56 LEU B O 1
ATOM 2934 N N . PRO B 1 57 ? 10.75 1.442 17 1 92.5 57 PRO B N 1
ATOM 2935 C CA . PRO B 1 57 ? 10.305 0.078 16.703 1 92.5 57 PRO B CA 1
ATOM 2936 C C . PRO B 1 57 ? 11.398 -0.96 16.922 1 92.5 57 PRO B C 1
ATOM 2938 O O . PRO B 1 57 ? 12.57 -0.699 16.641 1 92.5 57 PRO B O 1
ATOM 2941 N N . GLN B 1 58 ? 10.867 -2.121 17.344 1 88.38 58 GLN B N 1
ATOM 2942 C CA . GLN B 1 58 ? 11.797 -3.229 17.531 1 88.38 58 GLN B CA 1
ATOM 2943 C C . GLN B 1 58 ? 11.805 -4.152 16.312 1 88.38 58 GLN B C 1
ATOM 2945 O O . GLN B 1 58 ? 10.773 -4.344 15.664 1 88.38 58 GLN B O 1
ATOM 2950 N N . LYS B 1 59 ? 12.977 -4.75 16.031 1 87.19 59 LYS B N 1
ATOM 2951 C CA . LYS B 1 59 ? 13.133 -5.699 14.938 1 87.19 59 LYS B CA 1
ATOM 2952 C C . LYS B 1 59 ? 12.523 -5.148 13.648 1 87.19 59 LYS B C 1
ATOM 2954 O O . LYS B 1 59 ? 11.672 -5.797 13.031 1 87.19 59 LYS B O 1
ATOM 2959 N N . SER B 1 60 ? 13.109 -4.086 13.289 1 92.81 60 SER B N 1
ATOM 2960 C CA . SER B 1 60 ? 12.539 -3.391 12.141 1 92.81 60 SER B CA 1
ATOM 2961 C C . SER B 1 60 ? 13.477 -3.453 10.938 1 92.81 60 SER B C 1
ATOM 2963 O O . SER B 1 60 ? 14.648 -3.818 11.078 1 92.81 60 SER B O 1
ATOM 2965 N N . LEU B 1 61 ? 12.969 -3.084 9.82 1 95.62 61 LEU B N 1
ATOM 2966 C CA . LEU B 1 61 ? 13.734 -3.049 8.578 1 95.62 61 LEU B CA 1
ATOM 2967 C C . LEU B 1 61 ? 14.773 -1.929 8.609 1 95.62 61 LEU B C 1
ATOM 2969 O O . LEU B 1 61 ? 15.633 -1.85 7.73 1 95.62 61 LEU B O 1
ATOM 2973 N N . PHE B 1 62 ? 14.742 -1.049 9.625 1 96.06 62 PHE B N 1
ATOM 2974 C CA . PHE B 1 62 ? 15.68 0.054 9.773 1 96.06 62 PHE B CA 1
ATOM 2975 C C . PHE B 1 62 ? 16.828 -0.328 10.711 1 96.06 62 PHE B C 1
ATOM 2977 O O . PHE B 1 62 ? 17.703 0.49 11 1 96.06 62 PHE B O 1
ATOM 2984 N N . ASP B 1 63 ? 16.828 -1.591 11.18 1 94.44 63 ASP B N 1
ATOM 2985 C CA . ASP B 1 63 ? 17.922 -2.029 12.031 1 94.44 63 ASP B CA 1
ATOM 2986 C C . ASP B 1 63 ? 19.25 -1.979 11.273 1 94.44 63 ASP B C 1
ATOM 2988 O O . ASP B 1 63 ? 19.281 -2.164 10.055 1 94.44 63 ASP B O 1
ATOM 2992 N N . ASP B 1 64 ? 20.297 -1.817 11.961 1 91.38 64 ASP B N 1
ATOM 2993 C CA . ASP B 1 64 ? 21.625 -1.569 11.398 1 91.38 64 ASP B CA 1
ATOM 2994 C C . ASP B 1 64 ? 22.031 -2.686 10.445 1 91.38 64 ASP B C 1
ATOM 2996 O O . ASP B 1 64 ? 22.656 -2.426 9.406 1 91.38 64 ASP B O 1
ATOM 3000 N N . ASP B 1 65 ? 21.719 -3.826 10.766 1 90.69 65 ASP B N 1
ATOM 3001 C CA . ASP B 1 65 ? 22.219 -4.961 10 1 90.69 65 ASP B CA 1
ATOM 3002 C C . ASP B 1 65 ? 21.344 -5.234 8.781 1 90.69 65 ASP B C 1
ATOM 3004 O O . ASP B 1 65 ? 21.734 -5.992 7.891 1 90.69 65 ASP B O 1
ATOM 3008 N N . VAL B 1 66 ? 20.188 -4.539 8.703 1 93.81 66 VAL B N 1
ATOM 3009 C CA . VAL B 1 66 ? 19.25 -4.941 7.66 1 93.81 66 VAL B CA 1
ATOM 3010 C C . VAL B 1 66 ? 18.953 -3.75 6.754 1 93.81 66 VAL B C 1
ATOM 3012 O O . VAL B 1 66 ? 18.547 -3.924 5.602 1 93.81 66 VAL B O 1
ATOM 3015 N N . ILE B 1 67 ? 19.141 -2.537 7.145 1 95.44 67 ILE B N 1
ATOM 3016 C CA . ILE B 1 67 ? 18.656 -1.332 6.473 1 95.44 67 ILE B CA 1
ATOM 3017 C C . ILE B 1 67 ? 19.312 -1.211 5.102 1 95.44 67 ILE B C 1
ATOM 3019 O O . ILE B 1 67 ? 18.672 -0.796 4.133 1 95.44 67 ILE B O 1
ATOM 3023 N N . GLY B 1 68 ? 20.594 -1.494 5.012 1 93.88 68 GLY B N 1
ATOM 3024 C CA . GLY B 1 68 ? 21.266 -1.446 3.721 1 93.88 68 GLY B CA 1
ATOM 3025 C C . GLY B 1 68 ? 20.625 -2.35 2.686 1 93.88 68 GLY B C 1
ATOM 3026 O O . GLY B 1 68 ? 20.328 -1.916 1.567 1 93.88 68 GLY B O 1
ATOM 3027 N N . GLU B 1 69 ? 20.375 -3.531 3.061 1 92.88 69 GLU B N 1
ATOM 3028 C CA . GLU B 1 69 ? 19.75 -4.508 2.176 1 92.88 69 GLU B CA 1
ATOM 3029 C C . GLU B 1 69 ? 18.312 -4.109 1.856 1 92.88 69 GLU B C 1
ATOM 3031 O O . GLU B 1 69 ? 17.844 -4.309 0.735 1 92.88 69 GLU B O 1
ATOM 3036 N N . THR B 1 70 ? 17.656 -3.611 2.824 1 95.44 70 THR B N 1
ATOM 3037 C CA . THR B 1 70 ? 16.281 -3.158 2.633 1 95.44 70 THR B CA 1
ATOM 3038 C C . THR B 1 70 ? 16.203 -2.078 1.557 1 95.44 70 THR B C 1
ATOM 3040 O O . THR B 1 70 ? 15.398 -2.168 0.629 1 95.44 70 THR B O 1
ATOM 3043 N N . CYS B 1 71 ? 17.047 -1.108 1.642 1 96.31 71 CYS B N 1
ATOM 3044 C CA . CYS B 1 71 ? 17.047 0.006 0.7 1 96.31 71 CYS B CA 1
ATOM 3045 C C . CYS B 1 71 ? 17.391 -0.467 -0.707 1 96.31 71 CYS B C 1
ATOM 3047 O O . CYS B 1 71 ? 16.812 0.008 -1.686 1 96.31 71 CYS B O 1
ATOM 3049 N N . GLU B 1 72 ? 18.281 -1.397 -0.781 1 94.12 72 GLU B N 1
ATOM 3050 C CA . GLU B 1 72 ? 18.641 -1.943 -2.086 1 94.12 72 GLU B CA 1
ATOM 3051 C C . GLU B 1 72 ? 17.484 -2.736 -2.693 1 94.12 72 GLU B C 1
ATOM 3053 O O . GLU B 1 72 ? 17.234 -2.643 -3.895 1 94.12 72 GLU B O 1
ATOM 3058 N N . ARG B 1 73 ? 16.859 -3.436 -1.919 1 92.94 73 ARG B N 1
ATOM 3059 C CA . ARG B 1 73 ? 15.766 -4.289 -2.371 1 92.94 73 ARG B CA 1
ATOM 3060 C C . ARG B 1 73 ? 14.625 -3.459 -2.947 1 92.94 73 ARG B C 1
ATOM 3062 O O . ARG B 1 73 ? 14 -3.854 -3.936 1 92.94 73 ARG B O 1
ATOM 3069 N N . VAL B 1 74 ? 14.359 -2.283 -2.383 1 95.06 74 VAL B N 1
ATOM 3070 C CA . VAL B 1 74 ? 13.172 -1.528 -2.781 1 95.06 74 VAL B CA 1
ATOM 3071 C C . VAL B 1 74 ? 13.57 -0.417 -3.752 1 95.06 74 VAL B C 1
ATOM 3073 O O . VAL B 1 74 ? 12.727 0.379 -4.172 1 95.06 74 VAL B O 1
ATOM 3076 N N . ARG B 1 75 ? 14.766 -0.297 -4.117 1 93.5 75 ARG B N 1
ATOM 3077 C CA . ARG B 1 75 ? 15.32 0.799 -4.906 1 93.5 75 ARG B CA 1
ATOM 3078 C C . ARG B 1 75 ? 14.523 1.003 -6.195 1 93.5 75 ARG B C 1
ATOM 3080 O O . ARG B 1 75 ? 14.266 2.139 -6.594 1 93.5 75 ARG B O 1
ATOM 3087 N N . PHE B 1 76 ? 14.094 -0.041 -6.812 1 90.38 76 PHE B N 1
ATOM 3088 C CA . PHE B 1 76 ? 13.414 0.082 -8.094 1 90.38 76 PHE B CA 1
ATOM 3089 C C . PHE B 1 76 ? 11.953 -0.356 -7.98 1 90.38 76 PHE B C 1
ATOM 3091 O O . PHE B 1 76 ? 11.305 -0.646 -8.984 1 90.38 76 PHE B O 1
ATOM 3098 N N . LYS B 1 77 ? 11.508 -0.439 -6.801 1 93.25 77 LYS B N 1
ATOM 3099 C CA . LYS B 1 77 ? 10.133 -0.869 -6.582 1 93.25 77 LYS B CA 1
ATOM 3100 C C . LYS B 1 77 ? 9.18 0.324 -6.574 1 93.25 77 LYS B C 1
ATOM 3102 O O . LYS B 1 77 ? 9.617 1.475 -6.508 1 93.25 77 LYS B O 1
ATOM 3107 N N . ASN B 1 78 ? 7.961 0.05 -6.707 1 92.12 78 ASN B N 1
ATOM 3108 C CA . ASN B 1 78 ? 6.953 1.098 -6.855 1 92.12 78 ASN B CA 1
ATOM 3109 C C . ASN B 1 78 ? 6.508 1.641 -5.504 1 92.12 78 ASN B C 1
ATOM 3111 O O . ASN B 1 78 ? 7.02 1.228 -4.461 1 92.12 78 ASN B O 1
ATOM 3115 N N . GLU B 1 79 ? 5.551 2.551 -5.508 1 94.25 79 GLU B N 1
ATOM 3116 C CA . GLU B 1 79 ? 5.066 3.262 -4.332 1 94.25 79 GLU B CA 1
ATOM 3117 C C . GLU B 1 79 ? 4.43 2.303 -3.33 1 94.25 79 GLU B C 1
ATOM 3119 O O . GLU B 1 79 ? 4.609 2.451 -2.119 1 94.25 79 GLU B O 1
ATOM 3124 N N . THR B 1 80 ? 3.711 1.37 -3.832 1 93.81 80 THR B N 1
ATOM 3125 C CA . THR B 1 80 ? 3.01 0.43 -2.965 1 93.81 80 THR B CA 1
ATOM 3126 C C . THR B 1 80 ? 3.996 -0.345 -2.098 1 93.81 80 THR B C 1
ATOM 3128 O O . THR B 1 80 ? 3.771 -0.521 -0.898 1 93.81 80 THR B O 1
ATOM 3131 N N . THR B 1 81 ? 5.07 -0.813 -2.68 1 95.25 81 THR B N 1
ATOM 3132 C CA . THR B 1 81 ? 6.098 -1.541 -1.943 1 95.25 81 THR B CA 1
ATOM 3133 C C . THR B 1 81 ? 6.754 -0.642 -0.898 1 95.25 81 THR B C 1
ATOM 3135 O O . THR B 1 81 ? 6.945 -1.053 0.247 1 95.25 81 THR B O 1
ATOM 3138 N N . LEU B 1 82 ? 7.086 0.557 -1.292 1 97.06 82 LEU B N 1
ATOM 3139 C CA . LEU B 1 82 ? 7.715 1.503 -0.378 1 97.06 82 LEU B CA 1
ATOM 3140 C C . LEU B 1 82 ? 6.777 1.857 0.77 1 97.06 82 LEU B C 1
ATOM 3142 O O . LEU B 1 82 ? 7.215 2.014 1.911 1 97.06 82 LEU B O 1
ATOM 3146 N N . PHE B 1 83 ? 5.52 2.006 0.429 1 97.75 83 PHE B N 1
ATOM 3147 C CA . PHE B 1 83 ? 4.527 2.322 1.452 1 97.75 83 PHE B CA 1
ATOM 3148 C C . PHE B 1 83 ? 4.465 1.219 2.502 1 97.75 83 PHE B C 1
ATOM 3150 O O . PHE B 1 83 ? 4.305 1.495 3.691 1 97.75 83 PHE B O 1
ATOM 3157 N N . ARG B 1 84 ? 4.605 0.042 2.088 1 95.19 84 ARG B N 1
ATOM 3158 C CA . ARG B 1 84 ? 4.559 -1.087 3.012 1 95.19 84 ARG B CA 1
ATOM 3159 C C . ARG B 1 84 ? 5.855 -1.191 3.812 1 95.19 84 ARG B C 1
ATOM 3161 O O . ARG B 1 84 ? 5.824 -1.403 5.027 1 95.19 84 ARG B O 1
ATOM 3168 N N . ASP B 1 85 ? 7.004 -1.055 3.172 1 96.31 85 ASP B N 1
ATOM 3169 C CA . ASP B 1 85 ? 8.273 -1.482 3.756 1 96.31 85 ASP B CA 1
ATOM 3170 C C . ASP B 1 85 ? 8.977 -0.319 4.449 1 96.31 85 ASP B C 1
ATOM 3172 O O . ASP B 1 85 ? 9.711 -0.521 5.418 1 96.31 85 ASP B O 1
ATOM 3176 N N . ILE B 1 86 ? 8.766 0.939 3.957 1 97.94 86 ILE B N 1
ATOM 3177 C CA . ILE B 1 86 ? 9.602 2.053 4.398 1 97.94 86 ILE B CA 1
ATOM 3178 C C . ILE B 1 86 ? 8.75 3.059 5.172 1 97.94 86 ILE B C 1
ATOM 3180 O O . ILE B 1 86 ? 9.117 3.461 6.281 1 97.94 86 ILE B O 1
ATOM 3184 N N . THR B 1 87 ? 7.625 3.422 4.691 1 98.44 87 THR B N 1
ATOM 3185 C CA . THR B 1 87 ? 6.828 4.551 5.16 1 98.44 87 THR B CA 1
ATOM 3186 C C . THR B 1 87 ? 6.512 4.406 6.648 1 98.44 87 THR B C 1
ATOM 3188 O O . THR B 1 87 ? 6.641 5.367 7.41 1 98.44 87 THR B O 1
ATOM 3191 N N . PRO B 1 88 ? 6.176 3.178 7.133 1 97.69 88 PRO B N 1
ATOM 3192 C CA . PRO B 1 88 ? 5.824 3.068 8.547 1 97.69 88 PRO B CA 1
ATOM 3193 C C . PRO B 1 88 ? 6.996 3.391 9.477 1 97.69 88 PRO B C 1
ATOM 3195 O O . PRO B 1 88 ? 6.797 3.664 10.664 1 97.69 88 PRO B O 1
ATOM 3198 N N . LEU B 1 89 ? 8.18 3.33 8.93 1 98.12 89 LEU B N 1
ATOM 3199 C CA . LEU B 1 89 ? 9.375 3.574 9.734 1 98.12 89 LEU B CA 1
ATOM 3200 C C . LEU B 1 89 ? 9.789 5.043 9.664 1 98.12 89 LEU B C 1
ATOM 3202 O O . LEU B 1 89 ? 10.742 5.457 10.328 1 98.12 89 LEU B O 1
ATOM 3206 N N . LEU B 1 90 ? 9.094 5.812 8.867 1 98.62 90 LEU B N 1
ATOM 3207 C CA . LEU B 1 90 ? 9.242 7.262 8.789 1 98.62 90 LEU B CA 1
ATOM 3208 C C . LEU B 1 90 ? 8.047 7.965 9.422 1 98.62 90 LEU B C 1
ATOM 3210 O O . LEU B 1 90 ? 8.211 8.914 10.188 1 98.62 90 LEU B O 1
ATOM 3214 N N . ALA B 1 91 ? 6.945 7.5 9.039 1 98.75 91 ALA B N 1
ATOM 3215 C CA . ALA B 1 91 ? 5.664 7.988 9.539 1 98.75 91 ALA B CA 1
ATOM 3216 C C . ALA B 1 91 ? 4.758 6.828 9.953 1 98.75 91 ALA B C 1
ATOM 3218 O O . ALA B 1 91 ? 3.969 6.332 9.141 1 98.75 91 ALA B O 1
ATOM 3219 N N . PRO B 1 92 ? 4.832 6.5 11.234 1 98.19 92 PRO B N 1
ATOM 3220 C CA . PRO B 1 92 ? 3.992 5.391 11.695 1 98.19 92 PRO B CA 1
ATOM 3221 C C . PRO B 1 92 ? 2.498 5.695 11.586 1 98.19 92 PRO B C 1
ATOM 3223 O O . PRO B 1 92 ? 2.086 6.844 11.75 1 98.19 92 PRO B O 1
ATOM 3226 N N . SER B 1 93 ? 1.708 4.684 11.289 1 97.81 93 SER B N 1
ATOM 3227 C CA . SER B 1 93 ? 0.257 4.809 11.195 1 97.81 93 SER B CA 1
ATOM 3228 C C . SER B 1 93 ? -0.351 5.25 12.523 1 97.81 93 SER B C 1
ATOM 3230 O O . SER B 1 93 ? -0.195 4.57 13.539 1 97.81 93 SER B O 1
ATOM 3232 N N . VAL B 1 94 ? -1.025 6.312 12.43 1 98 94 VAL B N 1
ATOM 3233 C CA . VAL B 1 94 ? -1.625 6.801 13.664 1 98 94 VAL B CA 1
ATOM 3234 C C . VAL B 1 94 ? -2.758 5.871 14.094 1 98 94 VAL B C 1
ATOM 3236 O O . VAL B 1 94 ? -2.982 5.668 15.289 1 98 94 VAL B O 1
ATOM 3239 N N . ALA B 1 95 ? -3.443 5.289 13.133 1 95.62 95 ALA B N 1
ATOM 3240 C CA . ALA B 1 95 ? -4.527 4.359 13.43 1 95.62 95 ALA B CA 1
ATOM 3241 C C . ALA B 1 95 ? -4.008 3.127 14.172 1 95.62 95 ALA B C 1
ATOM 3243 O O . ALA B 1 95 ? -4.641 2.643 15.109 1 95.62 95 ALA B O 1
ATOM 3244 N N . LEU B 1 96 ? -2.895 2.631 13.758 1 95.31 96 LEU B N 1
ATOM 3245 C CA . LEU B 1 96 ? -2.312 1.463 14.406 1 95.31 96 LEU B CA 1
ATOM 3246 C C . LEU B 1 96 ? -1.773 1.822 15.789 1 95.31 96 LEU B C 1
ATOM 3248 O O . LEU B 1 96 ? -1.925 1.052 16.734 1 95.31 96 LEU B O 1
ATOM 3252 N N . LEU B 1 97 ? -1.149 2.949 15.891 1 96.12 97 LEU B N 1
ATOM 3253 C CA . LEU B 1 97 ? -0.631 3.4 17.188 1 96.12 97 LEU B CA 1
ATOM 3254 C C . LEU B 1 97 ? -1.761 3.582 18.188 1 96.12 97 LEU B C 1
ATOM 3256 O O . LEU B 1 97 ? -1.578 3.338 19.391 1 96.12 97 LEU B O 1
ATOM 3260 N N . ALA B 1 98 ? -2.902 4.016 17.719 1 94.56 98 ALA B N 1
ATOM 3261 C CA . ALA B 1 98 ? -4.035 4.324 18.594 1 94.56 98 ALA B CA 1
ATOM 3262 C C . ALA B 1 98 ? -4.543 3.068 19.297 1 94.56 98 ALA B C 1
ATOM 3264 O O . ALA B 1 98 ? -5.23 3.156 20.312 1 94.56 98 ALA B O 1
ATOM 3265 N N . THR B 1 99 ? -4.258 1.909 18.734 1 89.44 99 THR B N 1
ATOM 3266 C CA . THR B 1 99 ? -4.656 0.661 19.375 1 89.44 99 THR B CA 1
ATOM 3267 C C . THR B 1 99 ? -4.012 0.533 20.75 1 89.44 99 THR B C 1
ATOM 3269 O O . THR B 1 99 ? -4.664 0.116 21.703 1 89.44 99 THR B O 1
ATOM 3272 N N . ASP B 1 100 ? -2.805 0.96 20.875 1 89.44 100 ASP B N 1
ATOM 3273 C CA . ASP B 1 100 ? -2.076 0.892 22.141 1 89.44 100 ASP B CA 1
ATOM 3274 C C . ASP B 1 100 ? -2.082 2.242 22.859 1 89.44 100 ASP B C 1
ATOM 3276 O O . ASP B 1 100 ? -1.794 2.322 24.047 1 89.44 100 ASP B O 1
ATOM 3280 N N . HIS B 1 101 ? -2.398 3.268 22.141 1 94.25 101 HIS B N 1
ATOM 3281 C CA . HIS B 1 101 ? -2.402 4.629 22.656 1 94.25 101 HIS B CA 1
ATOM 3282 C C . HIS B 1 101 ? -3.73 5.324 22.375 1 94.25 101 HIS B C 1
ATOM 3284 O O . HIS B 1 101 ? -3.811 6.191 21.5 1 94.25 101 HIS B O 1
ATOM 3290 N N . PRO B 1 102 ? -4.672 5.035 23.188 1 92.44 102 PRO B N 1
ATOM 3291 C CA . PRO B 1 102 ? -6.031 5.508 22.906 1 92.44 102 PRO B CA 1
ATOM 3292 C C . PRO B 1 102 ? -6.125 7.031 22.859 1 92.44 102 PRO B C 1
ATOM 3294 O O . PRO B 1 102 ? -7.062 7.578 22.266 1 92.44 102 PRO B O 1
ATOM 3297 N N . HIS B 1 103 ? -5.18 7.742 23.484 1 95.12 103 HIS B N 1
ATOM 3298 C CA . HIS B 1 103 ? -5.219 9.195 23.469 1 95.12 103 HIS B CA 1
ATOM 3299 C C . HIS B 1 103 ? -5.035 9.75 22.062 1 95.12 103 HIS B C 1
ATOM 3301 O O . HIS B 1 103 ? -5.301 10.93 21.812 1 95.12 103 HIS B O 1
ATOM 3307 N N . LEU B 1 104 ? -4.652 8.938 21.094 1 97.25 104 LEU B N 1
ATOM 3308 C CA . LEU B 1 104 ? -4.477 9.344 19.703 1 97.25 104 LEU B CA 1
ATOM 3309 C C . LEU B 1 104 ? -5.766 9.141 18.922 1 97.25 104 LEU B C 1
ATOM 3311 O O . LEU B 1 104 ? -5.809 9.398 17.719 1 97.25 104 LEU B O 1
ATOM 3315 N N . GLY B 1 105 ? -6.809 8.75 19.562 1 95.56 105 GLY B N 1
ATOM 3316 C CA . GLY B 1 105 ? -8.047 8.336 18.906 1 95.56 105 GLY B CA 1
ATOM 3317 C C . GLY B 1 105 ? -8.766 9.477 18.219 1 95.56 105 GLY B C 1
ATOM 3318 O O . GLY B 1 105 ? -9.633 9.25 17.375 1 95.56 105 GLY B O 1
ATOM 3319 N N . PHE B 1 106 ? -8.391 10.734 18.547 1 97.25 106 PHE B N 1
ATOM 3320 C CA . PHE B 1 106 ? -9.039 11.891 17.922 1 97.25 106 PHE B CA 1
ATOM 3321 C C . PHE B 1 106 ? -8.477 12.133 16.531 1 97.25 106 PHE B C 1
ATOM 3323 O O . PHE B 1 106 ? -9.039 12.906 15.75 1 97.25 106 PHE B O 1
ATOM 3330 N N . LEU B 1 107 ? -7.41 11.469 16.172 1 98.31 107 LEU B N 1
ATOM 3331 C CA . LEU B 1 107 ? -6.777 11.602 14.859 1 98.31 107 LEU B CA 1
ATOM 3332 C C . LEU B 1 107 ? -7.355 10.602 13.867 1 98.31 107 LEU B C 1
ATOM 3334 O O . LEU B 1 107 ? -7.855 9.547 14.266 1 98.31 107 LEU B O 1
ATOM 3338 N N . CYS B 1 108 ? -7.301 10.984 12.648 1 97.31 108 CYS B N 1
ATOM 3339 C CA . CYS B 1 108 ? -7.738 10.164 11.523 1 97.31 108 CYS B CA 1
ATOM 3340 C C . CYS B 1 108 ? -6.688 10.133 10.422 1 97.31 108 CYS B C 1
ATOM 3342 O O . CYS B 1 108 ? -6.145 11.18 10.055 1 97.31 108 CYS B O 1
ATOM 3344 N N . GLU B 1 109 ? -6.383 8.922 9.938 1 97.69 109 GLU B N 1
ATOM 3345 C CA . GLU B 1 109 ? -5.457 8.836 8.812 1 97.69 109 GLU B CA 1
ATOM 3346 C C . GLU B 1 109 ? -6.191 8.5 7.52 1 97.69 109 GLU B C 1
ATOM 3348 O O . GLU B 1 109 ? -7.305 7.973 7.547 1 97.69 109 GLU B O 1
ATOM 3353 N N . SER B 1 110 ? -5.629 8.898 6.477 1 96.31 110 SER B N 1
ATOM 3354 C CA . SER B 1 110 ? -6.023 8.5 5.133 1 96.31 110 SER B CA 1
ATOM 3355 C C . SER B 1 110 ? -4.824 8.016 4.324 1 96.31 110 SER B C 1
ATOM 3357 O O . SER B 1 110 ? -3.734 8.586 4.418 1 96.31 110 SER B O 1
ATOM 3359 N N . THR B 1 111 ? -5.02 6.918 3.611 1 96.19 111 THR B N 1
ATOM 3360 C CA . THR B 1 111 ? -3.949 6.332 2.811 1 96.19 111 THR B CA 1
ATOM 3361 C C . THR B 1 111 ? -4.363 6.227 1.347 1 96.19 111 THR B C 1
ATOM 3363 O O . THR B 1 111 ? -5.281 5.48 1.007 1 96.19 111 THR B O 1
ATOM 3366 N N . ASP B 1 112 ? -3.648 6.957 0.551 1 95.12 112 ASP B N 1
ATOM 3367 C CA . ASP B 1 112 ? -3.865 6.93 -0.893 1 95.12 112 ASP B CA 1
ATOM 3368 C C . ASP B 1 112 ? -5.336 7.156 -1.231 1 95.12 112 ASP B C 1
ATOM 3370 O O . ASP B 1 112 ? -5.891 6.48 -2.1 1 95.12 112 ASP B O 1
ATOM 3374 N N . GLU B 1 113 ? -5.945 8.008 -0.558 1 94.31 113 GLU B N 1
ATOM 3375 C CA . GLU B 1 113 ? -7.352 8.352 -0.756 1 94.31 113 GLU B CA 1
ATOM 3376 C C . GLU B 1 113 ? -7.492 9.703 -1.451 1 94.31 113 GLU B C 1
ATOM 3378 O O . GLU B 1 113 ? -6.82 10.672 -1.081 1 94.31 113 GLU B O 1
ATOM 3383 N N . VAL B 1 114 ? -8.312 9.695 -2.389 1 93.12 114 VAL B N 1
ATOM 3384 C CA . VAL B 1 114 ? -8.57 10.961 -3.076 1 93.12 114 VAL B CA 1
ATOM 3385 C C . VAL B 1 114 ? -9.328 11.906 -2.146 1 93.12 114 VAL B C 1
ATOM 3387 O O . VAL B 1 114 ? -10.281 11.5 -1.479 1 93.12 114 VAL B O 1
ATOM 3390 N N . TRP B 1 115 ? -8.859 13.102 -2.123 1 94.75 115 TRP B N 1
ATOM 3391 C CA . TRP B 1 115 ? -9.562 14.125 -1.359 1 94.75 115 TRP B CA 1
ATOM 3392 C C . TRP B 1 115 ? -10.719 14.703 -2.162 1 94.75 115 TRP B C 1
ATOM 3394 O O . TRP B 1 115 ? -10.695 15.883 -2.539 1 94.75 115 TRP B O 1
ATOM 3404 N N . SER B 1 116 ? -11.812 13.992 -2.234 1 89.12 116 SER B N 1
ATOM 3405 C CA . SER B 1 116 ? -12.922 14.273 -3.141 1 89.12 116 SER B CA 1
ATOM 3406 C C . SER B 1 116 ? -13.82 15.375 -2.586 1 89.12 116 SER B C 1
ATOM 3408 O O . SER B 1 116 ? -14.531 16.047 -3.34 1 89.12 116 SER B O 1
ATOM 3410 N N . THR B 1 117 ? -13.789 15.578 -1.329 1 90.62 117 THR B N 1
ATOM 3411 C CA . THR B 1 117 ? -14.68 16.547 -0.705 1 90.62 117 THR B CA 1
ATOM 3412 C C . THR B 1 117 ? -13.977 17.891 -0.522 1 90.62 117 THR B C 1
ATOM 3414 O O . THR B 1 117 ? -14.609 18.891 -0.158 1 90.62 117 THR B O 1
ATOM 3417 N N . ALA B 1 118 ? -12.719 17.922 -0.798 1 92.38 118 ALA B N 1
ATOM 3418 C CA . ALA B 1 118 ? -11.922 19.125 -0.551 1 92.38 118 ALA B CA 1
ATOM 3419 C C . ALA B 1 118 ? -12.281 20.219 -1.537 1 92.38 118 ALA B C 1
ATOM 3421 O O . ALA B 1 118 ? -12.508 19.969 -2.721 1 92.38 118 ALA B O 1
ATOM 3422 N N . HIS B 1 119 ? -12.359 21.422 -1.048 1 91.31 119 HIS B N 1
ATOM 3423 C CA . HIS B 1 119 ? -12.438 22.578 -1.95 1 91.31 119 HIS B CA 1
ATOM 3424 C C . HIS B 1 119 ? -11.148 22.734 -2.748 1 91.31 119 HIS B C 1
ATOM 3426 O O . HIS B 1 119 ? -10.07 22.875 -2.17 1 91.31 119 HIS B O 1
ATOM 3432 N N . PRO B 1 120 ? -11.25 22.734 -3.957 1 89.06 120 PRO B N 1
ATOM 3433 C CA . PRO B 1 120 ? -10.039 22.672 -4.777 1 89.06 120 PRO B CA 1
ATOM 3434 C C . PRO B 1 120 ? -9.266 23.984 -4.797 1 89.06 120 PRO B C 1
ATOM 3436 O O . PRO B 1 120 ? -9.867 25.062 -4.773 1 89.06 120 PRO B O 1
ATOM 3439 N N . VAL B 1 121 ? -7.996 23.875 -4.797 1 87.88 121 VAL B N 1
ATOM 3440 C CA . VAL B 1 121 ? -7.102 24.984 -5.066 1 87.88 121 VAL B CA 1
ATOM 3441 C C . VAL B 1 121 ? -6.871 25.109 -6.57 1 87.88 121 VAL B C 1
ATOM 3443 O O . VAL B 1 121 ? -6.895 26.219 -7.117 1 87.88 121 VAL B O 1
ATOM 3446 N N . VAL B 1 122 ? -6.652 24 -7.141 1 86.19 122 VAL B N 1
ATOM 3447 C CA . VAL B 1 122 ? -6.512 23.875 -8.586 1 86.19 122 VAL B CA 1
ATOM 3448 C C . VAL B 1 122 ? -7.383 22.719 -9.086 1 86.19 122 VAL B C 1
ATOM 3450 O O . VAL B 1 122 ? -8.094 22.078 -8.305 1 86.19 122 VAL B O 1
ATOM 3453 N N . HIS B 1 123 ? -7.328 22.422 -10.336 1 82.31 123 HIS B N 1
ATOM 3454 C CA . HIS B 1 123 ? -8.211 21.438 -10.953 1 82.31 123 HIS B CA 1
ATOM 3455 C C . HIS B 1 123 ? -7.773 20.016 -10.617 1 82.31 123 HIS B C 1
ATOM 3457 O O . HIS B 1 123 ? -8.445 19.062 -11 1 82.31 123 HIS B O 1
ATOM 3463 N N . ILE B 1 124 ? -6.797 19.891 -9.875 1 83.44 124 ILE B N 1
ATOM 3464 C CA . ILE B 1 124 ? -6.277 18.578 -9.492 1 83.44 124 ILE B CA 1
ATOM 3465 C C . ILE B 1 124 ? -6.758 18.219 -8.086 1 83.44 124 ILE B C 1
ATOM 3467 O O . ILE B 1 124 ? -6.684 19.047 -7.172 1 83.44 124 ILE B O 1
ATOM 3471 N N . GLN B 1 125 ? -7.258 17.016 -7.926 1 87.56 125 GLN B N 1
ATOM 3472 C CA . GLN B 1 125 ? -7.582 16.547 -6.586 1 87.56 125 GLN B CA 1
ATOM 3473 C C . GLN B 1 125 ? -6.387 15.844 -5.945 1 87.56 125 GLN B C 1
ATOM 3475 O O . GLN B 1 125 ? -5.777 14.961 -6.551 1 87.56 125 GLN B O 1
ATOM 3480 N N . PRO B 1 126 ? -6.133 16.281 -4.793 1 92.56 126 PRO B N 1
ATOM 3481 C CA . PRO B 1 126 ? -5.008 15.641 -4.117 1 92.56 126 PRO B CA 1
ATOM 3482 C C . PRO B 1 126 ? -5.305 14.195 -3.725 1 92.56 126 PRO B C 1
ATOM 3484 O O . PRO B 1 126 ? -6.461 13.852 -3.453 1 92.56 126 PRO B O 1
ATOM 3487 N N . GLN B 1 127 ? -4.312 13.391 -3.715 1 95.19 127 GLN B N 1
ATOM 3488 C CA . GLN B 1 127 ? -4.363 12.008 -3.236 1 95.19 127 GLN B CA 1
ATOM 3489 C C . GLN B 1 127 ? -3.068 11.625 -2.531 1 95.19 127 GLN B C 1
ATOM 3491 O O . GLN B 1 127 ? -2.318 10.773 -3.02 1 95.19 127 GLN B O 1
ATOM 3496 N N . PRO B 1 128 ? -2.881 12.219 -1.375 1 97 128 PRO B N 1
ATOM 3497 C CA . PRO B 1 128 ? -1.637 11.898 -0.669 1 97 128 PRO B CA 1
ATOM 3498 C C . PRO B 1 128 ? -1.494 10.414 -0.358 1 97 128 PRO B C 1
ATOM 3500 O O . PRO B 1 128 ? -2.488 9.742 -0.065 1 97 128 PRO B O 1
ATOM 3503 N N . THR B 1 129 ? -0.246 9.938 -0.388 1 97.5 129 THR B N 1
ATOM 3504 C CA . THR B 1 129 ? 0.014 8.555 -0.008 1 97.5 129 THR B CA 1
ATOM 3505 C C . THR B 1 129 ? -0.448 8.289 1.422 1 97.5 129 THR B C 1
ATOM 3507 O O . THR B 1 129 ? -1.051 7.254 1.703 1 97.5 129 THR B O 1
ATOM 3510 N N . TYR B 1 130 ? -0.147 9.18 2.246 1 98.5 130 TYR B N 1
ATOM 3511 C CA . TYR B 1 130 ? -0.526 9.133 3.652 1 98.5 130 TYR B CA 1
ATOM 3512 C C . TYR B 1 130 ? -0.855 10.531 4.172 1 98.5 130 TYR B C 1
ATOM 3514 O O . TYR B 1 130 ? -0.172 11.5 3.836 1 98.5 130 TYR B O 1
ATOM 3522 N N . ALA B 1 131 ? -1.918 10.633 4.906 1 98.75 131 ALA B N 1
ATOM 3523 C CA . ALA B 1 131 ? -2.281 11.922 5.496 1 98.75 131 ALA B CA 1
ATOM 3524 C C . ALA B 1 131 ? -2.949 11.734 6.855 1 98.75 131 ALA B C 1
ATOM 3526 O O . ALA B 1 131 ? -3.488 10.664 7.148 1 98.75 131 ALA B O 1
ATOM 3527 N N . VAL B 1 132 ? -2.818 12.742 7.684 1 98.88 132 VAL B N 1
ATOM 3528 C CA . VAL B 1 132 ? -3.445 12.719 9 1 98.88 132 VAL B CA 1
ATOM 3529 C C . VAL B 1 132 ? -4.184 14.039 9.242 1 98.88 132 VAL B C 1
ATOM 3531 O O . VAL B 1 132 ? -3.689 15.109 8.883 1 98.88 132 VAL B O 1
ATOM 3534 N N . GLY B 1 133 ? -5.355 13.969 9.688 1 98.75 133 GLY B N 1
ATOM 3535 C CA . GLY B 1 133 ? -6.184 15.047 10.203 1 98.75 133 GLY B CA 1
ATOM 3536 C C . GLY B 1 133 ? -6.988 14.656 11.43 1 98.75 133 GLY B C 1
ATOM 3537 O O . GLY B 1 133 ? -6.504 13.906 12.281 1 98.75 133 GLY B O 1
ATOM 3538 N N . PHE B 1 134 ? -8.062 15.289 11.555 1 98.56 134 PHE B N 1
ATOM 3539 C CA . PHE B 1 134 ? -8.875 15.023 12.734 1 98.56 134 PHE B CA 1
ATOM 3540 C C . PHE B 1 134 ? -10.156 14.289 12.352 1 98.56 134 PHE B C 1
ATOM 3542 O O . PHE B 1 134 ? -10.758 14.578 11.312 1 98.56 134 PHE B O 1
ATOM 3549 N N . SER B 1 135 ? -10.539 13.398 13.203 1 96 135 SER B N 1
ATOM 3550 C CA . SER B 1 135 ? -11.773 12.648 13 1 96 135 SER B CA 1
ATOM 3551 C C . SER B 1 135 ? -13 13.508 13.297 1 96 135 SER B C 1
ATOM 3553 O O . SER B 1 135 ? -12.93 14.445 14.094 1 96 135 SER B O 1
ATOM 3555 N N . SER B 1 136 ? -14.109 13.102 12.68 1 91.06 136 SER B N 1
ATOM 3556 C CA . SER B 1 136 ? -15.359 13.789 12.984 1 91.06 136 SER B CA 1
ATOM 3557 C C . SER B 1 136 ? -15.75 13.602 14.445 1 91.06 136 SER B C 1
ATOM 3559 O O . SER B 1 136 ? -16.312 14.508 15.07 1 91.06 136 SER B O 1
ATOM 3561 N N . GLU B 1 137 ? -15.375 12.484 14.945 1 92.06 137 GLU B N 1
ATOM 3562 C CA . GLU B 1 137 ? -15.758 12.125 16.312 1 92.06 137 GLU B CA 1
ATOM 3563 C C . GLU B 1 137 ? -14.945 12.914 17.344 1 92.06 137 GLU B C 1
ATOM 3565 O O . GLU B 1 137 ? -15.305 12.953 18.516 1 92.06 137 GLU B O 1
ATOM 3570 N N . ALA B 1 138 ? -13.945 13.508 16.859 1 96.06 138 ALA B N 1
ATOM 3571 C CA . ALA B 1 138 ? -13.125 14.305 17.766 1 96.06 138 ALA B CA 1
ATOM 3572 C C . ALA B 1 138 ? -13.852 15.578 18.188 1 96.06 138 ALA B C 1
ATOM 3574 O O . ALA B 1 138 ? -13.562 16.141 19.25 1 96.06 138 ALA B O 1
ATOM 3575 N N . PHE B 1 139 ? -14.75 16.016 17.359 1 96.25 139 PHE B N 1
ATOM 3576 C CA . PHE B 1 139 ? -15.516 17.234 17.625 1 96.25 139 PHE B CA 1
ATOM 3577 C C . PHE B 1 139 ? -16.812 16.906 18.359 1 96.25 139 PHE B C 1
ATOM 3579 O O . PHE B 1 139 ? -17.438 15.891 18.094 1 96.25 139 PHE B O 1
ATOM 3586 N N . SER B 1 140 ? -17.141 17.812 19.281 1 95.19 140 SER B N 1
ATOM 3587 C CA . SER B 1 140 ? -18.469 17.672 19.859 1 95.19 140 SER B CA 1
ATOM 3588 C C . SER B 1 140 ? -19.547 17.969 18.828 1 95.19 140 SER B C 1
ATOM 3590 O O . SER B 1 140 ? -19.281 18.562 17.781 1 95.19 140 SER B O 1
ATOM 3592 N N . GLU B 1 141 ? -20.703 17.516 19.141 1 93.12 141 GLU B N 1
ATOM 3593 C CA . GLU B 1 141 ? -21.828 17.781 18.25 1 93.12 141 GLU B CA 1
ATOM 3594 C C . GLU B 1 141 ? -22 19.266 18 1 93.12 141 GLU B C 1
ATOM 3596 O O . GLU B 1 141 ? -22.281 19.688 16.875 1 93.12 141 GLU B O 1
ATOM 3601 N N . GLU B 1 142 ? -21.906 20.031 19.031 1 92.5 142 GLU B N 1
ATOM 3602 C CA . GLU B 1 142 ? -22.031 21.469 18.922 1 92.5 142 GLU B CA 1
ATOM 3603 C C . GLU B 1 142 ? -20.922 22.062 18.047 1 92.5 142 GLU B C 1
ATOM 3605 O O . GLU B 1 142 ? -21.188 22.906 17.172 1 92.5 142 GLU B O 1
ATOM 3610 N N . GLN B 1 143 ? -19.766 21.656 18.281 1 94.5 143 GLN B N 1
ATOM 3611 C CA . GLN B 1 143 ? -18.641 22.125 17.5 1 94.5 143 GLN B CA 1
ATOM 3612 C C . GLN B 1 143 ? -18.812 21.781 16.016 1 94.5 143 GLN B C 1
ATOM 3614 O O . GLN B 1 143 ? -18.609 22.625 15.148 1 94.5 143 GLN B O 1
ATOM 3619 N N . PHE B 1 144 ? -19.125 20.562 15.828 1 91.94 144 PHE B N 1
ATOM 3620 C CA . PHE B 1 144 ? -19.328 20.078 14.469 1 91.94 144 PHE B CA 1
ATOM 3621 C C . PHE B 1 144 ? -20.422 20.875 13.766 1 91.94 144 PHE B C 1
ATOM 3623 O O . PHE B 1 144 ? -20.266 21.266 12.609 1 91.94 144 PHE B O 1
ATOM 3630 N N . GLY B 1 145 ? -21.5 21.078 14.391 1 89.5 145 GLY B N 1
ATOM 3631 C CA . GLY B 1 145 ? -22.578 21.875 13.836 1 89.5 145 GLY B CA 1
ATOM 3632 C C . GLY B 1 145 ? -22.188 23.297 13.492 1 89.5 145 GLY B C 1
ATOM 3633 O O . GLY B 1 145 ? -22.484 23.781 12.406 1 89.5 145 GLY B O 1
ATOM 3634 N N . LYS B 1 146 ? -21.5 23.938 14.367 1 91.81 146 LYS B N 1
ATOM 3635 C CA . LYS B 1 146 ? -21.062 25.312 14.164 1 91.81 146 LYS B CA 1
ATOM 3636 C C . LYS B 1 146 ? -20.125 25.406 12.961 1 91.81 146 LYS B C 1
ATOM 3638 O O . LYS B 1 146 ? -20.266 26.312 12.125 1 91.81 146 LYS B O 1
ATOM 3643 N N . ALA B 1 147 ? -19.172 24.516 12.93 1 92.31 147 ALA B N 1
ATOM 3644 C CA . ALA B 1 147 ? -18.203 24.516 11.844 1 92.31 147 ALA B CA 1
ATOM 3645 C C . ALA B 1 147 ? -18.891 24.281 10.5 1 92.31 147 ALA B C 1
ATOM 3647 O O . ALA B 1 147 ? -18.594 24.953 9.508 1 92.31 147 ALA B O 1
ATOM 3648 N N . THR B 1 148 ? -19.734 23.312 10.477 1 88.38 148 THR B N 1
ATOM 3649 C CA . THR B 1 148 ? -20.453 22.984 9.25 1 88.38 148 THR B CA 1
ATOM 3650 C C . THR B 1 148 ? -21.297 24.156 8.766 1 88.38 148 THR B C 1
ATOM 3652 O O . THR B 1 148 ? -21.281 24.484 7.578 1 88.38 148 THR B O 1
ATOM 3655 N N . ASP B 1 149 ? -22.016 24.766 9.664 1 88.12 149 ASP B N 1
ATOM 3656 C CA . ASP B 1 149 ? -22.828 25.922 9.32 1 88.12 149 ASP B CA 1
ATOM 3657 C C . ASP B 1 149 ? -21.984 27.062 8.773 1 88.12 149 ASP B C 1
ATOM 3659 O O . ASP B 1 149 ? -22.359 27.719 7.801 1 88.12 149 ASP B O 1
ATOM 3663 N N . PHE B 1 150 ? -20.984 27.281 9.398 1 90.69 150 PHE B N 1
ATOM 3664 C CA . PHE B 1 150 ? -20.078 28.344 8.992 1 90.69 150 PHE B CA 1
ATOM 3665 C C . PHE B 1 150 ? -19.594 28.141 7.566 1 90.69 150 PHE B C 1
ATOM 3667 O O . PHE B 1 150 ? -19.656 29.062 6.746 1 90.69 150 PHE B O 1
ATOM 3674 N N . PHE B 1 151 ? -19.109 26.938 7.262 1 89.62 151 PHE B N 1
ATOM 3675 C CA . PHE B 1 151 ? -18.516 26.688 5.953 1 89.62 151 PHE B CA 1
ATOM 3676 C C . PHE B 1 151 ? -19.594 26.547 4.887 1 89.62 151 PHE B C 1
ATOM 3678 O O . PHE B 1 151 ? -19.375 26.875 3.723 1 89.62 151 PHE B O 1
ATOM 3685 N N . ASP B 1 152 ? -20.703 26.016 5.215 1 83.12 152 ASP B N 1
ATOM 3686 C CA . ASP B 1 152 ? -21.812 25.953 4.277 1 83.12 152 ASP B CA 1
ATOM 3687 C C . ASP B 1 152 ? -22.266 27.344 3.854 1 83.12 152 ASP B C 1
ATOM 3689 O O . ASP B 1 152 ? -22.703 27.547 2.719 1 83.12 152 ASP B O 1
ATOM 3693 N N . ASP B 1 153 ? -22.219 28.188 4.773 1 78.88 153 ASP B N 1
ATOM 3694 C CA . ASP B 1 153 ? -22.578 29.562 4.473 1 78.88 153 ASP B CA 1
ATOM 3695 C C . ASP B 1 153 ? -21.547 30.219 3.541 1 78.88 153 ASP B C 1
ATOM 3697 O O . ASP B 1 153 ? -21.906 31.031 2.695 1 78.88 153 ASP B O 1
ATOM 3701 N N . LEU B 1 154 ? -20.438 29.828 3.762 1 77.62 154 LEU B N 1
ATOM 3702 C CA . LEU B 1 154 ? -19.344 30.422 2.988 1 77.62 154 LEU B CA 1
ATOM 3703 C C . LEU B 1 154 ? -19.266 29.781 1.604 1 77.62 154 LEU B C 1
ATOM 3705 O O . LEU B 1 154 ? -18.922 30.469 0.629 1 77.62 154 LEU B O 1
ATOM 3709 N N . TYR B 1 155 ? -19.469 28.484 1.693 1 73.5 155 TYR B N 1
ATOM 3710 C CA . TYR B 1 155 ? -19.266 27.766 0.438 1 73.5 155 TYR B CA 1
ATOM 3711 C C . TYR B 1 155 ? -20.547 27.078 -0.021 1 73.5 155 TYR B C 1
ATOM 3713 O O . TYR B 1 155 ? -21.234 26.453 0.779 1 73.5 155 TYR B O 1
ATOM 3721 N N . ALA B 1 156 ? -21.312 27.609 -0.993 1 61.69 156 ALA B N 1
ATOM 3722 C CA . ALA B 1 156 ? -22.531 27.016 -1.557 1 61.69 156 ALA B CA 1
ATOM 3723 C C . ALA B 1 156 ? -22.25 25.609 -2.098 1 61.69 156 ALA B C 1
ATOM 3725 O O . ALA B 1 156 ? -23.172 24.844 -2.363 1 61.69 156 ALA B O 1
ATOM 3726 N N . ALA B 1 157 ? -21.125 25.219 -2.193 1 63.06 157 ALA B N 1
ATOM 3727 C CA . ALA B 1 157 ? -20.734 24.141 -3.107 1 63.06 157 ALA B CA 1
ATOM 3728 C C . ALA B 1 157 ? -20.703 22.797 -2.395 1 63.06 157 ALA B C 1
ATOM 3730 O O . ALA B 1 157 ? -20.844 22.734 -1.171 1 63.06 157 ALA B O 1
ATOM 3731 N N . GLU B 1 158 ? -20.766 21.75 -3.145 1 75.5 158 GLU B N 1
ATOM 3732 C CA . GLU B 1 158 ? -20.609 20.344 -2.797 1 75.5 158 GLU B CA 1
ATOM 3733 C C . GLU B 1 158 ? -19.234 20.062 -2.186 1 75.5 158 GLU B C 1
ATOM 3735 O O . GLU B 1 158 ? -19 18.984 -1.63 1 75.5 158 GLU B O 1
ATOM 3740 N N . THR B 1 159 ? -18.375 21.078 -2.084 1 83.88 159 THR B N 1
ATOM 3741 C CA . THR B 1 159 ? -17.047 20.891 -1.528 1 83.88 159 THR B CA 1
ATOM 3742 C C . THR B 1 159 ? -16.922 21.609 -0.185 1 83.88 159 THR B C 1
ATOM 3744 O O . THR B 1 159 ? -17.75 22.438 0.162 1 83.88 159 THR B O 1
ATOM 3747 N N . SER B 1 160 ? -15.891 21.141 0.608 1 87.69 160 SER B N 1
ATOM 3748 C CA . SER B 1 160 ? -15.703 21.656 1.961 1 87.69 160 SER B CA 1
ATOM 3749 C C . SER B 1 160 ? -14.258 22.078 2.199 1 87.69 160 SER B C 1
ATOM 3751 O O . SER B 1 160 ? -13.328 21.359 1.796 1 87.69 160 SER B O 1
ATOM 3753 N N . PRO B 1 161 ? -14.047 23.172 2.848 1 89.56 161 PRO B N 1
ATOM 3754 C CA . PRO B 1 161 ? -12.688 23.562 3.223 1 89.56 161 PRO B CA 1
ATOM 3755 C C . PRO B 1 161 ? -12.18 22.812 4.453 1 89.56 161 PRO B C 1
ATOM 3757 O O . PRO B 1 161 ? -10.984 22.844 4.75 1 89.56 161 PRO B O 1
ATOM 3760 N N . MET B 1 162 ? -13.078 22.25 5.164 1 93.31 162 MET B N 1
ATOM 3761 C CA . MET B 1 162 ? -12.625 21.609 6.398 1 93.31 162 MET B CA 1
ATOM 3762 C C . MET B 1 162 ? -12.547 20.094 6.23 1 93.31 162 MET B C 1
ATOM 3764 O O . MET B 1 162 ? -11.68 19.453 6.812 1 93.31 162 MET B O 1
ATOM 3768 N N . LYS B 1 163 ? -13.469 19.625 5.5 1 93.88 163 LYS B N 1
ATOM 3769 C CA . LYS B 1 163 ? -13.57 18.188 5.273 1 93.88 163 LYS B CA 1
ATOM 3770 C C . LYS B 1 163 ? -12.953 17.797 3.932 1 93.88 163 LYS B C 1
ATOM 3772 O O . LYS B 1 163 ? -13.406 18.25 2.879 1 93.88 163 LYS B O 1
ATOM 3777 N N . VAL B 1 164 ? -11.922 16.891 3.975 1 95.06 164 VAL B N 1
ATOM 3778 C CA . VAL B 1 164 ? -11.258 16.594 2.713 1 95.06 164 VAL B CA 1
ATOM 3779 C C . VAL B 1 164 ? -11.664 15.188 2.248 1 95.06 164 VAL B C 1
ATOM 3781 O O . VAL B 1 164 ? -11.641 14.898 1.051 1 95.06 164 VAL B O 1
ATOM 3784 N N . THR B 1 165 ? -11.844 14.25 3.111 1 93.56 165 THR B N 1
ATOM 3785 C CA . THR B 1 165 ? -12.492 12.961 2.916 1 93.56 165 THR B CA 1
ATOM 3786 C C . THR B 1 165 ? -13.711 12.828 3.824 1 93.56 165 THR B C 1
ATOM 3788 O O . THR B 1 165 ? -13.938 13.672 4.699 1 93.56 165 THR B O 1
ATOM 3791 N N . PRO B 1 166 ? -14.492 11.812 3.641 1 87.75 166 PRO B N 1
ATOM 3792 C CA . PRO B 1 166 ? -15.672 11.695 4.496 1 87.75 166 PRO B CA 1
ATOM 3793 C C . PRO B 1 166 ? -15.32 11.633 5.984 1 87.75 166 PRO B C 1
ATOM 3795 O O . PRO B 1 166 ? -16.125 12.016 6.828 1 87.75 166 PRO B O 1
ATOM 3798 N N . ASP B 1 167 ? -14.07 11.289 6.266 1 90.75 167 ASP B N 1
ATOM 3799 C CA . ASP B 1 167 ? -13.797 11.016 7.672 1 90.75 167 ASP B CA 1
ATOM 3800 C C . ASP B 1 167 ? -12.703 11.938 8.203 1 90.75 167 ASP B C 1
ATOM 3802 O O . ASP B 1 167 ? -12.414 11.938 9.406 1 90.75 167 ASP B O 1
ATOM 3806 N N . MET B 1 168 ? -12.078 12.695 7.352 1 96.31 168 MET B N 1
ATOM 3807 C CA . MET B 1 168 ? -10.914 13.445 7.816 1 96.31 168 MET B CA 1
ATOM 3808 C C . MET B 1 168 ? -11.156 14.953 7.707 1 96.31 168 MET B C 1
ATOM 3810 O O . MET B 1 168 ? -11.453 15.461 6.625 1 96.31 168 MET B O 1
ATOM 3814 N N . PHE B 1 169 ? -10.93 15.641 8.797 1 97.56 169 PHE B N 1
ATOM 3815 C CA . PHE B 1 169 ? -11.133 17.078 8.891 1 97.56 169 PHE B CA 1
ATOM 3816 C C . PHE B 1 169 ? -9.82 17.797 9.188 1 97.56 169 PHE B C 1
ATOM 3818 O O . PHE B 1 169 ? -9 17.297 9.969 1 97.56 169 PHE B O 1
ATOM 3825 N N . PHE B 1 170 ? -9.648 18.891 8.562 1 98.25 170 PHE B N 1
ATOM 3826 C CA . PHE B 1 170 ? -8.492 19.75 8.781 1 98.25 170 PHE B CA 1
ATOM 3827 C C . PHE B 1 170 ? -7.199 18.953 8.719 1 98.25 170 PHE B C 1
ATOM 3829 O O . PHE B 1 170 ? -6.426 18.938 9.672 1 98.25 170 PHE B O 1
ATOM 3836 N N . PRO B 1 171 ? -6.941 18.344 7.562 1 98.69 171 PRO B N 1
ATOM 3837 C CA . PRO B 1 171 ? -5.668 17.625 7.449 1 98.69 171 PRO B CA 1
ATOM 3838 C C . PRO B 1 171 ? -4.461 18.531 7.707 1 98.69 171 PRO B C 1
ATOM 3840 O O . PRO B 1 171 ? -4.441 19.688 7.273 1 98.69 171 PRO B O 1
ATOM 3843 N N . CYS B 1 172 ? -3.455 18 8.422 1 98.88 172 CYS B N 1
ATOM 3844 C CA . CYS B 1 172 ? -2.326 18.844 8.797 1 98.88 172 CYS B CA 1
ATOM 3845 C C . CYS B 1 172 ? -1.008 18.109 8.633 1 98.88 172 CYS B C 1
ATOM 3847 O O . CYS B 1 172 ? 0.045 18.594 9.047 1 98.88 172 CYS B O 1
ATOM 3849 N N . PHE B 1 173 ? -1.021 16.906 8.125 1 98.94 173 PHE B N 1
ATOM 3850 C CA . PHE B 1 173 ? 0.171 16.125 7.812 1 98.94 173 PHE B CA 1
ATOM 3851 C C . PHE B 1 173 ? -0.037 15.305 6.543 1 98.94 173 PHE B C 1
ATOM 3853 O O . PHE B 1 173 ? -1.093 14.695 6.359 1 98.94 173 PHE B O 1
ATOM 3860 N N . SER B 1 174 ? 0.91 15.375 5.676 1 98.81 174 SER B N 1
ATOM 3861 C CA . SER B 1 174 ? 0.861 14.539 4.473 1 98.81 174 SER B CA 1
ATOM 3862 C C . SER B 1 174 ? 2.232 13.961 4.145 1 98.81 174 SER B C 1
ATOM 3864 O O . SER B 1 174 ? 3.26 14.547 4.492 1 98.81 174 SER B O 1
ATOM 3866 N N . LEU B 1 175 ? 2.223 12.82 3.537 1 98.88 175 LEU B N 1
ATOM 3867 C CA . LEU B 1 175 ? 3.441 12.148 3.105 1 98.88 175 LEU B CA 1
ATOM 3868 C C . LEU B 1 175 ? 3.295 11.617 1.683 1 98.88 175 LEU B C 1
ATOM 3870 O O . LEU B 1 175 ? 2.25 11.07 1.322 1 98.88 175 LEU B O 1
ATOM 3874 N N . GLU B 1 176 ? 4.34 11.844 0.909 1 98.38 176 GLU B N 1
ATOM 3875 C CA . GLU B 1 176 ? 4.395 11.367 -0.472 1 98.38 176 GLU B CA 1
ATOM 3876 C C . GLU B 1 176 ? 5.637 10.523 -0.719 1 98.38 176 GLU B C 1
ATOM 3878 O O . GLU B 1 176 ? 6.695 10.781 -0.144 1 98.38 176 GLU B O 1
ATOM 3883 N N . ILE B 1 177 ? 5.426 9.562 -1.595 1 97.75 177 ILE B N 1
ATOM 3884 C CA . ILE B 1 177 ? 6.516 8.68 -2.01 1 97.75 177 ILE B CA 1
ATOM 3885 C C . ILE B 1 177 ? 6.883 8.969 -3.463 1 97.75 177 ILE B C 1
ATOM 3887 O O . ILE B 1 177 ? 6 9.117 -4.316 1 97.75 177 ILE B O 1
ATOM 3891 N N . GLY B 1 178 ? 8.164 8.953 -3.838 1 94.38 178 GLY B N 1
ATOM 3892 C CA . GLY B 1 178 ? 8.672 9.18 -5.184 1 94.38 178 GLY B CA 1
ATOM 3893 C C . GLY B 1 178 ? 9.852 10.125 -5.227 1 94.38 178 GLY B C 1
ATOM 3894 O O . GLY B 1 178 ? 10.508 10.352 -4.207 1 94.38 178 GLY B O 1
ATOM 3895 N N . PRO B 1 179 ? 10.117 10.594 -6.453 1 93.31 179 PRO B N 1
ATOM 3896 C CA . PRO B 1 179 ? 11.109 11.672 -6.465 1 93.31 179 PRO B CA 1
ATOM 3897 C C . PRO B 1 179 ? 10.773 12.797 -5.48 1 93.31 179 PRO B C 1
ATOM 3899 O O . PRO B 1 179 ? 9.641 13.289 -5.465 1 93.31 179 PRO B O 1
ATOM 3902 N N . ILE B 1 180 ? 11.695 13.148 -4.742 1 94.94 180 ILE B N 1
ATOM 3903 C CA . ILE B 1 180 ? 11.484 14.055 -3.621 1 94.94 180 ILE B CA 1
ATOM 3904 C C . ILE B 1 180 ? 10.867 15.359 -4.125 1 94.94 180 ILE B C 1
ATOM 3906 O O . ILE B 1 180 ? 9.922 15.875 -3.531 1 94.94 180 ILE B O 1
ATOM 3910 N N . SER B 1 181 ? 11.383 15.852 -5.188 1 91.44 181 SER B N 1
ATOM 3911 C CA . SER B 1 181 ? 10.898 17.125 -5.715 1 91.44 181 SER B CA 1
ATOM 3912 C C . SER B 1 181 ? 9.414 17.047 -6.074 1 91.44 181 SER B C 1
ATOM 3914 O O . SER B 1 181 ? 8.656 17.984 -5.816 1 91.44 181 SER B O 1
ATOM 3916 N N . LEU B 1 182 ? 9.008 15.969 -6.625 1 92.75 182 LEU B N 1
ATOM 3917 C CA . LEU B 1 182 ? 7.602 15.781 -6.973 1 92.75 182 LEU B CA 1
ATOM 3918 C C . LEU B 1 182 ? 6.746 15.633 -5.719 1 92.75 182 LEU B C 1
ATOM 3920 O O . LEU B 1 182 ? 5.645 16.188 -5.645 1 92.75 182 LEU B O 1
ATOM 3924 N N . GLY B 1 183 ? 7.273 14.82 -4.812 1 95 183 GLY B N 1
ATOM 3925 C CA . GLY B 1 183 ? 6.566 14.648 -3.551 1 95 183 GLY B CA 1
ATOM 3926 C C . GLY B 1 183 ? 6.367 15.945 -2.797 1 95 183 GLY B C 1
ATOM 3927 O O . GLY B 1 183 ? 5.332 16.141 -2.152 1 95 183 GLY B O 1
ATOM 3928 N N . GLU B 1 184 ? 7.297 16.781 -2.852 1 93.81 184 GLU B N 1
ATOM 3929 C CA . GLU B 1 184 ? 7.199 18.094 -2.207 1 93.81 184 GLU B CA 1
ATOM 3930 C C . GLU B 1 184 ? 6.07 18.922 -2.812 1 93.81 184 GLU B C 1
ATOM 3932 O O . GLU B 1 184 ? 5.324 19.578 -2.09 1 93.81 184 GLU B O 1
ATOM 3937 N N . CYS B 1 185 ? 5.996 18.875 -4.082 1 93.38 185 CYS B N 1
ATOM 3938 C CA . CYS B 1 185 ? 4.945 19.625 -4.766 1 93.38 185 CYS B CA 1
ATOM 3939 C C . CYS B 1 185 ? 3.568 19.094 -4.395 1 93.38 185 CYS B C 1
ATOM 3941 O O . CYS B 1 185 ? 2.65 19.875 -4.121 1 93.38 185 CYS B O 1
ATOM 3943 N N . GLN B 1 186 ? 3.438 17.828 -4.398 1 95.44 186 GLN B N 1
ATOM 3944 C CA . GLN B 1 186 ? 2.176 17.203 -4.012 1 95.44 186 GLN B CA 1
ATOM 3945 C C . GLN B 1 186 ? 1.809 17.547 -2.572 1 95.44 186 GLN B C 1
ATOM 3947 O O . GLN B 1 186 ? 0.648 17.828 -2.273 1 95.44 186 GLN B O 1
ATOM 3952 N N . ASN B 1 187 ? 2.805 17.531 -1.758 1 97.62 187 ASN B N 1
ATOM 3953 C CA . ASN B 1 187 ? 2.592 17.859 -0.352 1 97.62 187 ASN B CA 1
ATOM 3954 C C . ASN B 1 187 ? 2.168 19.312 -0.17 1 97.62 187 ASN B C 1
ATOM 3956 O O . ASN B 1 187 ? 1.323 19.625 0.675 1 97.62 187 ASN B O 1
ATOM 3960 N N . VAL B 1 188 ? 2.777 20.172 -0.882 1 96.94 188 VAL B N 1
ATOM 3961 C CA . VAL B 1 188 ? 2.414 21.594 -0.804 1 96.94 188 VAL B CA 1
ATOM 3962 C C . VAL B 1 188 ? 0.939 21.766 -1.155 1 96.94 188 VAL B C 1
ATOM 3964 O O . VAL B 1 188 ? 0.22 22.516 -0.488 1 96.94 188 VAL B O 1
ATOM 3967 N N . HIS B 1 189 ? 0.534 21.109 -2.146 1 96.19 189 HIS B N 1
ATOM 3968 C CA . HIS B 1 189 ? -0.867 21.172 -2.549 1 96.19 189 HIS B CA 1
ATOM 3969 C C . HIS B 1 189 ? -1.783 20.703 -1.423 1 96.19 189 HIS B C 1
ATOM 3971 O O . HIS B 1 189 ? -2.717 21.406 -1.043 1 96.19 189 HIS B O 1
ATOM 3977 N N . SER B 1 190 ? -1.488 19.516 -0.918 1 97.5 190 SER B N 1
ATOM 3978 C CA . SER B 1 190 ? -2.307 18.938 0.141 1 97.5 190 SER B CA 1
ATOM 3979 C C . SER B 1 190 ? -2.328 19.828 1.376 1 97.5 190 SER B C 1
ATOM 3981 O O . SER B 1 190 ? -3.389 20.062 1.956 1 97.5 190 SER B O 1
ATOM 3983 N N . MET B 1 191 ? -1.195 20.312 1.715 1 98.12 191 MET B N 1
ATOM 3984 C CA . MET B 1 191 ? -1.109 21.125 2.926 1 98.12 191 MET B CA 1
ATOM 3985 C C . MET B 1 191 ? -1.779 22.484 2.723 1 98.12 191 MET B C 1
ATOM 3987 O O . MET B 1 191 ? -2.354 23.047 3.658 1 98.12 191 MET B O 1
ATOM 3991 N N . THR B 1 192 ? -1.717 22.969 1.525 1 97.5 192 THR B N 1
ATOM 3992 C CA . THR B 1 192 ? -2.436 24.203 1.251 1 97.5 192 THR B CA 1
ATOM 3993 C C . THR B 1 192 ? -3.934 24.031 1.491 1 97.5 192 THR B C 1
ATOM 3995 O O . THR B 1 192 ? -4.566 24.875 2.135 1 97.5 192 THR B O 1
ATOM 3998 N N . ILE B 1 193 ? -4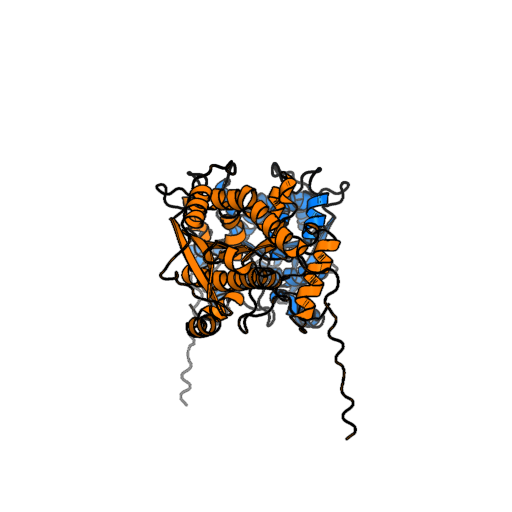.414 22.969 1.011 1 96.88 193 ILE B N 1
ATOM 3999 C CA . ILE B 1 193 ? -5.832 22.672 1.202 1 96.88 193 ILE B CA 1
ATOM 4000 C C . ILE B 1 193 ? -6.148 22.609 2.693 1 96.88 193 ILE B C 1
ATOM 4002 O O . ILE B 1 193 ? -7.125 23.203 3.152 1 96.88 193 ILE B O 1
ATOM 4006 N N . GLY B 1 194 ? -5.355 21.938 3.441 1 97.69 194 GLY B N 1
ATOM 4007 C CA . GLY B 1 194 ? -5.559 21.859 4.879 1 97.69 194 GLY B CA 1
ATOM 4008 C C . GLY B 1 194 ? -5.469 23.188 5.582 1 97.69 194 GLY B C 1
ATOM 4009 O O . GLY B 1 194 ? -6.32 23.516 6.414 1 97.69 194 GLY B O 1
ATOM 4010 N N . MET B 1 195 ? -4.508 23.969 5.215 1 98.31 195 MET B N 1
ATOM 4011 C CA . MET B 1 195 ? -4.273 25.25 5.871 1 98.31 195 MET B CA 1
ATOM 4012 C C . MET B 1 195 ? -5.383 26.25 5.539 1 98.31 195 MET B C 1
ATOM 4014 O O . MET B 1 195 ? -5.766 27.062 6.379 1 98.31 195 MET B O 1
ATOM 4018 N N . ARG B 1 196 ? -5.887 26.203 4.371 1 96.31 196 ARG B N 1
ATOM 4019 C CA . ARG B 1 196 ? -6.934 27.125 3.947 1 96.31 196 ARG B CA 1
ATOM 4020 C C . ARG B 1 196 ? -8.164 27.016 4.848 1 96.31 196 ARG B C 1
ATOM 4022 O O . ARG B 1 196 ? -8.758 28.016 5.219 1 96.31 196 ARG B O 1
ATOM 4029 N N . GLY B 1 197 ? -8.523 25.781 5.102 1 95.88 197 GLY B N 1
ATOM 4030 C CA . GLY B 1 197 ? -9.648 25.578 5.996 1 95.88 197 GLY B CA 1
ATOM 4031 C C . GLY B 1 197 ? -9.453 26.219 7.359 1 95.88 197 GLY B C 1
ATOM 4032 O O . GLY B 1 197 ? -10.367 26.844 7.895 1 95.88 197 GLY B O 1
ATOM 4033 N N . VAL B 1 198 ? -8.305 26.109 7.855 1 98.31 198 VAL B N 1
ATOM 4034 C CA . VAL B 1 198 ? -7.984 26.656 9.172 1 98.31 198 VAL B CA 1
ATOM 4035 C C . VAL B 1 198 ? -7.988 28.188 9.109 1 98.31 198 VAL B C 1
ATOM 4037 O O . VAL B 1 198 ? -8.562 28.844 9.977 1 98.31 198 VAL B O 1
ATOM 4040 N N . VAL B 1 199 ? -7.375 28.734 8.125 1 97.81 199 VAL B N 1
ATOM 4041 C CA . VAL B 1 199 ? -7.277 30.188 7.98 1 97.81 199 VAL B CA 1
ATOM 4042 C C . VAL B 1 199 ? -8.672 30.797 7.844 1 97.81 199 VAL B C 1
ATOM 4044 O O . VAL B 1 199 ? -8.984 31.797 8.484 1 97.81 199 VAL B O 1
ATOM 4047 N N . GLU B 1 200 ? -9.508 30.172 7.02 1 95.25 200 GLU B N 1
ATOM 4048 C CA . GLU B 1 200 ? -10.867 30.672 6.84 1 95.25 200 GLU B CA 1
ATOM 4049 C C . GLU B 1 200 ? -11.641 30.641 8.156 1 95.25 200 GLU B C 1
ATOM 4051 O O . GLU B 1 200 ? -12.383 31.578 8.461 1 95.25 200 GLU B O 1
ATOM 4056 N N . LEU B 1 201 ? -11.469 29.609 8.852 1 96.81 201 LEU B N 1
ATOM 4057 C CA . LEU B 1 201 ? -12.125 29.484 10.148 1 96.81 201 LEU B CA 1
ATOM 4058 C C . LEU B 1 201 ? -11.703 30.625 11.078 1 96.81 201 LEU B C 1
ATOM 4060 O O . LEU B 1 201 ? -12.539 31.266 11.703 1 96.81 201 LEU B O 1
ATOM 4064 N N . PHE B 1 202 ? -10.461 30.859 11.141 1 97.88 202 PHE B N 1
ATOM 4065 C CA . PHE B 1 202 ? -9.938 31.875 12.039 1 97.88 202 PHE B CA 1
ATOM 4066 C C . PHE B 1 202 ? -10.32 33.281 11.555 1 97.88 202 PHE B C 1
ATOM 4068 O O . PHE B 1 202 ? -10.516 34.188 12.367 1 97.88 202 PHE B O 1
ATOM 4075 N N . ARG B 1 203 ? -10.391 33.5 10.289 1 95.75 203 ARG B N 1
ATOM 4076 C CA . ARG B 1 203 ? -10.898 34.75 9.766 1 95.75 203 ARG B CA 1
ATOM 4077 C C . ARG B 1 203 ? -12.336 35 10.203 1 95.75 203 ARG B C 1
ATOM 4079 O O . ARG B 1 203 ? -12.727 36.125 10.484 1 95.75 203 ARG B O 1
ATOM 4086 N N . GLY B 1 204 ? -13.078 33.938 10.188 1 93.56 204 GLY B N 1
ATOM 4087 C CA . GLY B 1 204 ? -14.469 34 10.602 1 93.56 204 GLY B CA 1
ATOM 4088 C C . GLY B 1 204 ? -14.641 34.531 12.008 1 93.56 204 GLY B C 1
ATOM 4089 O O . GLY B 1 204 ? -15.688 35.094 12.344 1 93.56 204 GLY B O 1
ATOM 4090 N N . VAL B 1 205 ? -13.656 34.375 12.828 1 96.25 205 VAL B N 1
ATOM 4091 C CA . VAL B 1 205 ? -13.75 34.844 14.211 1 96.25 205 VAL B CA 1
ATOM 4092 C C . VAL B 1 205 ? -12.742 35.969 14.461 1 96.25 205 VAL B C 1
ATOM 4094 O O . VAL B 1 205 ? -12.43 36.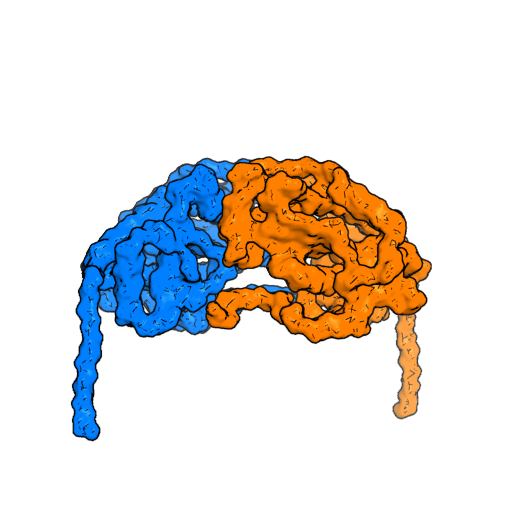281 15.609 1 96.25 205 VAL B O 1
ATOM 4097 N N . LYS B 1 206 ? -12.133 36.5 13.422 1 96.19 206 LYS B N 1
ATOM 4098 C CA . LYS B 1 206 ? -11.227 37.656 13.422 1 96.19 206 LYS B CA 1
ATOM 4099 C C . LYS B 1 206 ? -9.969 37.344 14.242 1 96.19 206 LYS B C 1
ATOM 4101 O O . LYS B 1 206 ? -9.531 38.188 15.031 1 96.19 206 LYS B O 1
ATOM 4106 N N . ARG B 1 207 ? -9.422 36.125 14.094 1 97.81 207 ARG B N 1
ATOM 4107 C CA . ARG B 1 207 ? -8.203 35.688 14.781 1 97.81 207 ARG B CA 1
ATOM 4108 C C . ARG B 1 207 ? -7.141 35.25 13.789 1 97.81 207 ARG B C 1
ATOM 4110 O O . ARG B 1 207 ? -6.199 34.531 14.156 1 97.81 207 ARG B O 1
ATOM 4117 N N . GLU B 1 208 ? -7.285 35.594 12.539 1 97.44 208 GLU B N 1
ATOM 4118 C CA . GLU B 1 208 ? -6.375 35.094 11.508 1 97.44 208 GLU B CA 1
ATOM 4119 C C . GLU B 1 208 ? -4.949 35.562 11.758 1 97.44 208 GLU B C 1
ATOM 4121 O O . GLU B 1 208 ? -3.986 34.938 11.336 1 97.44 208 GLU B O 1
ATOM 4126 N N . ALA B 1 209 ? -4.754 36.656 12.43 1 97.06 209 ALA B N 1
ATOM 4127 C CA . ALA B 1 209 ? -3.428 37.219 12.703 1 97.06 209 ALA B CA 1
ATOM 4128 C C . ALA B 1 209 ? -2.6 36.25 13.547 1 97.06 209 ALA B C 1
ATOM 4130 O O . ALA B 1 209 ? -1.37 36.219 13.445 1 97.06 209 ALA B O 1
ATOM 4131 N N . GLU B 1 210 ? -3.246 35.438 14.391 1 97.44 210 GLU B N 1
ATOM 4132 C CA . GLU B 1 210 ? -2.568 34.469 15.242 1 97.44 210 GLU B CA 1
ATOM 4133 C C . GLU B 1 210 ? -1.854 33.406 14.406 1 97.44 210 GLU B C 1
ATOM 4135 O O . GLU B 1 210 ? -0.912 32.781 14.875 1 97.44 210 GLU B O 1
ATOM 4140 N N . LEU B 1 211 ? -2.328 33.281 13.164 1 98.38 211 LEU B N 1
ATOM 4141 C CA . LEU B 1 211 ? -1.842 32.219 12.32 1 98.38 211 LEU B CA 1
ATOM 4142 C C . LEU B 1 211 ? -0.691 32.688 11.438 1 98.38 211 LEU B C 1
ATOM 4144 O O . LEU B 1 211 ? 0.007 31.859 10.828 1 98.38 211 LEU B O 1
ATOM 4148 N N . HIS B 1 212 ? -0.461 34.031 11.352 1 98.12 212 HIS B N 1
ATOM 4149 C CA . HIS B 1 212 ? 0.553 34.625 10.484 1 98.12 212 HIS B CA 1
ATOM 4150 C C . HIS B 1 212 ? 1.938 34.062 10.805 1 98.12 212 HIS B C 1
ATOM 4152 O O . HIS B 1 212 ? 2.428 34.219 11.922 1 98.12 212 HIS B O 1
ATOM 4158 N N . ARG B 1 213 ? 2.531 33.312 9.773 1 98.44 213 ARG B N 1
ATOM 4159 C CA . ARG B 1 213 ? 3.879 32.75 9.812 1 98.44 213 ARG B CA 1
ATOM 4160 C C . ARG B 1 213 ? 4.02 31.766 10.953 1 98.44 213 ARG B C 1
ATOM 4162 O O . ARG B 1 213 ? 5.105 31.594 11.516 1 98.44 213 ARG B O 1
ATOM 4169 N N . GLN B 1 214 ? 2.914 31.125 11.383 1 98.19 214 GLN B N 1
ATOM 4170 C CA . GLN B 1 214 ? 2.893 29.984 12.273 1 98.19 214 GLN B CA 1
ATOM 4171 C C . GLN B 1 214 ? 2.709 28.672 11.5 1 98.19 214 GLN B C 1
ATOM 4173 O O . GLN B 1 214 ? 2.113 28.672 10.422 1 98.19 214 GLN B O 1
ATOM 4178 N N . ILE B 1 215 ? 3.205 27.609 12.094 1 98.69 215 ILE B N 1
ATOM 4179 C CA . ILE B 1 215 ? 3.131 26.328 11.398 1 98.69 215 ILE B CA 1
ATOM 4180 C C . ILE B 1 215 ? 1.707 25.781 11.477 1 98.69 215 ILE B C 1
ATOM 4182 O O . ILE B 1 215 ? 1.131 25.688 12.562 1 98.69 215 ILE B O 1
ATOM 4186 N N . LEU B 1 216 ? 1.165 25.406 10.32 1 98.75 216 LEU B N 1
ATOM 4187 C CA . LEU B 1 216 ? -0.178 24.844 10.297 1 98.75 216 LEU B CA 1
ATOM 4188 C C . LEU B 1 216 ? -0.18 23.469 9.633 1 98.75 216 LEU B C 1
ATOM 4190 O O . LEU B 1 216 ? -1.193 22.766 9.648 1 98.75 216 LEU B O 1
ATOM 4194 N N . GLY B 1 217 ? 0.925 23.109 9.047 1 98.69 217 GLY B N 1
ATOM 4195 C CA . GLY B 1 217 ? 1.001 21.828 8.375 1 98.69 217 GLY B CA 1
ATOM 4196 C C . GLY B 1 217 ? 2.41 21.266 8.312 1 98.69 217 GLY B C 1
ATOM 4197 O O . GLY B 1 217 ? 3.385 22.016 8.398 1 98.69 217 GLY B O 1
ATOM 4198 N N . TRP B 1 218 ? 2.473 20 8.148 1 98.88 218 TRP B N 1
ATOM 4199 C CA . TRP B 1 218 ? 3.725 19.25 8.078 1 98.88 218 TRP B CA 1
ATOM 4200 C C . TRP B 1 218 ? 3.705 18.266 6.922 1 98.88 218 TRP B C 1
ATOM 4202 O O . TRP B 1 218 ? 2.641 17.766 6.535 1 98.88 218 TRP B O 1
ATOM 4212 N N . SER B 1 219 ? 4.918 17.984 6.422 1 98.88 219 SER B N 1
ATOM 4213 C CA . SER B 1 219 ? 4.93 16.969 5.375 1 98.88 219 SER B CA 1
ATOM 4214 C C . SER B 1 219 ? 6.273 16.25 5.324 1 98.88 219 SER B C 1
ATOM 4216 O O . SER B 1 219 ? 7.277 16.766 5.82 1 98.88 219 SER B O 1
ATOM 4218 N N . ILE B 1 220 ? 6.23 15.055 4.809 1 98.94 220 ILE B N 1
ATOM 4219 C CA . ILE B 1 220 ? 7.418 14.258 4.5 1 98.94 220 ILE B CA 1
ATOM 4220 C C . ILE B 1 220 ? 7.352 13.773 3.053 1 98.94 220 ILE B C 1
ATOM 4222 O O . ILE B 1 220 ? 6.293 13.352 2.58 1 98.94 220 ILE B O 1
ATOM 4226 N N . ALA B 1 221 ? 8.367 13.977 2.332 1 98.62 221 ALA B N 1
ATOM 4227 C CA . ALA B 1 221 ? 8.586 13.297 1.058 1 98.62 221 ALA B CA 1
ATOM 4228 C C . ALA B 1 221 ? 9.758 12.328 1.15 1 98.62 221 ALA B C 1
ATOM 4230 O O . ALA B 1 221 ? 10.781 12.633 1.764 1 98.62 221 ALA B O 1
ATOM 4231 N N . HIS B 1 222 ? 9.555 11.094 0.587 1 98.56 222 HIS B N 1
ATOM 4232 C CA . HIS B 1 222 ? 10.68 10.164 0.667 1 98.56 222 HIS B CA 1
ATOM 4233 C C . HIS B 1 222 ? 10.734 9.258 -0.557 1 98.56 222 HIS B C 1
ATOM 4235 O O . HIS B 1 222 ? 9.758 9.164 -1.307 1 98.56 222 HIS B O 1
ATOM 4241 N N . ASN B 1 223 ? 11.844 8.781 -0.855 1 97.56 223 ASN B N 1
ATOM 4242 C CA . ASN B 1 223 ? 12.039 7.68 -1.791 1 97.56 223 ASN B CA 1
ATOM 4243 C C . ASN B 1 223 ? 12.633 6.453 -1.098 1 97.56 223 ASN B C 1
ATOM 4245 O O . ASN B 1 223 ? 12.352 6.207 0.077 1 97.56 223 ASN B O 1
ATOM 4249 N N . HIS B 1 224 ? 13.352 5.621 -1.798 1 96.94 224 HIS B N 1
ATOM 4250 C CA . HIS B 1 224 ? 13.766 4.332 -1.257 1 96.94 224 HIS B CA 1
ATOM 4251 C C . HIS B 1 224 ? 14.859 4.496 -0.207 1 96.94 224 HIS B C 1
ATOM 4253 O O . HIS B 1 224 ? 15.141 3.566 0.552 1 96.94 224 HIS B O 1
ATOM 4259 N N . ARG B 1 225 ? 15.469 5.75 -0.048 1 97.38 225 ARG B N 1
ATOM 4260 C CA . ARG B 1 225 ? 16.578 5.832 0.893 1 97.38 225 ARG B CA 1
ATOM 4261 C C . ARG B 1 225 ? 16.641 7.207 1.55 1 97.38 225 ARG B C 1
ATOM 4263 O O . ARG B 1 225 ? 17.344 7.391 2.549 1 97.38 225 ARG B O 1
ATOM 4270 N N . ARG B 1 226 ? 15.922 8.172 0.996 1 98 226 ARG B N 1
ATOM 4271 C CA . ARG B 1 226 ? 16 9.539 1.494 1 98 226 ARG B CA 1
ATOM 4272 C C . ARG B 1 226 ? 14.633 10.039 1.943 1 98 226 ARG B C 1
ATOM 4274 O O . ARG B 1 226 ? 13.602 9.609 1.407 1 98 226 ARG B O 1
ATOM 4281 N N . ALA B 1 227 ? 14.664 10.969 2.898 1 98.56 227 ALA B N 1
ATOM 4282 C CA . ALA B 1 227 ? 13.453 11.625 3.375 1 98.56 227 ALA B CA 1
ATOM 4283 C C . ALA B 1 227 ? 13.695 13.109 3.615 1 98.56 227 ALA B C 1
ATOM 4285 O O . ALA B 1 227 ? 14.812 13.516 3.959 1 98.56 227 ALA B O 1
ATOM 4286 N N . GLU B 1 228 ? 12.688 13.844 3.375 1 98.62 228 GLU B N 1
ATOM 4287 C CA . GLU B 1 228 ? 12.695 15.281 3.654 1 98.62 228 GLU B CA 1
ATOM 4288 C C . GLU B 1 228 ? 11.469 15.695 4.453 1 98.62 228 GLU B C 1
ATOM 4290 O O . GLU B 1 228 ? 10.344 15.297 4.129 1 98.62 228 GLU B O 1
ATOM 4295 N N . ILE B 1 229 ? 11.727 16.453 5.473 1 98.81 229 ILE B N 1
ATOM 4296 C CA . ILE B 1 229 ? 10.664 16.984 6.32 1 98.81 229 ILE B CA 1
ATOM 4297 C C . ILE B 1 229 ? 10.477 18.469 6.043 1 98.81 229 ILE B C 1
ATOM 4299 O O . ILE B 1 229 ? 11.445 19.219 5.984 1 98.81 229 ILE B O 1
ATOM 4303 N N . SER B 1 230 ? 9.219 18.859 5.871 1 98.75 230 SER B N 1
ATOM 4304 C CA . SER B 1 230 ? 8.914 20.266 5.617 1 98.75 230 SER B CA 1
ATOM 4305 C C . SER B 1 230 ? 7.793 20.766 6.52 1 98.75 230 SER B C 1
ATOM 4307 O O . SER B 1 230 ? 7 19.969 7.027 1 98.75 230 SER B O 1
ATOM 4309 N N . VAL B 1 231 ? 7.797 22.031 6.711 1 98.62 231 VAL B N 1
ATOM 4310 C CA . VAL B 1 231 ? 6.723 22.703 7.418 1 98.62 231 VAL B CA 1
ATOM 4311 C C . VAL B 1 231 ? 5.977 23.641 6.457 1 98.62 231 VAL B C 1
ATOM 4313 O O . VAL B 1 231 ? 6.547 24.094 5.465 1 98.62 231 VAL B O 1
ATOM 4316 N N . HIS B 1 232 ? 4.734 23.859 6.672 1 98.81 232 HIS B N 1
ATOM 4317 C CA . HIS B 1 232 ? 3.865 24.719 5.863 1 98.81 232 HIS B CA 1
ATOM 4318 C C . HIS B 1 232 ? 3.191 25.781 6.715 1 98.81 232 HIS B C 1
ATOM 4320 O O . HIS B 1 232 ? 2.738 25.5 7.828 1 98.81 232 HIS B O 1
ATOM 4326 N N . TYR B 1 233 ? 3.18 26.969 6.145 1 98.81 233 TYR B N 1
ATOM 4327 C CA . TYR B 1 233 ? 2.668 28.062 6.961 1 98.81 233 TYR B CA 1
ATOM 4328 C C . TYR B 1 233 ? 2.062 29.156 6.09 1 98.81 233 TYR B C 1
ATOM 4330 O O . TYR B 1 233 ? 2.486 29.359 4.949 1 98.81 233 TYR B O 1
ATOM 4338 N N . PRO B 1 234 ? 1.075 29.812 6.625 1 98.69 234 PRO B N 1
ATOM 4339 C CA . PRO B 1 234 ? 0.465 30.938 5.91 1 98.69 234 PRO B CA 1
ATOM 4340 C C . PRO B 1 234 ? 1.159 32.25 6.203 1 98.69 234 PRO B C 1
ATOM 4342 O O . PRO B 1 234 ? 1.71 32.438 7.289 1 98.69 234 PRO B O 1
ATOM 4345 N N . VAL B 1 235 ? 1.166 33.094 5.242 1 98.44 235 VAL B N 1
ATOM 4346 C CA . VAL B 1 235 ? 1.506 34.5 5.367 1 98.44 235 VAL B CA 1
ATOM 4347 C C . VAL B 1 235 ? 0.281 35.344 5.051 1 98.44 235 VAL B C 1
ATOM 4349 O O . VAL B 1 235 ? -0.216 35.344 3.922 1 98.44 235 VAL B O 1
ATOM 4352 N N . ILE B 1 236 ? -0.14 36.062 6.035 1 97.62 236 ILE B N 1
ATOM 4353 C CA . ILE B 1 236 ? -1.429 36.75 5.941 1 97.62 236 ILE B CA 1
ATOM 4354 C C . ILE B 1 236 ? -1.216 38.25 5.902 1 97.62 236 ILE B C 1
ATOM 4356 O O . ILE B 1 236 ? -0.65 38.844 6.832 1 97.62 236 ILE B O 1
ATOM 4360 N N . TYR B 1 237 ? -1.616 38.844 4.84 1 94.38 237 TYR B N 1
ATOM 4361 C CA . TYR B 1 237 ? -1.62 40.312 4.668 1 94.38 237 TYR B CA 1
ATOM 4362 C C . TYR B 1 237 ? -3.029 40.812 4.387 1 94.38 237 TYR B C 1
ATOM 4364 O O . TYR B 1 237 ? -3.467 40.844 3.236 1 94.38 237 TYR B O 1
ATOM 4372 N N . GLY B 1 238 ? -3.695 41.344 5.422 1 92.81 238 GLY B N 1
ATOM 4373 C CA . GLY B 1 238 ? -5.078 41.75 5.246 1 92.81 238 GLY B CA 1
ATOM 4374 C C . GLY B 1 238 ? -5.984 40.625 4.797 1 92.81 238 GLY B C 1
ATOM 4375 O O . GLY B 1 238 ? -6.039 39.562 5.445 1 92.81 238 GLY B O 1
ATOM 4376 N N . ASP B 1 239 ? -6.566 40.781 3.586 1 91.88 239 ASP B N 1
ATOM 4377 C CA . ASP B 1 239 ? -7.52 39.812 3.094 1 91.88 239 ASP B CA 1
ATOM 4378 C C . ASP B 1 239 ? -6.824 38.75 2.246 1 91.88 239 ASP B C 1
ATOM 4380 O O . ASP B 1 239 ? -7.438 37.75 1.871 1 91.88 239 ASP B O 1
ATOM 4384 N N . VAL B 1 240 ? -5.559 38.906 2.094 1 94.75 240 VAL B N 1
ATOM 4385 C CA . VAL B 1 240 ? -4.809 38 1.224 1 94.75 240 VAL B CA 1
ATOM 4386 C C . VAL B 1 240 ? -3.98 37.031 2.068 1 94.75 240 VAL B C 1
ATOM 4388 O O . VAL B 1 240 ? -3.33 37.438 3.031 1 94.75 240 VAL B O 1
ATOM 4391 N N . THR B 1 241 ? -4.098 35.812 1.745 1 97.12 241 THR B N 1
ATOM 4392 C CA . THR B 1 241 ? -3.279 34.812 2.395 1 97.12 241 THR B CA 1
ATOM 4393 C C . THR B 1 241 ? -2.438 34.062 1.366 1 97.12 241 THR B C 1
ATOM 4395 O O . THR B 1 241 ? -2.961 33.562 0.362 1 97.12 241 THR B O 1
ATOM 4398 N N . ASN B 1 242 ? -1.147 34.031 1.614 1 97.88 242 ASN B N 1
ATOM 4399 C CA . ASN B 1 242 ? -0.234 33.188 0.857 1 97.88 242 ASN B CA 1
ATOM 4400 C C . ASN B 1 242 ? 0.255 32 1.692 1 97.88 242 ASN B C 1
ATOM 4402 O O . ASN B 1 242 ? 0.404 32.125 2.91 1 97.88 242 ASN B O 1
ATOM 4406 N N . PHE B 1 243 ? 0.483 30.906 1.053 1 98.38 243 PHE B N 1
ATOM 4407 C CA . PHE B 1 243 ? 0.934 29.703 1.735 1 98.38 243 PHE B CA 1
ATOM 4408 C C . PHE B 1 243 ? 2.338 29.312 1.284 1 98.38 243 PHE B C 1
ATOM 4410 O O . PHE B 1 243 ? 2.617 29.266 0.085 1 98.38 243 PHE B O 1
ATOM 4417 N N . HIS B 1 244 ? 3.184 29.062 2.234 1 98.38 244 HIS B N 1
ATOM 4418 C CA . HIS B 1 244 ? 4.594 28.812 1.948 1 98.38 244 HIS B CA 1
ATOM 4419 C C . HIS B 1 244 ? 5.07 27.531 2.613 1 98.38 244 HIS B C 1
ATOM 4421 O O . HIS B 1 244 ? 4.391 26.984 3.488 1 98.38 244 HIS B O 1
ATOM 4427 N N . ARG B 1 245 ? 6.168 27.047 2.191 1 97.81 245 ARG B N 1
ATOM 4428 C CA . ARG B 1 245 ? 6.809 25.844 2.684 1 97.81 245 ARG B CA 1
ATOM 4429 C C . ARG B 1 245 ? 8.273 26.094 3.031 1 97.81 245 ARG B C 1
ATOM 4431 O O . ARG B 1 245 ? 8.953 26.875 2.357 1 97.81 245 ARG B O 1
ATOM 4438 N N . LYS B 1 246 ? 8.727 25.438 4.039 1 98.25 246 LYS B N 1
ATOM 4439 C CA . LYS B 1 246 ? 10.133 25.422 4.406 1 98.25 246 LYS B CA 1
ATOM 4440 C C . LYS B 1 246 ? 10.625 24 4.668 1 98.25 246 LYS B C 1
ATOM 4442 O O . LYS B 1 246 ? 10.023 23.281 5.461 1 98.25 246 LYS B O 1
ATOM 4447 N N . LYS B 1 247 ? 11.633 23.641 4.016 1 98 247 LYS B N 1
ATOM 4448 C CA . LYS B 1 247 ? 12.312 22.391 4.344 1 98 247 LYS B CA 1
ATOM 4449 C C . LYS B 1 247 ? 13.109 22.516 5.641 1 98 247 LYS B C 1
ATOM 4451 O O . LYS B 1 247 ? 13.914 23.438 5.793 1 98 247 LYS B O 1
ATOM 4456 N N . ILE B 1 248 ? 12.992 21.578 6.539 1 98.12 248 ILE B N 1
ATOM 4457 C CA . ILE B 1 248 ? 13.641 21.766 7.832 1 98.12 248 ILE B CA 1
ATOM 4458 C C . ILE B 1 248 ? 14.641 20.641 8.078 1 98.12 248 ILE B C 1
ATOM 4460 O O . ILE B 1 248 ? 15.492 20.734 8.969 1 98.12 248 ILE B O 1
ATOM 4464 N N . HIS B 1 249 ? 14.477 19.547 7.402 1 97.81 249 HIS B N 1
ATOM 4465 C CA . HIS B 1 249 ? 15.406 18.438 7.582 1 97.81 249 HIS B CA 1
ATOM 4466 C C . HIS B 1 249 ? 15.445 17.547 6.344 1 97.81 249 HIS B C 1
ATOM 4468 O O . HIS B 1 249 ? 14.422 17.328 5.695 1 97.81 249 HIS B O 1
ATOM 4474 N N . SER B 1 250 ? 16.594 17.141 5.914 1 97.62 250 SER B N 1
ATOM 4475 C CA . SER B 1 250 ? 16.828 16.234 4.797 1 97.62 250 SER B CA 1
ATOM 4476 C C . SER B 1 250 ? 17.953 15.25 5.117 1 97.62 250 SER B C 1
ATOM 4478 O O . SER B 1 250 ? 19.016 15.648 5.605 1 97.62 250 SER B O 1
ATOM 4480 N N . PHE B 1 251 ? 17.656 13.93 4.867 1 97.62 251 PHE B N 1
ATOM 4481 C CA . PHE B 1 251 ? 18.672 12.969 5.258 1 97.62 251 PHE B CA 1
ATOM 4482 C C . PHE B 1 251 ? 18.531 11.68 4.461 1 97.62 251 PHE B C 1
ATOM 4484 O O . PHE B 1 251 ? 17.484 11.414 3.873 1 97.62 251 PHE B O 1
ATOM 4491 N N . ASP B 1 252 ? 19.609 11.016 4.406 1 97 252 ASP B N 1
ATOM 4492 C CA . ASP B 1 252 ? 19.672 9.656 3.879 1 97 252 ASP B CA 1
ATOM 4493 C C . ASP B 1 252 ? 19.625 8.625 5.004 1 97 252 ASP B C 1
ATOM 4495 O O . ASP B 1 252 ? 20.594 8.453 5.734 1 97 252 ASP B O 1
ATOM 4499 N N . PHE B 1 253 ? 18.5 7.906 5.086 1 96.25 253 PHE B N 1
ATOM 4500 C CA . PHE B 1 253 ? 18.344 7.035 6.242 1 96.25 253 PHE B CA 1
ATOM 4501 C C . PHE B 1 253 ? 19.109 5.73 6.047 1 96.25 253 PHE B C 1
ATOM 4503 O O . PHE B 1 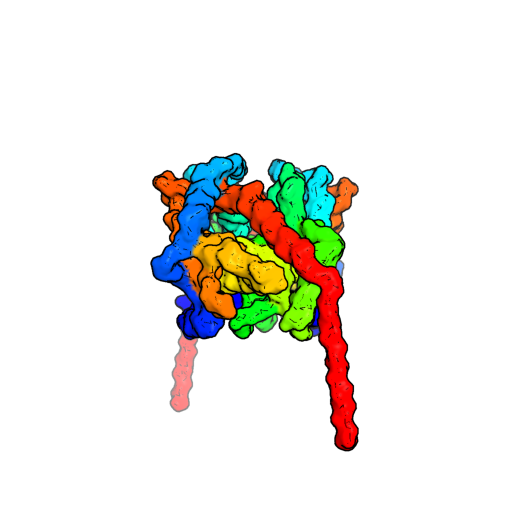253 ? 19.156 4.895 6.949 1 96.25 253 PHE B O 1
ATOM 4510 N N . SER B 1 254 ? 19.688 5.527 4.91 1 94.25 254 SER B N 1
ATOM 4511 C CA . SER B 1 254 ? 20.562 4.375 4.703 1 94.25 254 SER B CA 1
ATOM 4512 C C . SER B 1 254 ? 22 4.684 5.109 1 94.25 254 SER B C 1
ATOM 4514 O O . SER B 1 254 ? 22.828 3.781 5.215 1 94.25 254 SER B O 1
ATOM 4516 N N . ASP B 1 255 ? 22.297 5.969 5.277 1 94.06 255 ASP B N 1
ATOM 4517 C CA . ASP B 1 255 ? 23.625 6.406 5.723 1 94.06 255 ASP B CA 1
ATOM 4518 C C . ASP B 1 255 ? 23.812 6.152 7.215 1 94.06 255 ASP B C 1
ATOM 4520 O O . ASP B 1 255 ? 23.109 6.746 8.039 1 94.06 255 ASP B O 1
ATOM 4524 N N . PRO B 1 256 ? 24.797 5.348 7.539 1 91.88 256 PRO B N 1
ATOM 4525 C CA . PRO B 1 256 ? 25 5.035 8.953 1 91.88 256 PRO B CA 1
ATOM 4526 C C . PRO B 1 256 ? 25.359 6.27 9.781 1 91.88 256 PRO B C 1
ATOM 4528 O O . PRO B 1 256 ? 25.219 6.262 11.008 1 91.88 256 PRO B O 1
ATOM 4531 N N . GLU B 1 257 ? 25.766 7.273 9.156 1 92.25 257 GLU B N 1
ATOM 4532 C CA . GLU B 1 257 ? 26.156 8.484 9.859 1 92.25 257 GLU B CA 1
ATOM 4533 C C . GLU B 1 257 ? 24.953 9.383 10.141 1 92.25 257 GLU B C 1
ATOM 4535 O O . GLU B 1 257 ? 25.031 10.305 10.945 1 92.25 257 GLU B O 1
ATOM 4540 N N . CYS B 1 258 ? 23.891 9.086 9.5 1 93.62 258 CYS B N 1
ATOM 4541 C CA . CYS B 1 258 ? 22.688 9.883 9.688 1 93.62 258 CYS B CA 1
ATOM 4542 C C . CYS B 1 258 ? 21.75 9.227 10.703 1 93.62 258 CYS B C 1
ATOM 4544 O O . CYS B 1 258 ? 21.812 8.016 10.906 1 93.62 258 CYS B O 1
ATOM 4546 N N . ASP B 1 259 ? 21.047 10.055 11.336 1 95.06 259 ASP B N 1
ATOM 4547 C CA . ASP B 1 259 ? 20 9.547 12.211 1 95.06 259 ASP B CA 1
ATOM 4548 C C . ASP B 1 259 ? 18.812 9.023 11.398 1 95.06 259 ASP B C 1
ATOM 4550 O O . ASP B 1 259 ? 17.891 9.789 11.07 1 95.06 259 ASP B O 1
ATOM 4554 N N . ARG B 1 260 ? 18.719 7.762 11.242 1 95.5 260 ARG B N 1
ATOM 4555 C CA . ARG B 1 260 ? 17.719 7.152 10.375 1 95.5 260 ARG B CA 1
ATOM 4556 C C . ARG B 1 260 ? 16.328 7.242 11 1 95.5 260 ARG B C 1
ATOM 4558 O O . ARG B 1 260 ? 15.32 7.102 10.305 1 95.5 260 ARG B O 1
ATOM 4565 N N . TRP B 1 261 ? 16.219 7.5 12.266 1 97 261 TRP B N 1
ATOM 4566 C CA . TRP B 1 261 ? 14.945 7.48 12.969 1 97 261 TRP B CA 1
ATOM 4567 C C . TRP B 1 261 ? 14.391 8.891 13.133 1 97 261 TRP B C 1
ATOM 4569 O O . TRP B 1 261 ? 13.367 9.094 13.781 1 97 261 TRP B O 1
ATOM 4579 N N . ALA B 1 262 ? 15.055 9.852 12.578 1 97.62 262 ALA B N 1
ATOM 4580 C CA . ALA B 1 262 ? 14.672 11.25 12.758 1 97.62 262 ALA B CA 1
ATOM 4581 C C . ALA B 1 262 ? 13.219 11.477 12.359 1 97.62 262 ALA B C 1
ATOM 4583 O O . ALA B 1 262 ? 12.461 12.109 13.094 1 97.62 262 ALA B O 1
ATOM 4584 N N . ALA B 1 263 ? 12.828 10.961 11.219 1 98.56 263 ALA B N 1
ATOM 4585 C CA . ALA B 1 263 ? 11.469 11.188 10.727 1 98.56 263 ALA B CA 1
ATOM 4586 C C . ALA B 1 263 ? 10.445 10.461 11.594 1 98.56 263 ALA B C 1
ATOM 4588 O O . ALA B 1 263 ? 9.367 10.984 11.867 1 98.56 263 ALA B O 1
ATOM 4589 N N . TYR B 1 264 ? 10.789 9.258 11.969 1 98.62 264 TYR B N 1
ATOM 4590 C CA . TYR B 1 264 ? 9.898 8.477 12.82 1 98.62 264 TYR B CA 1
ATOM 4591 C C . TYR B 1 264 ? 9.617 9.211 14.133 1 98.62 264 TYR B C 1
ATOM 4593 O O . TYR B 1 264 ? 8.461 9.375 14.531 1 98.62 264 TYR B O 1
ATOM 4601 N N . ARG B 1 265 ? 10.648 9.617 14.797 1 98.25 265 ARG B N 1
ATOM 4602 C CA . ARG B 1 265 ? 10.516 10.336 16.062 1 98.25 265 ARG B CA 1
ATOM 4603 C C . ARG B 1 265 ? 9.75 11.641 15.867 1 98.25 265 ARG B C 1
ATOM 4605 O O . ARG B 1 265 ? 8.891 11.992 16.688 1 98.25 265 ARG B O 1
ATOM 4612 N N . PHE B 1 266 ? 10.148 12.289 14.859 1 98.69 266 PHE B N 1
ATOM 4613 C CA . PHE B 1 266 ? 9.484 13.547 14.555 1 98.69 266 PHE B CA 1
ATOM 4614 C C . PHE B 1 266 ? 7.98 13.352 14.406 1 98.69 266 PHE B C 1
ATOM 4616 O O . PHE B 1 266 ? 7.191 14.094 14.992 1 98.69 266 PHE B O 1
ATOM 4623 N N . THR B 1 267 ? 7.562 12.328 13.602 1 98.88 267 THR B N 1
ATOM 4624 C CA . THR B 1 267 ? 6.148 12.062 13.359 1 98.88 267 THR B CA 1
ATOM 4625 C C . THR B 1 267 ? 5.441 11.68 14.656 1 98.88 267 THR B C 1
ATOM 4627 O O . THR B 1 267 ? 4.32 12.125 14.914 1 98.88 267 THR B O 1
ATOM 4630 N N . ARG B 1 268 ? 6.078 10.93 15.438 1 98.62 268 ARG B N 1
ATOM 4631 C CA . ARG B 1 268 ? 5.516 10.578 16.734 1 98.62 268 ARG B CA 1
ATOM 4632 C C . ARG B 1 268 ? 5.316 11.82 17.609 1 98.62 268 ARG B C 1
ATOM 4634 O O . ARG B 1 268 ? 4.309 11.938 18.312 1 98.62 268 ARG B O 1
ATOM 4641 N N . ASN B 1 269 ? 6.293 12.648 17.594 1 98.62 269 ASN B N 1
ATOM 4642 C CA . ASN B 1 269 ? 6.184 13.898 18.344 1 98.62 269 ASN B CA 1
ATOM 4643 C C . ASN B 1 269 ? 5.043 14.766 17.828 1 98.62 269 ASN B C 1
ATOM 4645 O O . ASN B 1 269 ? 4.367 15.445 18.594 1 98.62 269 ASN B O 1
ATOM 4649 N N . LEU B 1 270 ? 4.852 14.789 16.516 1 98.81 270 LEU B N 1
ATOM 4650 C CA . LEU B 1 270 ? 3.707 15.5 15.961 1 98.81 270 LEU B CA 1
ATOM 4651 C C . LEU B 1 270 ? 2.402 14.984 16.562 1 98.81 270 LEU B C 1
ATOM 4653 O O . LEU B 1 270 ? 1.566 15.766 17.016 1 98.81 270 LEU B O 1
ATOM 4657 N N . TYR B 1 271 ? 2.256 13.648 16.531 1 98.75 271 TYR B N 1
ATOM 4658 C CA . TYR B 1 271 ? 1.033 13.008 17 1 98.75 271 TYR B CA 1
ATOM 4659 C C . TYR B 1 271 ? 0.794 13.312 18.484 1 98.75 271 TYR B C 1
ATOM 4661 O O . TYR B 1 271 ? -0.331 13.609 18.891 1 98.75 271 TYR B O 1
ATOM 4669 N N . ASP B 1 272 ? 1.838 13.297 19.281 1 97.88 272 ASP B N 1
ATOM 4670 C CA . ASP B 1 272 ? 1.725 13.312 20.734 1 97.88 272 ASP B CA 1
ATOM 4671 C C . ASP B 1 272 ? 1.654 14.742 21.266 1 97.88 272 ASP B C 1
ATOM 4673 O O . ASP B 1 272 ? 1.072 14.984 22.328 1 97.88 272 ASP B O 1
ATOM 4677 N N . THR B 1 273 ? 2.244 15.633 20.547 1 97.31 273 THR B N 1
ATOM 4678 C CA . THR B 1 273 ? 2.434 16.938 21.156 1 97.31 273 THR B CA 1
ATOM 4679 C C . THR B 1 273 ? 1.774 18.031 20.297 1 97.31 273 THR B C 1
ATOM 4681 O O . THR B 1 273 ? 0.902 18.75 20.781 1 97.31 273 THR B O 1
ATOM 4684 N N . TRP B 1 274 ? 2.111 18.125 19.109 1 98.56 274 TRP B N 1
ATOM 4685 C CA . TRP B 1 274 ? 1.689 19.266 18.297 1 98.56 274 TRP B CA 1
ATOM 4686 C C . TRP B 1 274 ? 0.225 19.125 17.906 1 98.56 274 TRP B C 1
ATOM 4688 O O . TRP B 1 274 ? -0.527 20.109 17.938 1 98.56 274 TRP B O 1
ATOM 4698 N N . MET B 1 275 ? -0.197 17.953 17.438 1 98.69 275 MET B N 1
ATOM 4699 C CA . MET B 1 275 ? -1.533 17.781 16.875 1 98.69 275 MET B CA 1
ATOM 4700 C C . MET B 1 275 ? -2.605 18 17.938 1 98.69 275 MET B C 1
ATOM 4702 O O . MET B 1 275 ? -3.637 18.609 17.672 1 98.69 275 MET B O 1
ATOM 4706 N N . PRO B 1 276 ? -2.379 17.516 19.172 1 98.38 276 PRO B N 1
ATOM 4707 C CA . PRO B 1 276 ? -3.365 17.844 20.203 1 98.38 276 PRO B CA 1
ATOM 4708 C C . PRO B 1 276 ? -3.498 19.359 20.438 1 98.38 276 PRO B C 1
ATOM 4710 O O . PRO B 1 276 ? -4.609 19.859 20.594 1 98.38 276 PRO B O 1
ATOM 4713 N N . ALA B 1 277 ? -2.422 20.016 20.484 1 98.12 277 ALA B N 1
ATOM 4714 C CA . ALA B 1 277 ? -2.453 21.469 20.688 1 98.12 277 ALA B CA 1
ATOM 4715 C C . ALA B 1 277 ? -3.121 22.172 19.5 1 98.12 277 ALA B C 1
ATOM 4717 O O . ALA B 1 277 ? -3.885 23.125 19.688 1 98.12 277 ALA B O 1
ATOM 4718 N N . HIS B 1 278 ? -2.795 21.766 18.344 1 98.56 278 HIS B N 1
ATOM 4719 C CA . HIS B 1 278 ? -3.396 22.328 17.141 1 98.56 278 HIS B CA 1
ATOM 4720 C C . HIS B 1 278 ? -4.902 22.094 17.109 1 98.56 278 HIS B C 1
ATOM 4722 O O . HIS B 1 278 ? -5.672 23 16.766 1 98.56 278 HIS B O 1
ATOM 4728 N N . PHE B 1 279 ? -5.32 20.922 17.453 1 98.62 279 PHE B N 1
ATOM 4729 C CA . PHE B 1 279 ? -6.738 20.594 17.516 1 98.62 279 PHE B CA 1
ATOM 4730 C C . PHE B 1 279 ? -7.457 21.5 18.516 1 98.62 279 PHE B C 1
ATOM 4732 O O . PHE B 1 279 ? -8.539 22.016 18.219 1 98.62 279 PHE B O 1
ATOM 4739 N N . ALA B 1 280 ? -6.832 21.625 19.656 1 98.31 280 ALA B N 1
ATOM 4740 C CA . ALA B 1 280 ? -7.414 22.5 20.672 1 98.31 280 ALA B CA 1
ATOM 4741 C C . ALA B 1 280 ? -7.57 23.922 20.156 1 98.31 280 ALA B C 1
ATOM 4743 O O . ALA B 1 280 ? -8.555 24.594 20.469 1 98.31 280 ALA B O 1
ATOM 4744 N N . ASN B 1 281 ? -6.621 24.375 19.484 1 98.38 281 ASN B N 1
ATOM 4745 C CA . ASN B 1 281 ? -6.676 25.703 18.906 1 98.38 281 ASN B CA 1
ATOM 4746 C C . ASN B 1 281 ? -7.816 25.844 17.906 1 98.38 281 ASN B C 1
ATOM 4748 O O . ASN B 1 281 ? -8.539 26.844 17.906 1 98.38 281 ASN B O 1
ATOM 4752 N N . ILE B 1 282 ? -7.984 24.859 17.016 1 98.31 282 ILE B N 1
ATOM 4753 C CA . ILE B 1 282 ? -9.07 24.844 16.047 1 98.31 282 ILE B CA 1
ATOM 4754 C C . ILE B 1 282 ? -10.414 24.875 16.766 1 98.31 282 ILE B C 1
ATOM 4756 O O . ILE B 1 282 ? -11.305 25.656 16.422 1 98.31 282 ILE B O 1
ATOM 4760 N N . CYS B 1 283 ? -10.492 24.062 17.766 1 98.06 283 CYS B N 1
ATOM 4761 C CA . CYS B 1 283 ? -11.719 24.016 18.547 1 98.06 283 CYS B CA 1
ATOM 4762 C C . CYS B 1 283 ? -12.023 25.359 19.203 1 98.06 283 CYS B C 1
ATOM 4764 O O . CYS B 1 283 ? -13.18 25.766 19.266 1 98.06 283 CYS B O 1
ATOM 4766 N N . SER B 1 284 ? -11.031 25.984 19.688 1 98.12 284 SER B N 1
ATOM 4767 C CA . SER B 1 284 ? -11.219 27.281 20.312 1 98.12 284 SER B CA 1
ATOM 4768 C C . SER B 1 284 ? -11.82 28.281 19.344 1 98.12 284 SER B C 1
ATOM 4770 O O . SER B 1 284 ? -12.648 29.109 19.719 1 98.12 284 SER B O 1
ATOM 4772 N N . ALA B 1 285 ? -11.398 28.25 18.109 1 98.06 285 ALA B N 1
ATOM 4773 C CA . ALA B 1 285 ? -11.953 29.125 17.078 1 98.06 285 ALA B CA 1
ATOM 4774 C C . ALA B 1 285 ? -13.406 28.75 16.766 1 98.06 285 ALA B C 1
ATOM 4776 O O . ALA B 1 285 ? -14.266 29.609 16.625 1 98.06 285 ALA B O 1
ATOM 4777 N N . ILE B 1 286 ? -13.656 27.438 16.688 1 97.19 286 ILE B N 1
ATOM 4778 C CA . ILE B 1 286 ? -15.008 26.969 16.391 1 97.19 286 ILE B CA 1
ATOM 4779 C C . ILE B 1 286 ? -15.969 27.438 17.484 1 97.19 286 ILE B C 1
ATOM 4781 O O . ILE B 1 286 ? -17.094 27.859 17.188 1 97.19 286 ILE B O 1
ATOM 4785 N N . GLU B 1 287 ? -15.523 27.391 18.688 1 96.25 287 GLU B N 1
ATOM 4786 C CA . GLU B 1 287 ? -16.359 27.75 19.828 1 96.25 287 GLU B CA 1
ATOM 4787 C C . GLU B 1 287 ? -16.719 29.234 19.797 1 96.25 287 GLU B C 1
ATOM 4789 O O . GLU B 1 287 ? -17.75 29.641 20.359 1 96.25 287 GLU B O 1
ATOM 4794 N N . GLN B 1 288 ? -16 29.984 19.125 1 96.12 288 GLN B N 1
ATOM 4795 C CA . GLN B 1 288 ? -16.234 31.422 19.062 1 96.12 288 GLN B CA 1
ATOM 4796 C C . GLN B 1 288 ? -17.172 31.781 17.906 1 96.12 288 GLN B C 1
ATOM 4798 O O . GLN B 1 288 ? -17.609 32.938 17.797 1 96.12 288 GLN B O 1
ATOM 4803 N N . LEU B 1 289 ? -17.406 30.828 17.078 1 93.44 289 LEU B N 1
ATOM 4804 C CA . LEU B 1 289 ? -18.359 31.078 16 1 93.44 289 LEU B CA 1
ATOM 4805 C C . LEU B 1 289 ? -19.766 31.312 16.578 1 93.44 289 LEU B C 1
ATOM 4807 O O . LEU B 1 289 ? -20.125 30.75 17.609 1 93.44 289 LEU B O 1
ATOM 4811 N N . PRO B 1 290 ? -20.5 32.188 15.859 1 84.69 290 PRO B N 1
ATOM 4812 C CA . PRO B 1 290 ? -21.859 32.438 16.359 1 84.69 290 PRO B CA 1
ATOM 4813 C C . PRO B 1 290 ? -22.766 31.203 16.25 1 84.69 290 PRO B C 1
ATOM 4815 O O . PRO B 1 290 ? -22.547 30.344 15.398 1 84.69 290 PRO B O 1
ATOM 4818 N N . ASN B 1 291 ? -23.656 31 17.203 1 74.19 291 ASN B N 1
ATOM 4819 C CA . ASN B 1 291 ? -24.609 29.906 17.172 1 74.19 291 ASN B CA 1
ATOM 4820 C C . ASN B 1 291 ? -25.609 30.062 16.016 1 74.19 291 ASN B C 1
ATOM 4822 O O . ASN B 1 291 ? -26.047 29.062 15.43 1 74.19 291 ASN B O 1
ATOM 4826 N N . GLU B 1 292 ? -26.219 31.25 15.75 1 65 292 GLU B N 1
ATOM 4827 C CA . GLU B 1 292 ? -27.172 31.516 14.688 1 65 292 GLU B CA 1
ATOM 4828 C C . GLU B 1 292 ? -26.609 32.5 13.656 1 65 292 GLU B C 1
ATOM 4830 O O . GLU B 1 292 ? -26.047 33.531 14.016 1 65 292 GLU B O 1
ATOM 4835 N N . TRP B 1 293 ? -26.016 31.922 12.547 1 57.19 293 TRP B N 1
ATOM 4836 C CA . TRP B 1 293 ? -25.625 32.875 11.508 1 57.19 293 TRP B CA 1
ATOM 4837 C C . TRP B 1 293 ? -26.844 33.594 10.938 1 57.19 293 TRP B C 1
ATOM 4839 O O . TRP B 1 293 ? -27.875 32.969 10.688 1 57.19 293 TRP B O 1
ATOM 4849 N N . PRO B 1 294 ? -26.906 34.812 11.016 1 50.19 294 PRO B N 1
ATOM 4850 C CA . PRO B 1 294 ? -28.062 35.469 10.391 1 50.19 294 PRO B CA 1
ATOM 4851 C C . PRO B 1 294 ? -28.328 34.938 8.977 1 50.19 294 PRO B C 1
ATOM 4853 O O . PRO B 1 294 ? -27.422 34.875 8.148 1 50.19 294 PRO B O 1
ATOM 4856 N N . ARG B 1 295 ? -29 33.875 8.844 1 45.47 295 ARG B N 1
ATOM 4857 C CA . ARG B 1 295 ? -29.453 33.5 7.512 1 45.47 295 ARG B CA 1
ATOM 4858 C C . ARG B 1 295 ? -29.766 34.719 6.668 1 45.47 295 ARG B C 1
ATOM 4860 O O . ARG B 1 295 ? -30.609 35.531 7.055 1 45.47 295 ARG B O 1
ATOM 4867 N N . TYR B 1 296 ? -28.891 35.25 6.074 1 39.97 296 TYR B N 1
ATOM 4868 C CA . TYR B 1 296 ? -29.312 36.25 5.113 1 39.97 296 TYR B CA 1
ATOM 4869 C C . TYR B 1 296 ? -30.453 35.75 4.246 1 39.97 296 TYR B C 1
ATOM 4871 O O . TYR B 1 296 ? -30.297 34.781 3.51 1 39.97 296 TYR B O 1
ATOM 4879 N N . VAL B 1 297 ? -31.641 35.719 4.73 1 36.62 297 VAL B N 1
ATOM 4880 C CA . VAL B 1 297 ? -32.844 35.594 3.904 1 36.62 297 VAL B CA 1
ATOM 4881 C C . VAL B 1 297 ? -32.688 36.5 2.674 1 36.62 297 VAL B C 1
ATOM 4883 O O . VAL B 1 297 ? -32.469 37.688 2.795 1 36.62 297 VAL B O 1
ATOM 4886 N N . ASP B 1 298 ? -32.219 35.938 1.612 1 39.06 298 ASP B N 1
ATOM 4887 C CA . ASP B 1 298 ? -32.438 36.594 0.336 1 39.06 298 ASP B CA 1
ATOM 4888 C C . ASP B 1 298 ? -33.781 37.312 0.302 1 39.06 298 ASP B C 1
ATOM 4890 O O . ASP B 1 298 ? -34.812 36.656 0.402 1 39.06 298 ASP B O 1
ATOM 4894 N N . SER B 1 299 ? -33.875 38.406 0.927 1 34.19 299 SER B N 1
ATOM 4895 C CA . SER B 1 299 ? -34.969 39.281 0.464 1 34.19 299 SER B CA 1
ATOM 4896 C C . SER B 1 299 ? -35.031 39.312 -1.059 1 34.19 299 SER B C 1
ATOM 4898 O O . SER B 1 299 ? -34.156 39.906 -1.701 1 34.19 299 SER B O 1
ATOM 4900 N N . VAL B 1 300 ? -35.312 38.188 -1.666 1 35.69 300 VAL B N 1
ATOM 4901 C CA . VAL B 1 300 ? -35.75 38.281 -3.057 1 35.69 300 VAL B CA 1
ATOM 4902 C C . VAL B 1 300 ? -36.688 39.5 -3.232 1 35.69 300 VAL B C 1
ATOM 4904 O O . VAL B 1 300 ? -37.781 39.5 -2.68 1 35.69 300 VAL B O 1
ATOM 4907 N N . VAL B 1 301 ? -36.156 40.625 -3.449 1 34.56 301 VAL B N 1
ATOM 4908 C CA . VAL B 1 301 ? -36.906 41.688 -4.109 1 34.56 301 VAL B CA 1
ATOM 4909 C C . VAL B 1 301 ? -37.594 41.125 -5.355 1 34.56 301 VAL B C 1
ATOM 4911 O O . VAL B 1 301 ? -36.938 40.594 -6.25 1 34.56 301 VAL B O 1
ATOM 4914 N N . GLU B 1 302 ? -38.75 40.594 -5.215 1 32.88 302 GLU B N 1
ATOM 4915 C CA . GLU B 1 302 ? -39.688 40.375 -6.32 1 32.88 302 GLU B CA 1
ATOM 4916 C C . GLU B 1 302 ? -39.625 41.531 -7.324 1 32.88 302 GLU B C 1
ATOM 4918 O O . GLU B 1 302 ? -39.969 42.656 -7 1 32.88 302 GLU B O 1
ATOM 4923 N N . PHE B 1 303 ? -38.562 41.5 -8.133 1 24.89 303 PHE B N 1
ATOM 4924 C CA . PHE B 1 303 ? -38.688 42.406 -9.273 1 24.89 303 PHE B CA 1
ATOM 4925 C C . PHE B 1 303 ? -39.969 42.188 -10.016 1 24.89 303 PHE B C 1
ATOM 4927 O O . PHE B 1 303 ? -40.281 41.031 -10.422 1 24.89 303 PHE B O 1
ATOM 4934 N N . GLN B 1 304 ? -41 42.875 -9.648 1 28.62 304 GLN B N 1
ATOM 4935 C CA . GLN B 1 304 ? -42.219 43.156 -10.406 1 28.62 304 GLN B CA 1
ATOM 4936 C C . GLN B 1 304 ? -41.906 43.562 -11.844 1 28.62 304 GLN B C 1
ATOM 4938 O O . GLN B 1 304 ? -42.781 44 -12.586 1 28.62 304 GLN B O 1
ATOM 4943 N N . GLY B 1 305 ? -40.938 42.812 -12.57 1 23.31 305 GLY B N 1
ATOM 4944 C CA . GLY B 1 305 ? -41.125 42.969 -14 1 23.31 305 GLY B CA 1
ATOM 4945 C C . GLY B 1 305 ? -42.219 42.031 -14.539 1 23.31 305 GLY B C 1
ATOM 4946 O O . GLY B 1 305 ? -42.562 41.031 -13.891 1 23.31 305 GLY B O 1
#

Nearest PDB structures (foldseek):
  6h4n-assembly1_x  TM=2.692E-01  e=1.023E+00  Escherichia coli BW25113
  4lgv-assembly1_A  TM=3.453E-01  e=1.434E+00  Mycobacterium avium 104
  8t12-assembly1_A  TM=6.954E-01  e=7.772E+00  Homo sapiens
  7mqa-assembly1_LH  TM=5.450E-01  e=8.222E+00  Homo sapiens
  6h4n-assembly1_x  TM=2.692E-01  e=1.023E+00  Escherichia coli BW25113

Radius of gyration: 27.58 Å; Cα contacts (8 Å, |Δi|>4): 1032; chains: 2; bounding box: 68×80×83 Å

Foldseek 3Di:
DPPPPPPPPVQLVVLVDVVVQVLCVVLQFHLAADPVAFDPVQVVVLVCLLPDDDDADDPACLDLVRVLVQLVVCVPPDPVVCVVRPVCLQANDLVVVCVVVVVLVQKDKDAQDWQPQFDASDPHTAGFRMWMAGFPVNDDPLLSVLLVVLQCVVDVDSHGLQRRDPTGGLIAEGEHEDDQVSRSVSQSRVNVSSVVSLLSLCVLLPNNVVQASHFRHKYWYDYSFKIWIKTKGWHDDPPDIHIYMDTDDIDGSSDPVDDNSSSVSSNVSCSPPVNVVSVVVSSVSSVSRDSDDPPPPPPPPPPPD/DPPPPPPPPVQLVVLVDVVVQVLCVVLQFHLAADPVAFDPVQVVVLVCLLPDDDDADDPACLDLVRVLVQLVVCVPPDPVVCVVRPVCLQANDLVVVCVVVVVLVQKDKDAQDWQPQFDASDPHTAGFRMWMAGFPVNDDPLLSVLLVVLQCVVDVDSHGLQRRDPTGGLIAEGEHEDDQVSRSVSQSRVNVSSVVSLLSLCVLLPNNVVQASHFRHKYWYDYSFKIWIKTKGWHDDPPDIHIYMDTDDIDGSSDPVDDNSSSVSSNVSCSPPVNVVSVVVSSVSSVSRDSDDPPPPPPPPPPPD